Protein AF-G2WWW6-F1 (afdb_monomer)

Structure (mmCIF, N/CA/C/O backbone):
data_AF-G2WWW6-F1
#
_entry.id   AF-G2WWW6-F1
#
loop_
_atom_site.group_PDB
_atom_site.id
_atom_site.type_symbol
_atom_site.label_atom_id
_atom_site.label_alt_id
_atom_site.label_comp_id
_atom_site.label_asym_id
_atom_site.label_entity_id
_atom_site.label_seq_id
_atom_site.pdbx_PDB_ins_code
_atom_site.Cartn_x
_atom_site.Cartn_y
_atom_site.Cartn_z
_atom_site.occupancy
_atom_site.B_iso_or_equiv
_atom_site.auth_seq_id
_atom_site.auth_comp_id
_atom_site.auth_asym_id
_atom_site.auth_atom_id
_atom_site.pdbx_PDB_model_num
ATOM 1 N N . MET A 1 1 ? -2.426 38.395 55.405 1.00 34.19 1 MET A N 1
ATOM 2 C CA . MET A 1 1 ? -3.744 38.443 54.735 1.00 34.19 1 MET A CA 1
ATOM 3 C C . MET A 1 1 ? -3.506 38.164 53.263 1.00 34.19 1 MET A C 1
ATOM 5 O O . MET A 1 1 ? -2.702 38.872 52.675 1.00 34.19 1 MET A O 1
ATOM 9 N N . ALA A 1 2 ? -4.127 37.126 52.705 1.00 28.98 2 ALA A N 1
ATOM 10 C CA . ALA A 1 2 ? -4.078 36.805 51.276 1.00 28.98 2 ALA A CA 1
ATOM 11 C C . ALA A 1 2 ? -5.440 37.144 50.631 1.00 28.98 2 ALA A C 1
ATOM 13 O O . ALA A 1 2 ? -6.442 37.162 51.354 1.00 28.98 2 ALA A O 1
ATOM 14 N N . PRO A 1 3 ? -5.505 37.452 49.323 1.00 31.30 3 PRO A N 1
ATOM 15 C CA . PRO A 1 3 ? -6.764 37.789 48.665 1.00 31.30 3 PRO A CA 1
ATOM 16 C C . PRO A 1 3 ? -7.669 36.552 48.491 1.00 31.30 3 PRO A C 1
ATOM 18 O O . PRO A 1 3 ? -7.161 35.447 48.291 1.00 31.30 3 PRO A O 1
ATOM 21 N N . PRO A 1 4 ? -9.005 36.715 48.526 1.00 32.53 4 PRO A N 1
ATOM 22 C CA . PRO A 1 4 ? -9.932 35.637 48.201 1.00 32.53 4 PRO A CA 1
ATOM 23 C C . PRO A 1 4 ? -9.889 35.328 46.700 1.00 32.53 4 PRO A C 1
ATOM 25 O O . PRO A 1 4 ? -9.926 36.235 45.865 1.00 32.53 4 PRO A O 1
ATOM 28 N N . TRP A 1 5 ? -9.851 34.042 46.361 1.00 30.05 5 TRP A N 1
ATOM 29 C CA . TRP A 1 5 ? -9.842 33.572 44.980 1.00 30.05 5 TRP A CA 1
ATOM 30 C C . TRP A 1 5 ? -11.254 33.730 44.400 1.00 30.05 5 TRP A C 1
ATOM 32 O O . TRP A 1 5 ? -12.218 33.204 44.953 1.00 30.05 5 TRP A O 1
ATOM 42 N N . LYS A 1 6 ? -11.397 34.482 43.302 1.00 27.91 6 LYS A N 1
ATOM 43 C CA . LYS A 1 6 ? -12.681 34.697 42.619 1.00 27.91 6 LYS A CA 1
ATOM 44 C C . LYS A 1 6 ? -12.605 34.216 41.177 1.00 27.91 6 LYS A C 1
ATOM 46 O O . LYS A 1 6 ? -11.959 34.859 40.357 1.00 27.91 6 LYS A O 1
ATOM 51 N N . PHE A 1 7 ? -13.347 33.159 40.867 1.00 32.91 7 PHE A N 1
ATOM 52 C CA . PHE A 1 7 ? -13.701 32.806 39.494 1.00 32.91 7 PHE A CA 1
ATOM 53 C C . PHE A 1 7 ? -15.127 33.275 39.197 1.00 32.91 7 PHE A C 1
ATOM 55 O O . PHE A 1 7 ? -16.045 33.063 39.989 1.00 32.91 7 PHE A O 1
ATOM 62 N N . THR A 1 8 ? -15.312 33.952 38.066 1.00 31.69 8 THR A N 1
ATOM 63 C CA . THR A 1 8 ? -16.617 34.430 37.596 1.00 31.69 8 THR A CA 1
ATOM 64 C C . THR A 1 8 ? -17.264 33.384 36.701 1.00 31.69 8 THR A C 1
ATOM 66 O O . THR A 1 8 ? -16.789 33.149 35.592 1.00 31.69 8 THR A O 1
ATOM 69 N N . CYS A 1 9 ? -18.360 32.780 37.157 1.00 31.34 9 CYS A N 1
ATOM 70 C CA . CYS A 1 9 ? -19.163 31.892 36.321 1.00 31.34 9 CYS A CA 1
ATOM 71 C C . CYS A 1 9 ? -19.952 32.724 35.293 1.00 31.34 9 CYS A C 1
ATOM 73 O O . CYS A 1 9 ? -20.668 33.655 35.669 1.00 31.34 9 CYS A O 1
ATOM 75 N N . ALA A 1 10 ? -19.798 32.423 34.002 1.00 32.72 10 ALA A N 1
ATOM 76 C CA . ALA A 1 10 ? -20.500 33.124 32.931 1.00 32.72 10 ALA A CA 1
ATOM 77 C C . ALA A 1 10 ? -21.908 32.537 32.751 1.00 32.72 10 ALA A C 1
ATOM 79 O O . ALA A 1 10 ? -22.053 31.381 32.362 1.00 32.72 10 ALA A O 1
ATOM 80 N N . LEU A 1 11 ? -22.952 33.328 33.022 1.00 31.78 11 LEU A N 1
ATOM 81 C CA . LEU A 1 11 ? -24.327 32.887 32.795 1.00 31.78 11 LEU A CA 1
ATOM 82 C C . LEU A 1 11 ? -24.656 32.873 31.298 1.00 31.78 11 LEU A C 1
ATOM 84 O O . LEU A 1 11 ? -24.643 33.918 30.650 1.00 31.78 11 LEU A O 1
ATOM 88 N N . TRP A 1 12 ? -25.106 31.720 30.809 1.00 33.50 12 TRP A N 1
ATOM 89 C CA . TRP A 1 12 ? -26.191 31.652 29.832 1.00 33.50 12 TRP A CA 1
ATOM 90 C C . TRP A 1 12 ? -27.388 30.994 30.512 1.00 33.50 12 TRP A C 1
ATOM 92 O O . TRP A 1 12 ? -27.233 30.040 31.271 1.00 33.50 12 TRP A O 1
ATOM 102 N N . ALA A 1 13 ? -28.577 31.559 30.318 1.00 32.50 13 ALA A N 1
ATOM 103 C CA . ALA A 1 13 ? -29.746 31.230 31.122 1.00 32.50 13 ALA A CA 1
ATOM 104 C C . ALA A 1 13 ? -30.860 30.616 30.276 1.00 32.50 13 ALA A C 1
ATOM 106 O O . ALA A 1 13 ? -31.228 31.197 29.259 1.00 32.50 13 ALA A O 1
ATOM 107 N N . LEU A 1 14 ? -31.476 29.540 30.782 1.00 35.53 14 LEU A N 1
ATOM 108 C CA . LEU A 1 14 ? -32.937 29.413 30.822 1.00 35.53 14 LEU A CA 1
ATOM 109 C C . LEU A 1 14 ? -33.405 28.329 31.819 1.00 35.53 14 LEU A C 1
ATOM 111 O O . LEU A 1 14 ? -33.235 27.137 31.609 1.00 35.53 14 LEU A O 1
ATOM 115 N N . ALA A 1 15 ? -34.043 28.791 32.898 1.00 40.47 15 ALA A N 1
ATOM 116 C CA . ALA A 1 15 ? -35.083 28.099 33.670 1.00 40.47 15 ALA A CA 1
ATOM 117 C C . ALA A 1 15 ? -34.866 26.634 34.141 1.00 40.47 15 ALA A C 1
ATOM 119 O O . ALA A 1 15 ? -35.651 25.748 33.810 1.00 40.47 15 ALA A O 1
ATOM 120 N N . SER A 1 16 ? -33.929 26.410 35.069 1.00 35.66 16 SER A N 1
ATOM 121 C CA . SER A 1 16 ? -34.111 25.444 36.176 1.00 35.66 16 SER A CA 1
ATOM 122 C C . SER A 1 16 ? -33.200 25.802 37.352 1.00 35.66 16 SER A C 1
ATOM 124 O O . SER A 1 16 ? -32.010 25.503 37.346 1.00 35.66 16 SER A O 1
ATOM 126 N N . THR A 1 17 ? -33.738 26.483 38.368 1.00 36.84 17 THR A N 1
ATOM 127 C CA . THR A 1 17 ? -32.955 26.990 39.511 1.00 36.84 17 THR A CA 1
ATOM 128 C C . THR A 1 17 ? -32.716 25.921 40.577 1.00 36.84 17 THR A C 1
ATOM 130 O O . THR A 1 17 ? -33.184 26.040 41.710 1.00 36.84 17 THR A O 1
ATOM 133 N N . VAL A 1 18 ? -31.947 24.889 40.226 1.00 37.84 18 VAL A N 1
ATOM 134 C CA . VAL A 1 18 ? -31.166 24.148 41.221 1.00 37.84 18 VAL A CA 1
ATOM 135 C C . VAL A 1 18 ? -29.904 24.964 41.474 1.00 37.84 18 VAL A C 1
ATOM 137 O O . VAL A 1 18 ? -29.041 25.076 40.607 1.00 37.84 18 VAL A O 1
ATOM 140 N N . SER A 1 19 ? -29.799 25.570 42.654 1.00 34.78 19 SER A N 1
ATOM 141 C CA . SER A 1 19 ? -28.574 26.256 43.061 1.00 34.78 19 SER A CA 1
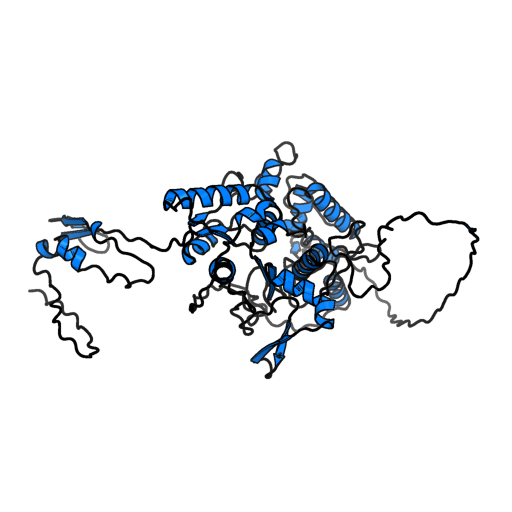ATOM 142 C C . SER A 1 19 ? -27.482 25.225 43.338 1.00 34.78 19 SER A C 1
ATOM 144 O O . SER A 1 19 ? -27.362 24.743 44.463 1.00 34.78 19 SER A O 1
ATOM 146 N N . CYS A 1 20 ? -26.670 24.905 42.327 1.00 37.28 20 CYS A N 1
ATOM 147 C CA . CYS A 1 20 ? -25.398 24.213 42.518 1.00 37.28 20 CYS A CA 1
ATOM 148 C C . CYS A 1 20 ? -24.467 25.089 43.366 1.00 37.28 20 CYS A C 1
ATOM 150 O O . CYS A 1 20 ? -23.683 25.890 42.856 1.00 37.28 20 CYS A O 1
ATOM 152 N N . ALA A 1 21 ? -24.568 24.933 44.685 1.00 39.06 21 ALA A N 1
ATOM 153 C CA . ALA A 1 21 ? -23.570 25.405 45.623 1.00 39.06 21 ALA A CA 1
ATOM 154 C C . ALA A 1 21 ? -22.300 24.571 45.412 1.00 39.06 21 ALA A C 1
ATOM 156 O O . ALA A 1 21 ? -22.128 23.525 46.032 1.00 39.06 21 ALA A O 1
ATOM 157 N N . ALA A 1 22 ? -21.436 25.021 44.499 1.00 48.84 22 ALA A N 1
ATOM 158 C CA . ALA A 1 22 ? -20.104 24.458 44.331 1.00 48.84 22 ALA A CA 1
ATOM 159 C C . ALA A 1 22 ? -19.377 24.543 45.680 1.00 48.84 22 ALA A C 1
ATOM 161 O O . ALA A 1 22 ? -19.108 25.643 46.174 1.00 48.84 22 ALA A O 1
ATOM 162 N N . ALA A 1 23 ? -19.123 23.388 46.297 1.00 52.62 23 ALA A N 1
ATOM 163 C CA . ALA A 1 23 ? -18.454 23.318 47.584 1.00 52.62 23 ALA A CA 1
ATOM 164 C C . ALA A 1 23 ? -17.043 23.901 47.436 1.00 52.62 23 ALA A C 1
ATOM 166 O O . ALA A 1 23 ? -16.246 23.435 46.626 1.00 52.62 23 ALA A O 1
ATOM 167 N N . GLN A 1 24 ? -16.738 24.947 48.199 1.00 59.94 24 GLN A N 1
ATOM 168 C CA . GLN A 1 24 ? -15.401 25.530 48.240 1.00 59.94 24 GLN A CA 1
ATOM 169 C C . GLN A 1 24 ? -14.696 24.981 49.473 1.00 59.94 24 GLN A C 1
ATOM 171 O O . GLN A 1 24 ? -15.091 25.315 50.588 1.00 59.94 24 GLN A O 1
ATOM 176 N N . ALA A 1 25 ? -13.666 24.153 49.276 1.00 59.94 25 ALA A N 1
ATOM 177 C CA . ALA A 1 25 ? -12.875 23.633 50.383 1.00 59.94 25 ALA A CA 1
ATOM 178 C C . ALA A 1 25 ? -12.293 24.789 51.213 1.00 59.94 25 ALA A C 1
ATOM 180 O O . ALA A 1 25 ? -11.540 25.631 50.720 1.00 59.94 25 ALA A O 1
ATOM 181 N N . THR A 1 26 ? -12.651 24.818 52.492 1.00 70.69 26 THR A N 1
ATOM 182 C CA . THR A 1 26 ? -12.279 25.857 53.458 1.00 70.69 26 THR A CA 1
ATOM 183 C C . THR A 1 26 ? -10.923 25.591 54.113 1.00 70.69 26 THR A C 1
ATOM 185 O O . THR A 1 26 ? -10.341 26.479 54.738 1.00 70.69 26 THR A O 1
ATOM 188 N N . SER A 1 27 ? -10.395 24.372 53.961 1.00 83.62 27 SER A N 1
ATOM 189 C CA . SER A 1 27 ? -9.097 23.953 54.491 1.00 83.62 27 SER A CA 1
ATOM 190 C C . SER A 1 27 ? -8.387 22.961 53.567 1.00 83.62 27 SER A C 1
ATOM 192 O O . SER A 1 27 ? -9.021 22.243 52.795 1.00 83.62 27 SER A O 1
ATOM 194 N N . LEU A 1 28 ? -7.060 22.860 53.695 1.00 83.88 28 LEU A N 1
ATOM 195 C CA . LEU A 1 28 ? -6.268 21.878 52.945 1.00 83.88 28 LEU A CA 1
ATOM 196 C C . LEU A 1 28 ? -6.655 20.425 53.288 1.00 83.88 28 LEU A C 1
ATOM 198 O O . LEU A 1 28 ? -6.589 19.558 52.427 1.00 83.88 28 LEU A O 1
ATOM 202 N N . THR A 1 29 ? -7.099 20.159 54.522 1.00 85.31 29 THR A N 1
ATOM 203 C CA . THR A 1 29 ? -7.594 18.835 54.941 1.00 85.31 29 THR A CA 1
ATOM 204 C C . THR A 1 29 ? -8.900 18.461 54.233 1.00 85.31 29 THR A C 1
ATOM 206 O O . THR A 1 29 ? -9.088 17.307 53.874 1.00 85.31 29 THR A O 1
ATOM 209 N N . GLU A 1 30 ? -9.791 19.432 54.018 1.00 85.06 30 GLU A N 1
ATOM 210 C CA . GLU A 1 30 ? -11.065 19.248 53.308 1.00 85.06 30 GLU A CA 1
ATOM 211 C C . GLU A 1 30 ? -10.841 19.055 51.802 1.00 85.06 30 GLU A C 1
ATOM 213 O O . GLU A 1 30 ? -11.376 18.114 51.219 1.00 85.06 30 GLU A O 1
ATOM 218 N N . LEU A 1 31 ? -9.960 19.871 51.207 1.00 82.44 31 LEU A N 1
ATOM 219 C CA . LEU A 1 31 ? -9.507 19.722 49.819 1.00 82.44 31 LEU A CA 1
ATOM 220 C C . LEU A 1 31 ? -8.850 18.355 49.570 1.00 82.44 31 LEU A C 1
ATOM 222 O O . LEU A 1 31 ? -8.964 17.810 48.479 1.00 82.44 31 LEU A O 1
ATOM 226 N N . CYS A 1 32 ? -8.191 17.797 50.589 1.00 89.12 32 CYS A N 1
ATOM 227 C CA . CYS A 1 32 ? -7.545 16.487 50.543 1.00 89.12 32 CYS A CA 1
ATOM 228 C C . CYS A 1 32 ? -8.425 15.328 51.035 1.00 89.12 32 CYS A C 1
ATOM 230 O O . CYS A 1 32 ? -7.907 14.292 51.453 1.00 89.12 32 CYS A O 1
ATOM 232 N N . SER A 1 33 ? -9.749 15.495 51.008 1.00 92.31 33 SER A N 1
ATOM 233 C CA . SER A 1 33 ? -10.682 14.381 51.166 1.00 92.31 33 SER A CA 1
ATOM 234 C C . SER A 1 33 ? -11.012 13.768 49.805 1.00 92.31 33 SER A C 1
ATOM 236 O O . SER A 1 33 ? -11.261 14.480 48.831 1.00 92.31 33 SER A O 1
ATOM 238 N N . THR A 1 34 ? -11.038 12.437 49.740 1.00 90.06 34 THR A N 1
ATOM 239 C CA . THR A 1 34 ? -11.308 11.677 48.509 1.00 90.06 34 THR A CA 1
ATOM 240 C C . THR A 1 34 ? -12.642 12.070 47.881 1.00 90.06 34 THR A C 1
ATOM 242 O O . THR A 1 34 ? -12.710 12.308 46.681 1.00 90.06 34 THR A O 1
ATOM 245 N N . SER A 1 35 ? -13.675 12.272 48.703 1.00 89.56 35 SER A N 1
ATOM 246 C CA . SER A 1 35 ? -14.989 12.746 48.265 1.00 89.56 35 SER A CA 1
ATOM 247 C C . SER A 1 35 ? -14.960 14.150 47.652 1.00 89.56 35 SER A C 1
ATOM 249 O O . SER A 1 35 ? -15.664 14.393 46.674 1.00 89.56 35 SER A O 1
ATOM 251 N N . PHE A 1 36 ? -14.144 15.075 48.177 1.00 88.94 36 PHE A N 1
ATOM 252 C CA . PHE A 1 36 ? -13.991 16.403 47.577 1.00 88.94 36 PHE A CA 1
ATOM 253 C C . PHE A 1 36 ? -13.283 16.313 46.220 1.00 88.94 36 PHE A C 1
ATOM 255 O O . PHE A 1 36 ? -13.761 16.899 45.247 1.00 88.94 36 PHE A O 1
ATOM 262 N N . ALA A 1 37 ? -12.203 15.528 46.136 1.00 88.69 37 ALA A N 1
ATOM 263 C CA . ALA A 1 37 ? -11.470 15.276 44.897 1.00 88.69 37 ALA A CA 1
ATOM 264 C C . ALA A 1 37 ? -12.360 14.625 43.819 1.00 88.69 37 ALA A C 1
ATOM 266 O O . ALA A 1 37 ? -12.441 15.152 42.712 1.00 88.69 37 ALA A O 1
ATOM 267 N N . GLN A 1 38 ? -13.109 13.572 44.167 1.00 90.50 38 GLN A N 1
ATOM 268 C CA . GLN A 1 38 ? -14.112 12.934 43.301 1.00 90.50 38 GLN A CA 1
ATOM 269 C C . GLN A 1 38 ? -15.168 13.937 42.812 1.00 90.50 38 GLN A C 1
ATOM 271 O O . GLN A 1 38 ? -15.434 14.026 41.617 1.00 90.50 38 GLN A O 1
ATOM 276 N N . SER A 1 39 ? -15.725 14.758 43.713 1.00 89.00 39 SER A N 1
ATOM 277 C CA . SER A 1 39 ? -16.709 15.794 43.349 1.00 89.00 39 SER A CA 1
ATOM 278 C C . SER A 1 39 ? -16.139 16.961 42.525 1.00 89.00 39 SER A C 1
ATOM 280 O O . SER A 1 39 ? -16.904 17.784 42.025 1.00 89.00 39 SER A O 1
ATOM 282 N N . SER A 1 40 ? -14.810 17.033 42.391 1.00 89.81 40 SER A N 1
ATOM 283 C CA . SER A 1 40 ? -14.079 18.047 41.620 1.00 89.81 40 SER A CA 1
ATOM 284 C C . SER A 1 40 ? -13.580 17.532 40.263 1.00 89.81 40 SER A C 1
ATOM 286 O O . SER A 1 40 ? -12.912 18.280 39.545 1.00 89.81 40 SER A O 1
ATOM 288 N N . LEU A 1 41 ? -13.870 16.276 39.904 1.00 87.69 41 LEU A N 1
ATOM 289 C CA . LEU A 1 41 ? -13.517 15.725 38.597 1.00 87.69 41 LEU A CA 1
ATOM 290 C C . LEU A 1 41 ? -14.293 16.431 37.462 1.00 87.69 41 LEU A C 1
ATOM 292 O O . LEU A 1 41 ? -15.432 16.864 37.665 1.00 87.69 41 LEU A O 1
ATOM 296 N N . PRO A 1 42 ? -13.708 16.541 36.253 1.00 85.12 42 PRO A N 1
ATOM 297 C CA . PRO A 1 42 ? -14.435 16.969 35.061 1.00 85.12 42 PRO A CA 1
ATOM 298 C C . PRO A 1 42 ? -15.669 16.101 34.771 1.00 85.12 42 PRO A C 1
ATOM 300 O O . PRO A 1 42 ? -15.716 14.923 35.119 1.00 85.12 42 PRO A O 1
ATOM 303 N N . ALA A 1 43 ? -16.654 16.675 34.076 1.00 81.94 43 ALA A N 1
ATOM 304 C CA . ALA A 1 43 ? -17.784 15.910 33.551 1.00 81.94 43 ALA A CA 1
ATOM 305 C C . ALA A 1 43 ? -17.314 14.851 32.533 1.00 81.94 43 ALA A C 1
ATOM 307 O O . ALA A 1 43 ? -16.313 15.060 31.848 1.00 81.94 43 ALA A O 1
ATOM 308 N N . ALA A 1 44 ? -18.068 13.754 32.401 1.00 65.12 44 ALA A N 1
ATOM 309 C CA . ALA A 1 44 ? -17.700 12.596 31.576 1.00 65.12 44 ALA A CA 1
ATOM 310 C C . ALA A 1 44 ? -17.388 12.934 30.102 1.00 65.12 44 ALA A C 1
ATOM 312 O O . ALA A 1 44 ? -16.547 12.285 29.498 1.00 65.12 44 ALA A O 1
ATOM 313 N N . ASP A 1 45 ? -18.001 13.984 29.546 1.00 64.12 45 ASP A N 1
ATOM 314 C CA . ASP A 1 45 ? -17.790 14.421 28.158 1.00 64.12 45 ASP A CA 1
ATOM 315 C C . ASP A 1 45 ? -16.805 15.604 28.017 1.00 64.12 45 ASP A C 1
ATOM 317 O O . ASP A 1 45 ? -16.749 16.244 26.966 1.00 64.12 45 ASP A O 1
ATOM 321 N N . PHE A 1 46 ? -16.032 15.947 29.061 1.00 76.25 46 PHE A N 1
ATOM 322 C CA . PHE A 1 46 ? -15.094 17.086 29.024 1.00 76.25 46 PHE A CA 1
ATOM 323 C C . PHE A 1 46 ? -14.008 16.932 27.943 1.00 76.25 46 PHE A C 1
ATOM 325 O O . PHE A 1 46 ? -13.566 17.925 27.364 1.00 76.25 46 PHE A O 1
ATOM 332 N N . PHE A 1 47 ? -13.637 15.689 27.626 1.00 60.75 47 PHE A N 1
ATOM 333 C CA . PHE A 1 47 ? -12.975 15.323 26.376 1.00 60.75 47 PHE A CA 1
ATOM 334 C C . PHE A 1 47 ? -13.749 14.164 25.727 1.00 60.75 47 PHE A C 1
ATOM 336 O O . PHE A 1 47 ? -13.945 13.142 26.387 1.00 60.75 47 PHE A O 1
ATOM 343 N N . PRO A 1 48 ? -14.176 14.271 24.453 1.00 56.97 48 PRO A N 1
ATOM 344 C CA . PRO A 1 48 ? -14.890 13.189 23.780 1.00 56.97 48 PRO A CA 1
ATOM 345 C C . PRO A 1 48 ? -14.095 11.877 23.772 1.00 56.97 48 PRO A C 1
ATOM 347 O O . PRO A 1 48 ? -12.943 11.843 23.341 1.00 56.97 48 PRO A O 1
ATOM 350 N N . GLY A 1 49 ? -14.726 10.790 24.223 1.00 56.00 49 GLY A N 1
ATOM 351 C CA . GLY A 1 49 ? -14.125 9.453 24.235 1.00 56.00 49 GLY A CA 1
ATOM 352 C C . GLY A 1 49 ? -13.099 9.204 25.348 1.00 56.00 49 GLY A C 1
ATOM 353 O O . GLY A 1 49 ? -12.266 8.314 25.188 1.00 56.00 49 GLY A O 1
ATOM 354 N N . LEU A 1 50 ? -13.129 9.970 26.444 1.00 74.56 50 LEU A N 1
ATOM 355 C CA . LEU A 1 50 ? -12.302 9.769 27.639 1.00 74.56 50 LEU A CA 1
ATOM 356 C C . LEU A 1 50 ? -13.206 9.552 28.862 1.00 74.56 50 LEU A C 1
ATOM 358 O O . LEU A 1 50 ? -13.913 10.467 29.270 1.00 74.56 50 LEU A O 1
ATOM 362 N N . THR A 1 51 ? -13.147 8.370 29.475 1.00 80.00 51 THR A N 1
ATOM 363 C CA . THR A 1 51 ? -13.870 8.062 30.718 1.00 80.00 51 THR A CA 1
ATOM 364 C C . THR A 1 51 ? -12.928 8.249 31.901 1.00 80.00 51 THR A C 1
ATOM 366 O O . THR A 1 51 ? -11.845 7.669 31.929 1.00 80.00 51 THR A O 1
ATOM 369 N N . ILE A 1 52 ? -13.318 9.039 32.902 1.00 84.19 52 ILE A N 1
ATOM 370 C CA . ILE A 1 52 ? -12.552 9.160 34.150 1.00 84.19 52 ILE A CA 1
ATOM 371 C C . ILE A 1 52 ? -13.048 8.101 35.137 1.00 84.19 52 ILE A C 1
ATOM 373 O O . ILE A 1 52 ? -14.241 8.050 35.437 1.00 84.19 52 ILE A O 1
ATOM 377 N N . ASP A 1 53 ? -12.135 7.292 35.675 1.00 84.38 53 ASP A N 1
ATOM 378 C CA . ASP A 1 53 ? -12.448 6.349 36.748 1.00 84.38 53 ASP A CA 1
ATOM 379 C C . ASP A 1 53 ? -12.509 7.112 38.080 1.00 84.38 53 ASP A C 1
ATOM 381 O O . ASP A 1 53 ? -11.487 7.427 38.696 1.00 84.38 53 ASP A O 1
ATOM 385 N N . ALA A 1 54 ? -13.724 7.434 38.522 1.00 87.12 54 ALA A N 1
ATOM 386 C CA . ALA A 1 54 ? -13.948 8.159 39.767 1.00 87.12 54 ALA A CA 1
ATOM 387 C C . ALA A 1 54 ? -13.640 7.330 41.030 1.00 87.12 54 ALA A C 1
ATOM 389 O O . ALA A 1 54 ? -13.401 7.921 42.085 1.00 87.12 54 ALA A O 1
ATOM 390 N N . ASP A 1 55 ? -13.612 5.998 40.953 1.00 88.94 55 ASP A N 1
ATOM 391 C CA . ASP A 1 55 ? -13.286 5.132 42.094 1.00 88.94 55 ASP A CA 1
ATOM 392 C C . ASP A 1 55 ? -11.763 4.965 42.267 1.00 88.94 55 ASP A C 1
ATOM 394 O O . ASP A 1 55 ? -11.292 4.696 43.372 1.00 88.94 55 ASP A O 1
ATOM 398 N N . SER A 1 56 ? -10.974 5.239 41.220 1.00 85.94 56 SER A N 1
ATOM 399 C CA . SER A 1 56 ? -9.500 5.278 41.257 1.00 85.94 56 SER A CA 1
ATOM 400 C C . SER A 1 56 ? -8.874 6.499 41.961 1.00 85.94 56 SER A C 1
ATOM 402 O O . SER A 1 56 ? -7.649 6.647 41.964 1.00 85.94 56 SER A O 1
ATOM 404 N N . VAL A 1 57 ? -9.681 7.409 42.518 1.00 92.62 57 VAL A N 1
ATOM 405 C CA . VAL A 1 57 ? -9.190 8.656 43.129 1.00 92.62 57 VAL A CA 1
ATOM 406 C C . VAL A 1 57 ? -8.491 8.376 44.463 1.00 92.62 57 VAL A C 1
ATOM 408 O O . VAL A 1 57 ? -9.128 8.050 45.462 1.00 92.62 57 VAL A O 1
ATOM 411 N N . GLU A 1 58 ? -7.181 8.608 44.517 1.00 89.62 58 GLU A N 1
ATOM 412 C CA . GLU A 1 58 ? -6.382 8.579 45.745 1.00 89.62 58 GLU A CA 1
ATOM 413 C C . GLU A 1 58 ? -5.967 9.995 46.179 1.00 89.62 58 GLU A C 1
ATOM 415 O O . GLU A 1 58 ? -5.624 10.853 45.362 1.00 89.62 58 GLU A O 1
ATOM 420 N N . THR A 1 59 ? -5.974 10.248 47.493 1.00 92.06 59 THR A N 1
ATOM 421 C CA . THR A 1 59 ? -5.676 11.561 48.094 1.00 92.06 59 THR A CA 1
ATOM 422 C C . THR A 1 59 ? -4.742 11.424 49.296 1.00 92.06 59 THR A C 1
ATOM 424 O O . THR A 1 59 ? -5.094 10.765 50.274 1.00 92.06 59 THR A O 1
ATOM 427 N N . THR A 1 60 ? -3.573 12.074 49.269 1.00 91.56 60 THR A N 1
ATOM 428 C CA . THR A 1 60 ? -2.583 12.043 50.365 1.00 91.56 60 THR A CA 1
ATOM 429 C C . THR A 1 60 ? -2.184 13.449 50.808 1.00 91.56 60 THR A C 1
ATOM 431 O O . THR A 1 60 ? -1.628 14.226 50.034 1.00 91.56 60 THR A O 1
ATOM 434 N N . LEU A 1 61 ? -2.412 13.768 52.086 1.00 92.75 61 LEU A N 1
ATOM 435 C CA . LEU A 1 61 ? -2.045 15.057 52.676 1.00 92.75 61 LEU A CA 1
ATOM 436 C C . LEU A 1 61 ? -0.573 15.068 53.112 1.00 92.75 61 LEU A C 1
ATOM 438 O O . LEU A 1 61 ? -0.198 14.395 54.072 1.00 92.75 61 LEU A O 1
ATOM 442 N N . VAL A 1 62 ? 0.244 15.883 52.448 1.00 87.94 62 VAL A N 1
ATOM 443 C CA . VAL A 1 62 ? 1.674 16.047 52.731 1.00 87.94 62 VAL A CA 1
ATOM 444 C C . VAL A 1 62 ? 1.899 17.343 53.512 1.00 87.94 62 VAL A C 1
ATOM 446 O O . VAL A 1 62 ? 1.374 18.397 53.153 1.00 87.94 62 VAL A O 1
ATOM 449 N N . ARG A 1 63 ? 2.695 17.279 54.588 1.00 91.75 63 ARG A N 1
ATOM 450 C CA . ARG A 1 63 ? 3.042 18.441 55.423 1.00 91.75 63 ARG A CA 1
ATOM 451 C C . ARG A 1 63 ? 4.545 18.628 55.571 1.00 91.75 63 ARG A C 1
ATOM 453 O O . ARG A 1 63 ? 5.280 17.644 55.613 1.00 91.75 63 ARG A O 1
ATOM 460 N N . ASN A 1 64 ? 4.979 19.878 55.728 1.00 89.00 64 ASN A N 1
ATOM 461 C CA . ASN A 1 64 ? 6.383 20.291 55.835 1.00 89.00 64 ASN A CA 1
ATOM 462 C C . ASN A 1 64 ? 7.273 19.796 54.676 1.00 89.00 64 ASN A C 1
ATOM 464 O O . ASN A 1 64 ? 8.466 19.556 54.873 1.00 89.00 64 ASN A O 1
ATOM 468 N N . ALA A 1 65 ? 6.716 19.640 53.472 1.00 83.00 65 ALA A N 1
ATOM 469 C CA . ALA A 1 65 ? 7.515 19.325 52.296 1.00 83.00 65 ALA A CA 1
ATOM 470 C C . ALA A 1 65 ? 8.413 20.514 51.954 1.00 83.00 65 ALA A C 1
ATOM 472 O O . ALA A 1 65 ? 7.956 21.655 51.994 1.00 83.00 65 ALA A O 1
ATOM 473 N N . SER A 1 66 ? 9.674 20.258 51.613 1.00 87.75 66 SER A N 1
ATOM 474 C CA . SER A 1 66 ? 10.620 21.289 51.192 1.00 87.75 66 SER A CA 1
ATOM 475 C C . SER A 1 66 ? 11.027 21.107 49.733 1.00 87.75 66 SER A C 1
ATOM 477 O O . SER A 1 66 ? 11.217 19.987 49.261 1.00 87.75 66 SER A O 1
ATOM 479 N N . ALA A 1 67 ? 11.173 22.220 49.015 1.00 76.12 67 ALA A N 1
ATOM 480 C CA . ALA A 1 67 ? 11.692 22.237 47.652 1.00 76.12 67 ALA A CA 1
ATOM 481 C C . ALA A 1 67 ? 12.564 23.475 47.412 1.00 76.12 67 ALA A C 1
ATOM 483 O O . ALA A 1 67 ? 12.343 24.532 48.004 1.00 76.12 67 ALA A O 1
ATOM 484 N N . SER A 1 68 ? 13.538 23.340 46.517 1.00 83.56 68 SER A N 1
ATOM 485 C CA . SER A 1 68 ? 14.425 24.402 46.035 1.00 83.56 68 SER A CA 1
ATOM 486 C C . SER A 1 68 ? 14.773 24.155 44.565 1.00 83.56 68 SER A C 1
ATOM 488 O O . SER A 1 68 ? 14.638 23.035 44.071 1.00 83.56 68 SER A O 1
ATOM 490 N N . SER A 1 69 ? 15.203 25.193 43.851 1.00 78.19 69 SER A N 1
ATOM 491 C CA . SER A 1 69 ? 15.789 25.075 42.511 1.00 78.19 69 SER A CA 1
ATOM 492 C C . SER A 1 69 ? 16.680 26.285 42.208 1.00 78.19 69 SER A C 1
ATOM 494 O O . SER A 1 69 ? 16.809 27.192 43.028 1.00 78.19 69 SER A O 1
ATOM 496 N N . GLU A 1 70 ? 17.260 26.350 41.011 1.00 71.06 70 GLU A N 1
ATOM 497 C CA . GLU A 1 70 ? 17.943 27.561 40.530 1.00 71.06 70 GLU A CA 1
ATOM 498 C C . GLU A 1 70 ? 16.972 28.735 40.271 1.00 71.06 70 GLU A C 1
ATOM 500 O O . GLU A 1 70 ? 17.392 29.889 40.233 1.00 71.06 70 GLU A O 1
ATOM 505 N N . TRP A 1 71 ? 15.666 28.460 40.157 1.00 54.47 71 TRP A N 1
ATOM 506 C CA . TRP A 1 71 ? 14.617 29.454 39.892 1.00 54.47 71 TRP A CA 1
ATOM 507 C C . TRP A 1 71 ? 13.885 29.935 41.155 1.00 54.47 71 TRP A C 1
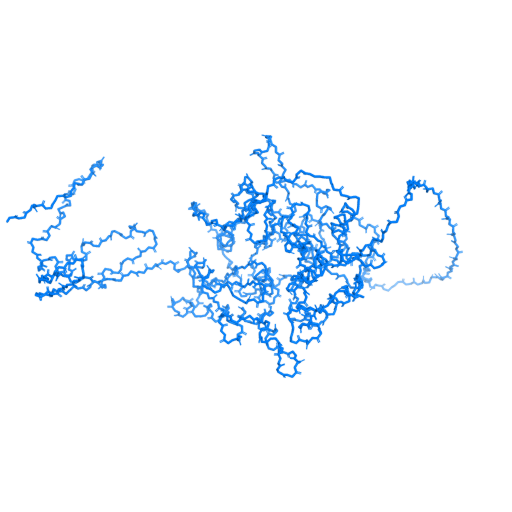ATOM 509 O O . TRP A 1 71 ? 13.158 30.927 41.094 1.00 54.47 71 TRP A O 1
ATOM 519 N N . TYR A 1 72 ? 14.044 29.255 42.298 1.00 74.12 72 TYR A N 1
ATOM 520 C CA . TYR A 1 72 ? 13.423 29.645 43.569 1.00 74.12 72 TYR A CA 1
ATOM 521 C C . TYR A 1 72 ? 14.197 29.127 44.798 1.00 74.12 72 TYR A C 1
ATOM 523 O O . TYR A 1 72 ? 14.647 27.977 44.809 1.00 74.12 72 TYR A O 1
ATOM 531 N N . PRO A 1 73 ? 14.327 29.941 45.867 1.00 78.69 73 PRO A N 1
ATOM 532 C CA . PRO A 1 73 ? 15.013 29.541 47.094 1.00 78.69 73 PRO A CA 1
ATOM 533 C C . PRO A 1 73 ? 14.267 28.417 47.824 1.00 78.69 73 PRO A C 1
ATOM 535 O O . PRO A 1 73 ? 13.081 28.189 47.591 1.00 78.69 73 PRO A O 1
ATOM 538 N N . THR A 1 74 ? 14.955 27.749 48.754 1.00 88.06 74 THR A N 1
ATOM 539 C CA . THR A 1 74 ? 14.360 26.694 49.585 1.00 88.06 74 THR A CA 1
ATOM 540 C C . THR A 1 74 ? 13.146 27.203 50.357 1.00 88.06 74 THR A C 1
ATOM 542 O O . THR A 1 74 ? 13.272 28.074 51.219 1.00 88.06 74 THR A O 1
ATOM 545 N N . ALA A 1 75 ? 11.983 26.621 50.076 1.00 86.56 75 ALA A N 1
ATOM 546 C CA . ALA A 1 75 ? 10.721 26.906 50.746 1.00 86.56 75 ALA A CA 1
ATOM 547 C C . ALA A 1 75 ? 10.116 25.616 51.312 1.00 86.56 75 ALA A C 1
ATOM 549 O O . ALA A 1 75 ? 10.291 24.545 50.729 1.00 86.56 75 ALA A O 1
ATOM 550 N N . SER A 1 76 ? 9.381 25.737 52.421 1.00 90.44 76 SER A N 1
ATOM 551 C CA . SER A 1 76 ? 8.603 24.643 53.014 1.00 90.44 76 SER A CA 1
ATOM 552 C C . SER A 1 76 ? 7.106 24.932 52.923 1.00 90.44 76 SER A C 1
ATOM 554 O O . SER A 1 76 ? 6.684 26.063 53.167 1.00 90.44 76 SER A O 1
ATOM 556 N N . PHE A 1 77 ? 6.310 23.920 52.584 1.00 89.81 77 PHE A N 1
ATOM 557 C CA . PHE A 1 77 ? 4.871 24.035 52.352 1.00 89.81 77 PHE A CA 1
ATOM 558 C C . PHE A 1 77 ? 4.124 22.721 52.643 1.00 89.81 77 PHE A C 1
ATOM 560 O O . PHE A 1 77 ? 4.705 21.634 52.663 1.00 89.81 77 PHE A O 1
ATOM 567 N N . ASP A 1 78 ? 2.814 22.842 52.846 1.00 90.50 78 ASP A N 1
ATOM 568 C CA . ASP A 1 78 ? 1.872 21.724 52.932 1.00 90.50 78 ASP A CA 1
ATOM 569 C C . ASP A 1 78 ? 1.074 21.656 51.619 1.00 90.50 78 ASP A C 1
ATOM 571 O O . ASP A 1 78 ? 0.713 22.696 51.062 1.00 90.50 78 ASP A O 1
ATOM 575 N N . TYR A 1 79 ? 0.774 20.453 51.126 1.00 88.81 79 TYR A N 1
ATOM 576 C CA . TYR A 1 79 ? -0.039 20.250 49.921 1.00 88.81 79 TYR A CA 1
ATOM 577 C C . TYR A 1 79 ? -0.836 18.942 49.983 1.00 88.81 79 TYR A C 1
ATOM 579 O O . TYR A 1 79 ? -0.535 18.048 50.772 1.00 88.81 79 TYR A O 1
ATOM 587 N N . CYS A 1 80 ? -1.857 18.818 49.137 1.00 89.81 80 CYS A N 1
ATOM 588 C CA . CYS A 1 80 ? -2.501 17.536 48.872 1.00 89.81 80 CYS A CA 1
ATOM 589 C C . CYS A 1 80 ? -1.942 16.953 47.576 1.00 89.81 80 CYS A C 1
ATOM 591 O O . CYS A 1 80 ? -1.942 17.642 46.556 1.00 89.81 80 CYS A O 1
ATOM 593 N N . ASN A 1 81 ? -1.486 15.704 47.609 1.00 85.62 81 ASN A N 1
ATOM 594 C CA . ASN A 1 81 ? -1.281 14.920 46.400 1.00 85.62 81 ASN A CA 1
ATOM 595 C C . ASN A 1 81 ? -2.609 14.249 46.022 1.00 85.62 81 ASN A C 1
ATOM 597 O O . ASN A 1 81 ? -3.246 13.652 46.892 1.00 85.62 81 ASN A O 1
ATOM 601 N N . ILE A 1 82 ? -3.014 14.348 44.757 1.00 90.44 82 ILE A N 1
ATOM 602 C CA . ILE A 1 82 ? -4.247 13.751 44.229 1.00 90.44 82 ILE A CA 1
ATOM 603 C C . ILE A 1 82 ? -3.896 13.026 42.933 1.00 90.44 82 ILE A C 1
ATOM 605 O O . ILE A 1 82 ? -3.298 13.623 42.038 1.00 90.44 82 ILE A O 1
ATOM 609 N N . THR A 1 83 ? -4.283 11.760 42.829 1.00 86.69 83 THR A N 1
ATOM 610 C CA . THR A 1 83 ? -4.065 10.915 41.648 1.00 86.69 83 THR A CA 1
ATOM 611 C C . THR A 1 83 ? -5.351 10.187 41.282 1.00 86.69 83 THR A C 1
ATOM 613 O O . THR A 1 83 ? -6.107 9.800 42.165 1.00 86.69 83 THR A O 1
ATOM 616 N N . PHE A 1 84 ? -5.601 10.014 39.987 1.00 87.75 84 PHE A N 1
ATOM 617 C CA . PHE A 1 84 ? -6.733 9.263 39.446 1.00 87.75 84 PHE A CA 1
ATOM 618 C C . PHE A 1 84 ? -6.382 8.730 38.052 1.00 87.75 84 PHE A C 1
ATOM 620 O O . PHE A 1 84 ? -5.473 9.247 37.395 1.00 87.75 84 PHE A O 1
ATOM 627 N N . ALA A 1 85 ? -7.097 7.703 37.610 1.00 81.06 85 ALA A N 1
ATOM 628 C CA . ALA A 1 85 ? -6.974 7.092 36.296 1.00 81.06 85 ALA A CA 1
ATOM 629 C C . ALA A 1 85 ? -8.094 7.547 35.346 1.00 81.06 85 ALA A C 1
ATOM 631 O O . ALA A 1 85 ? -9.159 8.017 35.750 1.00 81.06 85 ALA A O 1
ATOM 632 N N . TYR A 1 86 ? -7.846 7.381 34.051 1.00 79.25 86 TYR A N 1
ATOM 633 C CA . TYR A 1 86 ? -8.848 7.514 33.003 1.00 79.25 86 TYR A CA 1
ATOM 634 C C . TYR A 1 86 ? -8.581 6.472 31.917 1.00 79.25 86 TYR A C 1
ATOM 636 O O . TYR A 1 86 ? -7.432 6.094 31.673 1.00 79.25 86 TYR A O 1
ATOM 644 N N . SER A 1 87 ? -9.642 6.014 31.268 1.00 66.88 87 SER A N 1
ATOM 645 C CA . SER A 1 87 ? -9.602 5.145 30.099 1.00 66.88 87 SER A CA 1
ATOM 646 C C . SER A 1 87 ? -10.071 5.902 28.857 1.00 66.88 87 SER A C 1
ATOM 648 O O . SER A 1 87 ? -10.703 6.957 28.923 1.00 66.88 87 SER A O 1
ATOM 650 N N . HIS A 1 88 ? -9.777 5.332 27.694 1.00 64.06 88 HIS A N 1
ATOM 651 C CA . HIS A 1 88 ? -10.508 5.631 26.472 1.00 64.06 88 HIS A CA 1
ATOM 652 C C . HIS A 1 88 ? -11.403 4.424 26.181 1.00 64.06 88 HIS A C 1
ATOM 654 O O . HIS A 1 88 ? -10.934 3.439 25.607 1.00 64.06 88 HIS A O 1
ATOM 660 N N . ASP A 1 89 ? -12.675 4.481 26.596 1.00 57.69 89 ASP A N 1
ATOM 661 C CA . ASP A 1 89 ? -13.667 3.402 26.419 1.00 57.69 89 ASP A CA 1
ATOM 662 C C . ASP A 1 89 ? -14.161 3.334 24.962 1.00 57.69 89 ASP A C 1
ATOM 664 O O . ASP A 1 89 ? -15.331 3.526 24.617 1.00 57.69 89 ASP A O 1
ATOM 668 N N . ALA A 1 90 ? -13.205 3.105 24.066 1.00 65.50 90 ALA A N 1
ATOM 669 C CA . ALA A 1 90 ? -13.353 3.250 22.631 1.00 65.50 90 ALA A CA 1
ATOM 670 C C . ALA A 1 90 ? -13.314 1.916 21.876 1.00 65.50 90 ALA A C 1
ATOM 672 O O . ALA A 1 90 ? -13.669 1.917 20.703 1.00 65.50 90 ALA A O 1
ATOM 673 N N . PHE A 1 91 ? -12.933 0.794 22.501 1.00 80.06 91 PHE A N 1
ATOM 674 C CA . PHE A 1 91 ? -12.835 -0.499 21.811 1.00 80.06 91 PHE A CA 1
ATOM 675 C C . PHE A 1 91 ? -14.197 -0.944 21.242 1.00 80.06 91 PHE A C 1
ATOM 677 O O . PHE A 1 91 ? -15.160 -1.125 21.986 1.00 80.06 91 PHE A O 1
ATOM 684 N N . LYS A 1 92 ? -14.290 -1.098 19.914 1.00 88.25 92 LYS A N 1
ATOM 685 C CA . LYS A 1 92 ? -15.527 -1.431 19.174 1.00 88.25 92 LYS A CA 1
ATOM 686 C C . LYS A 1 92 ? -15.557 -2.876 18.659 1.00 88.25 92 LYS A C 1
ATOM 688 O O . LYS A 1 92 ? -16.104 -3.129 17.594 1.00 88.25 92 LYS A O 1
ATOM 693 N N . ASN A 1 93 ? -14.924 -3.816 19.365 1.00 91.12 93 ASN A N 1
ATOM 694 C CA . ASN A 1 93 ? -14.659 -5.173 18.861 1.00 91.12 93 ASN A CA 1
ATOM 695 C C . ASN A 1 93 ? -13.897 -5.160 17.516 1.00 91.12 93 ASN A C 1
ATOM 697 O O . ASN A 1 93 ? -14.163 -5.961 16.623 1.00 91.12 93 ASN A O 1
ATOM 701 N N . ARG A 1 94 ? -12.929 -4.245 17.361 1.00 92.81 94 ARG A N 1
ATOM 702 C CA . ARG A 1 94 ? -12.120 -4.087 16.140 1.00 92.81 94 ARG A CA 1
ATOM 703 C C . ARG A 1 94 ? -10.650 -4.403 16.400 1.00 92.81 94 ARG A C 1
ATOM 705 O O . ARG A 1 94 ? -10.079 -3.973 17.400 1.00 92.81 94 ARG A O 1
ATOM 712 N N . TYR A 1 95 ? -10.027 -5.093 15.457 1.00 92.62 95 TYR A N 1
ATOM 713 C CA . TYR A 1 95 ? -8.584 -5.250 15.340 1.00 92.62 95 TYR A CA 1
ATOM 714 C C . TYR A 1 95 ? -8.097 -4.558 14.059 1.00 92.62 95 TYR A C 1
ATOM 716 O O . TYR A 1 95 ? -8.730 -4.680 13.011 1.00 92.62 95 TYR A O 1
ATOM 724 N N . VAL A 1 96 ? -6.977 -3.839 14.139 1.00 92.75 96 VAL A N 1
ATOM 725 C CA . VAL A 1 96 ? -6.310 -3.180 13.008 1.00 92.75 96 VAL A CA 1
ATOM 726 C C . VAL A 1 96 ? -4.855 -3.638 12.943 1.00 92.75 96 VAL A C 1
ATOM 728 O O . VAL A 1 96 ? -4.110 -3.556 13.920 1.00 92.75 96 VAL A O 1
ATOM 731 N N . SER A 1 97 ? -4.442 -4.066 11.756 1.00 90.38 97 SER A N 1
ATOM 732 C CA . SER A 1 97 ? -3.036 -4.265 11.392 1.00 90.38 97 SER A CA 1
ATOM 733 C C . SER A 1 97 ? -2.611 -3.181 10.401 1.00 90.38 97 SER A C 1
ATOM 735 O O . SER A 1 97 ? -3.418 -2.734 9.582 1.00 90.38 97 SER A O 1
ATOM 737 N N . THR A 1 98 ? -1.363 -2.727 10.489 1.00 89.44 98 THR A N 1
ATOM 738 C CA . THR A 1 98 ? -0.804 -1.726 9.567 1.00 89.44 98 THR A CA 1
ATOM 739 C C . THR A 1 98 ? 0.381 -2.292 8.804 1.00 89.44 98 THR A C 1
ATOM 741 O O . THR A 1 98 ? 1.106 -3.136 9.334 1.00 89.44 98 THR A O 1
ATOM 744 N N . GLY A 1 99 ? 0.565 -1.821 7.574 1.00 87.56 99 GLY A N 1
ATOM 745 C CA . GLY A 1 99 ? 1.648 -2.266 6.706 1.00 87.56 99 GLY A CA 1
ATOM 746 C C . GLY A 1 99 ? 2.997 -1.584 6.926 1.00 87.56 99 GLY A C 1
ATOM 747 O O . GLY A 1 99 ? 3.185 -0.793 7.858 1.00 87.56 99 GLY A O 1
ATOM 748 N N . GLY A 1 100 ? 3.921 -1.901 6.025 1.00 88.50 100 GLY A N 1
ATOM 749 C CA . GLY A 1 100 ? 5.235 -1.299 5.867 1.00 88.50 100 GLY A CA 1
ATOM 750 C C . GLY A 1 100 ? 5.403 -0.440 4.607 1.00 88.50 100 GLY A C 1
ATOM 751 O O . GLY A 1 100 ? 4.451 0.119 4.055 1.00 88.50 100 GLY A O 1
ATOM 752 N N . GLY A 1 101 ? 6.654 -0.301 4.165 1.00 87.56 101 GLY A N 1
ATOM 753 C CA . GLY A 1 101 ? 7.068 0.605 3.094 1.00 87.56 101 GLY A CA 1
ATOM 754 C C . GLY A 1 101 ? 8.491 0.319 2.604 1.00 87.56 101 GLY A C 1
ATOM 755 O O . GLY A 1 101 ? 9.428 0.230 3.398 1.00 87.56 101 GLY A O 1
ATOM 756 N N . GLY A 1 102 ? 8.676 0.211 1.285 1.00 87.88 102 GLY A N 1
ATOM 757 C CA . GLY A 1 102 ? 9.972 -0.120 0.686 1.00 87.88 102 GLY A CA 1
ATOM 758 C C . GLY A 1 102 ? 10.387 -1.558 0.998 1.00 87.88 102 GLY A C 1
ATOM 759 O O . GLY A 1 102 ? 9.852 -2.484 0.402 1.00 87.88 102 GLY A O 1
ATOM 760 N N . LEU A 1 103 ? 11.344 -1.732 1.914 1.00 91.81 103 LEU A N 1
ATOM 761 C CA . LEU A 1 103 ? 11.818 -3.039 2.396 1.00 91.81 103 LEU A CA 1
ATOM 762 C C . LEU A 1 103 ? 11.557 -3.220 3.910 1.00 91.81 103 LEU A C 1
ATOM 764 O O . LEU A 1 103 ? 11.952 -4.227 4.499 1.00 91.81 103 LEU A O 1
ATOM 768 N N . ALA A 1 104 ? 10.874 -2.261 4.548 1.00 91.94 104 ALA A N 1
ATOM 769 C CA . ALA A 1 104 ? 10.365 -2.370 5.911 1.00 91.94 104 ALA A CA 1
ATOM 770 C C . ALA A 1 104 ? 8.968 -2.994 5.903 1.00 91.94 104 ALA A C 1
ATOM 772 O O . ALA A 1 104 ? 8.126 -2.570 5.121 1.00 91.94 104 ALA A O 1
ATOM 773 N N . ILE A 1 105 ? 8.715 -3.929 6.822 1.00 91.25 105 ILE A N 1
ATOM 774 C CA . ILE A 1 105 ? 7.436 -4.652 6.984 1.00 91.25 105 ILE A CA 1
ATOM 775 C C . ILE A 1 105 ? 6.449 -3.951 7.947 1.00 91.25 105 ILE A C 1
ATOM 777 O O . ILE A 1 105 ? 5.370 -4.451 8.254 1.00 91.25 105 ILE A O 1
ATOM 781 N N . ASN A 1 106 ? 6.839 -2.801 8.509 1.00 90.88 106 ASN A N 1
ATOM 782 C CA . ASN A 1 106 ? 5.989 -1.997 9.386 1.00 90.88 106 ASN A CA 1
ATOM 783 C C . ASN A 1 106 ? 6.413 -0.516 9.399 1.00 90.88 106 ASN A C 1
ATOM 785 O O . ASN A 1 106 ? 7.604 -0.207 9.405 1.00 90.88 106 ASN A O 1
ATOM 789 N N . SER A 1 107 ? 5.449 0.402 9.509 1.00 86.31 107 SER A N 1
ATOM 790 C CA . SER A 1 107 ? 5.679 1.844 9.742 1.00 86.31 107 SER A CA 1
ATOM 791 C C . SER A 1 107 ? 6.024 2.211 11.203 1.00 86.31 107 SER A C 1
ATOM 793 O O . SER A 1 107 ? 5.852 3.359 11.631 1.00 86.31 107 SER A O 1
ATOM 795 N N . GLN A 1 108 ? 6.462 1.247 12.018 1.00 82.19 108 GLN A N 1
ATOM 796 C CA . GLN A 1 108 ? 6.699 1.394 13.456 1.00 82.19 108 GLN A CA 1
ATOM 797 C C . GLN A 1 108 ? 5.537 2.108 14.181 1.00 82.19 108 GLN A C 1
ATOM 799 O O . GLN A 1 108 ? 4.373 1.742 14.053 1.00 82.19 108 GLN A O 1
ATOM 804 N N . LYS A 1 109 ? 5.843 3.152 14.963 1.00 76.50 109 LYS A N 1
ATOM 805 C CA . LYS A 1 109 ? 4.879 3.925 15.760 1.00 76.50 109 LYS A CA 1
ATOM 806 C C . LYS A 1 109 ? 4.122 4.993 14.960 1.00 76.50 109 LYS A C 1
ATOM 808 O O . LYS A 1 109 ? 3.316 5.698 15.562 1.00 76.50 109 LYS A O 1
ATOM 813 N N . ALA A 1 110 ? 4.391 5.156 13.661 1.00 77.50 110 ALA A N 1
ATOM 814 C CA . ALA A 1 110 ? 3.735 6.184 12.852 1.00 77.50 110 ALA A CA 1
ATOM 815 C C . ALA A 1 110 ? 2.246 5.871 12.638 1.00 77.50 110 ALA A C 1
ATOM 817 O O . ALA A 1 110 ? 1.411 6.749 12.856 1.00 77.50 110 ALA A O 1
ATOM 818 N N . ASP A 1 111 ? 1.934 4.612 12.312 1.00 78.69 111 ASP A N 1
ATOM 819 C CA . ASP A 1 111 ? 0.591 4.202 11.879 1.00 78.69 111 ASP A CA 1
ATOM 820 C C . ASP A 1 111 ? -0.222 3.500 12.984 1.00 78.69 111 ASP A C 1
ATOM 822 O O . ASP A 1 111 ? -1.442 3.426 12.893 1.00 78.69 111 ASP A O 1
ATOM 826 N N . ILE A 1 112 ? 0.396 3.071 14.095 1.00 75.88 112 ILE A N 1
ATOM 827 C CA . ILE A 1 112 ? -0.319 2.502 15.263 1.00 75.88 112 ILE A CA 1
ATOM 828 C C . ILE A 1 112 ? -1.512 3.368 15.742 1.00 75.88 112 ILE A C 1
ATOM 830 O O . ILE A 1 112 ? -2.558 2.795 16.059 1.00 75.88 112 ILE A O 1
ATOM 834 N N . PRO A 1 113 ? -1.442 4.719 15.786 1.00 82.44 113 PRO A N 1
ATOM 835 C CA . PRO A 1 113 ? -2.586 5.548 16.173 1.00 82.44 113 PRO A CA 1
ATOM 836 C C . PRO A 1 113 ? -3.822 5.383 15.276 1.00 82.44 113 PRO A C 1
ATOM 838 O O . PRO A 1 113 ? -4.928 5.653 15.738 1.00 82.44 113 PRO A O 1
ATOM 841 N N . THR A 1 114 ? -3.666 4.930 14.027 1.00 79.00 114 THR A N 1
ATOM 842 C CA . THR A 1 114 ? -4.762 4.729 13.069 1.00 79.00 114 THR A CA 1
ATOM 843 C C . THR A 1 114 ? -5.857 3.826 13.627 1.00 79.00 114 THR A C 1
ATOM 845 O O . THR A 1 114 ? -7.031 4.185 13.553 1.00 79.00 114 THR A O 1
ATOM 848 N N . GLY A 1 115 ? -5.498 2.684 14.221 1.00 81.56 115 GLY A N 1
ATOM 849 C CA . GLY A 1 115 ? -6.494 1.785 14.801 1.00 81.56 115 GLY A CA 1
ATOM 850 C C . GLY A 1 115 ? -7.109 2.343 16.085 1.00 81.56 115 GLY A C 1
ATOM 851 O O . GLY A 1 115 ? -8.320 2.249 16.270 1.00 81.56 115 GLY A O 1
ATOM 852 N N . VAL A 1 116 ? -6.319 3.022 16.922 1.00 81.94 116 VAL A N 1
ATOM 853 C CA . VAL A 1 116 ? -6.814 3.680 18.147 1.00 81.94 116 VAL A CA 1
ATOM 854 C C . VAL A 1 116 ? -7.880 4.737 17.823 1.00 81.94 116 VAL A C 1
ATOM 856 O O . VAL A 1 116 ? -8.911 4.782 18.491 1.00 81.94 116 VAL A O 1
ATOM 859 N N . ILE A 1 117 ? -7.681 5.531 16.762 1.00 81.50 117 ILE A N 1
ATOM 860 C CA . ILE A 1 117 ? -8.640 6.544 16.282 1.00 81.50 117 ILE A CA 1
ATOM 861 C C . ILE A 1 117 ? -9.999 5.921 15.921 1.00 81.50 117 ILE A C 1
ATOM 863 O O . ILE A 1 117 ? -11.035 6.512 16.217 1.00 81.50 117 ILE A O 1
ATOM 867 N N . VAL A 1 118 ? -10.011 4.719 15.335 1.00 83.88 118 VAL A N 1
ATOM 868 C CA . VAL A 1 118 ? -11.245 3.991 14.980 1.00 83.88 118 VAL A CA 1
ATOM 869 C C . VAL A 1 118 ? -11.703 2.999 16.059 1.00 83.88 118 VAL A C 1
ATOM 871 O O . VAL A 1 118 ? -12.551 2.145 15.792 1.00 83.88 118 VAL A O 1
ATOM 874 N N . GLY A 1 119 ? -11.176 3.086 17.284 1.00 85.69 119 GLY A N 1
ATOM 875 C CA . GLY A 1 119 ? -11.600 2.231 18.396 1.00 85.69 119 GLY A CA 1
ATOM 876 C C . GLY A 1 119 ? -11.181 0.763 18.256 1.00 85.69 119 GLY A C 1
ATOM 877 O O . GLY A 1 119 ? -11.937 -0.137 18.624 1.00 85.69 119 GLY A O 1
ATOM 878 N N . ALA A 1 120 ? -10.000 0.506 17.695 1.00 88.25 120 ALA A N 1
ATOM 879 C CA . ALA A 1 120 ? -9.451 -0.827 17.470 1.00 88.25 120 ALA A CA 1
ATOM 880 C C . ALA A 1 120 ? -8.174 -1.090 18.281 1.00 88.25 120 ALA A C 1
ATOM 882 O O . ALA A 1 120 ? -7.332 -0.204 18.459 1.00 88.25 120 ALA A O 1
ATOM 883 N N . LEU A 1 121 ? -7.975 -2.347 18.690 1.00 88.62 121 LEU A N 1
ATOM 884 C CA . LEU A 1 121 ? -6.646 -2.804 19.094 1.00 88.62 121 LEU A CA 1
ATOM 885 C C . LEU A 1 121 ? -5.745 -2.822 17.856 1.00 88.62 121 LEU A C 1
ATOM 887 O O . LEU A 1 121 ? -6.142 -3.333 16.812 1.00 88.62 121 LEU A O 1
ATOM 891 N N . SER A 1 122 ? -4.545 -2.258 17.976 1.00 88.44 122 SER A N 1
ATOM 892 C CA . SER A 1 122 ? -3.615 -2.058 16.857 1.00 88.44 122 SER A CA 1
ATOM 893 C C . SER A 1 122 ? -2.341 -2.879 17.050 1.00 88.44 122 SER A C 1
ATOM 895 O O . SER A 1 122 ? -1.841 -2.958 18.174 1.00 88.44 122 SER A O 1
ATOM 897 N N . GLY A 1 123 ? -1.794 -3.464 15.981 1.00 84.31 123 GLY A N 1
ATOM 898 C CA . GLY A 1 123 ? -0.554 -4.247 16.043 1.00 84.31 123 GLY A CA 1
ATOM 899 C C . GLY A 1 123 ? 0.352 -4.102 14.817 1.00 84.31 123 GLY A C 1
ATOM 900 O O . GLY A 1 123 ? -0.116 -3.820 13.716 1.00 84.31 123 GLY A O 1
ATOM 901 N N . ILE A 1 124 ? 1.648 -4.343 15.038 1.00 90.12 124 ILE A N 1
ATOM 902 C CA . ILE A 1 124 ? 2.720 -4.423 14.032 1.00 90.12 124 ILE A CA 1
ATOM 903 C C . ILE A 1 124 ? 3.603 -5.650 14.309 1.00 90.12 124 ILE A C 1
ATOM 905 O O . ILE A 1 124 ? 3.643 -6.135 15.441 1.00 90.12 124 ILE A O 1
ATOM 909 N N . ALA A 1 125 ? 4.338 -6.120 13.299 1.00 88.75 125 ALA A N 1
ATOM 910 C CA . ALA A 1 125 ? 5.316 -7.205 13.407 1.00 88.75 125 ALA A CA 1
ATOM 911 C C . ALA A 1 125 ? 6.684 -6.764 12.859 1.00 88.75 125 ALA A C 1
ATOM 913 O O . ALA A 1 125 ? 6.762 -5.847 12.044 1.00 88.75 125 ALA A O 1
ATOM 914 N N . ASP A 1 126 ? 7.759 -7.428 13.288 1.00 90.38 126 ASP A N 1
ATOM 915 C CA . ASP A 1 126 ? 9.124 -7.223 12.779 1.00 90.38 126 ASP A CA 1
ATOM 916 C C . ASP A 1 126 ? 9.497 -8.208 11.654 1.00 90.38 126 ASP A C 1
ATOM 918 O O . ASP A 1 126 ? 10.642 -8.235 11.218 1.00 90.38 126 ASP A O 1
ATOM 922 N N . GLY A 1 127 ? 8.573 -9.080 11.232 1.00 90.50 127 GLY A N 1
ATOM 923 C CA . GLY A 1 127 ? 8.845 -10.159 10.274 1.00 90.50 127 GLY A CA 1
ATOM 924 C C . GLY A 1 127 ? 9.805 -11.245 10.782 1.00 90.50 127 GLY A C 1
ATOM 925 O O . GLY A 1 127 ? 10.255 -12.074 9.992 1.00 90.50 127 GLY A O 1
ATOM 926 N N . GLY A 1 128 ? 10.157 -11.250 12.072 1.00 90.31 128 GLY A N 1
ATOM 927 C CA . GLY A 1 128 ? 11.274 -12.034 12.597 1.00 90.31 128 GLY A CA 1
ATOM 928 C C . GLY A 1 128 ? 12.648 -11.507 12.162 1.00 90.31 128 GLY A C 1
ATOM 929 O O . GLY A 1 128 ? 13.628 -12.251 12.217 1.00 90.31 128 GLY A O 1
ATOM 930 N N . PHE A 1 129 ? 12.742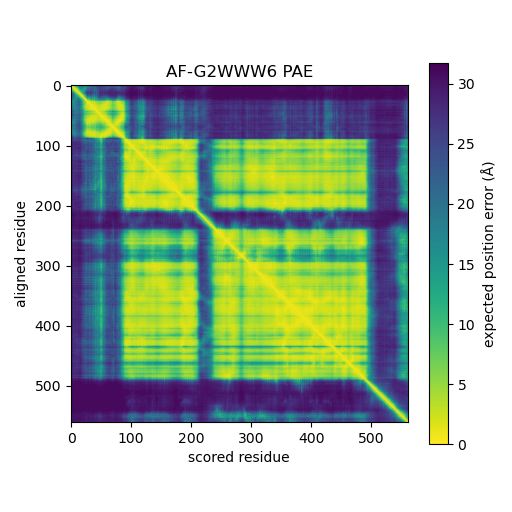 -10.249 11.710 1.00 93.12 129 PHE A N 1
ATOM 931 C CA . PHE A 1 129 ? 13.993 -9.627 11.259 1.00 93.12 129 PHE A CA 1
ATOM 932 C C . PHE A 1 129 ? 14.879 -9.156 12.437 1.00 93.12 129 PHE A C 1
ATOM 934 O O . PHE A 1 129 ? 15.969 -8.616 12.232 1.00 93.12 129 PHE A O 1
ATOM 941 N N . GLY A 1 130 ? 14.439 -9.365 13.684 1.00 90.50 130 GLY A N 1
ATOM 942 C CA . GLY A 1 130 ? 15.232 -9.202 14.908 1.00 90.50 130 GLY A CA 1
ATOM 943 C C . GLY A 1 130 ? 15.131 -7.821 15.562 1.00 90.50 130 GLY A C 1
ATOM 944 O O . GLY A 1 130 ? 15.587 -7.647 16.693 1.00 90.50 130 GLY A O 1
ATOM 945 N N . SER A 1 131 ? 14.519 -6.853 14.880 1.00 90.56 131 SER A N 1
ATOM 946 C CA . SER A 1 131 ? 14.105 -5.556 15.417 1.00 90.56 131 SER A CA 1
ATOM 947 C C . SER A 1 131 ? 12.998 -4.967 14.544 1.00 90.56 131 SER A C 1
ATOM 949 O O . SER A 1 131 ? 12.995 -5.165 13.333 1.00 90.56 131 SER A O 1
ATOM 951 N N . PHE A 1 132 ? 12.124 -4.143 15.127 1.00 87.38 132 PHE A N 1
ATOM 952 C CA . PHE A 1 132 ? 11.193 -3.296 14.368 1.00 87.38 132 PHE A CA 1
ATOM 953 C C . PHE A 1 132 ? 11.905 -2.214 13.526 1.00 87.38 132 PHE A C 1
ATOM 955 O O . PHE A 1 132 ? 11.269 -1.569 12.694 1.00 87.38 132 PHE A O 1
ATOM 962 N N . ASP A 1 133 ? 13.211 -2.008 13.731 1.00 89.94 133 ASP A N 1
ATOM 963 C CA . ASP A 1 133 ? 14.083 -1.183 12.879 1.00 89.94 133 ASP A CA 1
ATOM 964 C C . ASP A 1 133 ? 14.734 -1.969 11.722 1.00 89.94 133 ASP A C 1
ATOM 966 O O . ASP A 1 133 ? 15.269 -1.357 10.796 1.00 89.94 133 ASP A O 1
ATOM 970 N N . SER A 1 134 ? 14.722 -3.307 11.765 1.00 92.31 134 SER A N 1
ATOM 971 C CA . SER A 1 134 ? 15.304 -4.148 10.716 1.00 92.31 134 SER A CA 1
ATOM 972 C C . SER A 1 134 ? 14.417 -4.149 9.471 1.00 92.31 134 SER A C 1
ATOM 974 O O . SER A 1 134 ? 13.197 -4.292 9.556 1.00 92.31 134 SER A O 1
ATOM 976 N N . GLN A 1 135 ? 15.042 -4.057 8.299 1.00 94.12 135 GLN A N 1
ATOM 977 C CA . GLN A 1 135 ? 14.381 -4.233 7.005 1.00 94.12 135 GLN A CA 1
ATOM 978 C C . GLN A 1 135 ? 14.719 -5.603 6.411 1.00 94.12 135 GLN A C 1
ATOM 980 O O . GLN A 1 135 ? 15.715 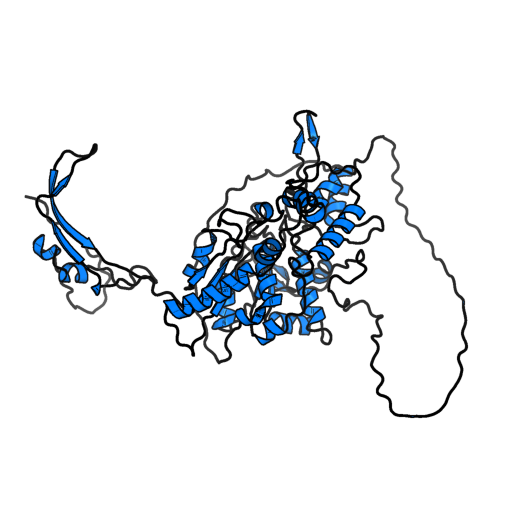-6.230 6.779 1.00 94.12 135 GLN A O 1
ATOM 985 N N . TRP A 1 136 ? 13.871 -6.085 5.502 1.00 94.62 136 TRP A N 1
ATOM 986 C CA . TRP A 1 136 ? 13.993 -7.415 4.902 1.00 94.62 136 TRP A CA 1
ATOM 987 C C . TRP A 1 136 ? 15.338 -7.623 4.186 1.00 94.62 136 TRP A C 1
ATOM 989 O O . TRP A 1 136 ? 15.894 -8.721 4.202 1.00 94.62 136 TRP A O 1
ATOM 999 N N . ASP A 1 137 ? 15.902 -6.554 3.623 1.00 93.44 137 ASP A N 1
ATOM 1000 C CA . ASP A 1 137 ? 17.205 -6.535 2.956 1.00 93.44 137 ASP A CA 1
ATOM 1001 C C . ASP A 1 137 ? 18.342 -7.084 3.833 1.00 93.44 137 ASP A C 1
ATOM 1003 O O . ASP A 1 137 ? 19.135 -7.915 3.385 1.00 93.44 137 ASP A O 1
ATOM 1007 N N . SER A 1 138 ? 18.350 -6.687 5.109 1.00 94.50 138 SER A N 1
ATOM 1008 C CA . SER A 1 138 ? 19.375 -7.014 6.101 1.00 94.50 138 SER A CA 1
ATOM 1009 C C . SER A 1 138 ? 19.369 -8.483 6.537 1.00 94.50 138 SER A C 1
ATOM 1011 O O . SER A 1 138 ? 20.320 -8.946 7.166 1.00 94.50 138 SER A O 1
ATOM 1013 N N . VAL A 1 139 ? 18.311 -9.226 6.190 1.00 95.62 139 VAL A N 1
ATOM 1014 C CA . VAL A 1 139 ? 18.107 -10.635 6.562 1.00 95.62 139 VAL A CA 1
ATOM 1015 C C . VAL A 1 139 ? 17.814 -11.550 5.368 1.00 95.62 139 VAL A C 1
ATOM 1017 O O . VAL A 1 139 ? 17.687 -12.761 5.557 1.00 95.62 139 VAL A O 1
ATOM 1020 N N . PHE A 1 140 ? 17.724 -11.011 4.147 1.00 96.31 140 PHE A N 1
ATOM 1021 C CA . PHE A 1 140 ? 17.378 -11.768 2.941 1.00 96.31 140 PHE A CA 1
ATOM 1022 C C . PHE A 1 140 ? 18.472 -12.763 2.510 1.00 96.31 140 PHE A C 1
ATOM 1024 O O . PHE A 1 140 ? 18.156 -13.881 2.091 1.00 96.31 140 PHE A O 1
ATOM 1031 N N . LEU A 1 141 ? 19.753 -12.392 2.620 1.00 97.00 141 LEU A N 1
ATOM 1032 C CA . LEU A 1 141 ? 20.873 -13.301 2.357 1.00 97.00 141 LEU A CA 1
ATOM 1033 C C . LEU A 1 141 ? 21.377 -13.945 3.650 1.00 97.00 141 LEU A C 1
ATOM 1035 O O . LEU A 1 141 ? 21.661 -13.280 4.642 1.00 97.00 141 LEU A O 1
ATOM 1039 N N . LEU A 1 142 ? 21.566 -15.262 3.607 1.00 95.94 142 LEU A N 1
ATOM 1040 C CA . LEU A 1 142 ? 22.386 -15.983 4.575 1.00 95.94 142 LEU A CA 1
ATOM 1041 C C . LEU A 1 142 ? 23.874 -15.729 4.281 1.00 95.94 142 LEU A C 1
ATOM 1043 O O . LEU A 1 142 ? 24.258 -15.505 3.135 1.00 95.94 142 LEU A O 1
ATOM 1047 N N . ALA A 1 143 ? 24.739 -15.871 5.292 1.00 93.62 143 ALA A N 1
ATOM 1048 C CA . ALA A 1 143 ? 26.189 -15.611 5.212 1.00 93.62 143 ALA A CA 1
ATOM 1049 C C . ALA A 1 143 ? 26.994 -16.513 4.235 1.00 93.62 143 ALA A C 1
ATOM 1051 O O . ALA A 1 143 ? 28.220 -16.454 4.189 1.00 93.62 143 ALA A O 1
ATOM 1052 N N . ASN A 1 144 ? 26.317 -17.371 3.470 1.00 93.75 144 ASN A N 1
ATOM 1053 C CA . ASN A 1 144 ? 26.847 -18.174 2.366 1.00 93.75 144 ASN A CA 1
ATOM 1054 C C . ASN A 1 144 ? 26.326 -17.707 0.985 1.00 93.75 144 ASN A C 1
ATOM 1056 O O . ASN A 1 144 ? 26.439 -18.455 0.015 1.00 93.75 144 ASN A O 1
ATOM 1060 N N . ASN A 1 145 ? 25.724 -16.514 0.910 1.00 92.56 145 ASN A N 1
ATOM 1061 C CA . ASN A 1 145 ? 25.067 -15.924 -0.262 1.00 92.56 145 ASN A CA 1
ATOM 1062 C C . ASN A 1 145 ? 23.923 -16.785 -0.837 1.00 92.56 145 ASN A C 1
ATOM 1064 O O . ASN A 1 145 ? 23.712 -16.845 -2.048 1.00 92.56 145 ASN A O 1
ATOM 1068 N N . THR A 1 146 ? 23.164 -17.458 0.035 1.00 96.94 146 THR A N 1
ATOM 1069 C CA . THR A 1 146 ? 21.921 -18.157 -0.338 1.00 96.94 146 THR A CA 1
ATOM 1070 C C . THR A 1 146 ? 20.697 -17.497 0.293 1.00 96.94 146 THR A C 1
ATOM 1072 O O . THR A 1 146 ? 20.805 -16.800 1.300 1.00 96.94 146 THR A O 1
ATOM 1075 N N . ILE A 1 147 ? 19.531 -17.693 -0.326 1.00 97.75 147 ILE A N 1
ATOM 1076 C CA . ILE A 1 147 ? 18.273 -17.044 0.064 1.00 97.75 147 ILE A CA 1
ATOM 1077 C C . ILE A 1 147 ? 17.800 -17.563 1.427 1.00 97.75 147 ILE A C 1
ATOM 1079 O O . ILE A 1 147 ? 17.566 -18.762 1.600 1.00 97.75 147 ILE A O 1
ATOM 1083 N N . ASN A 1 148 ? 17.578 -16.650 2.371 1.00 97.56 148 ASN A N 1
ATOM 1084 C CA . ASN A 1 148 ? 16.871 -16.916 3.617 1.00 97.56 148 ASN A CA 1
ATOM 1085 C C . ASN A 1 148 ? 15.359 -16.998 3.348 1.00 97.56 148 ASN A C 1
ATOM 1087 O O . ASN A 1 148 ? 14.621 -16.047 3.611 1.00 97.56 148 ASN A O 1
ATOM 1091 N N . TRP A 1 149 ? 14.894 -18.129 2.810 1.00 97.00 149 TRP A N 1
ATOM 1092 C CA . TRP A 1 149 ? 13.496 -18.314 2.396 1.00 97.00 149 TRP A CA 1
ATOM 1093 C C . TRP A 1 149 ? 12.470 -18.020 3.496 1.00 97.00 149 TRP A C 1
ATOM 1095 O O . TRP A 1 149 ? 11.401 -17.508 3.180 1.00 97.00 149 TRP A O 1
ATOM 1105 N N . GLN A 1 150 ? 12.802 -18.226 4.777 1.00 96.31 150 GLN A N 1
ATOM 1106 C CA . GLN A 1 150 ? 11.894 -17.838 5.859 1.00 96.31 150 GLN A CA 1
ATOM 1107 C C . GLN A 1 150 ? 11.652 -16.323 5.873 1.00 96.31 150 GLN A C 1
ATOM 1109 O O . GLN A 1 150 ? 10.503 -15.906 5.938 1.00 96.31 150 GLN A O 1
ATOM 1114 N N . SER A 1 151 ? 12.691 -15.491 5.721 1.00 96.88 151 SER A N 1
ATOM 1115 C CA . SER A 1 151 ? 12.504 -14.033 5.619 1.00 96.88 151 SER A CA 1
ATOM 1116 C C . SER A 1 151 ? 11.650 -13.635 4.407 1.00 96.88 151 SER A C 1
ATOM 1118 O O . SER A 1 151 ? 10.823 -12.736 4.522 1.00 96.88 151 SER A O 1
ATOM 1120 N N . VAL A 1 152 ? 11.797 -14.339 3.273 1.00 96.88 152 VAL A N 1
ATOM 1121 C CA . VAL A 1 152 ? 10.992 -14.121 2.056 1.00 96.88 152 VAL A CA 1
ATOM 1122 C C . VAL A 1 152 ? 9.516 -14.404 2.327 1.00 96.88 152 VAL A C 1
ATOM 1124 O O . VAL A 1 152 ? 8.661 -13.613 1.939 1.00 96.88 152 VAL A O 1
ATOM 1127 N N . TYR A 1 153 ? 9.198 -15.501 3.020 1.00 96.94 153 TYR A N 1
ATOM 1128 C CA . TYR A 1 153 ? 7.814 -15.834 3.356 1.00 96.94 153 TYR A CA 1
ATOM 1129 C C . TYR A 1 153 ? 7.228 -14.915 4.435 1.00 96.94 153 TYR A C 1
ATOM 1131 O O . TYR A 1 153 ? 6.063 -14.529 4.320 1.00 96.94 153 TYR A O 1
ATOM 1139 N N . MET A 1 154 ? 8.021 -14.514 5.437 1.00 97.06 154 MET A N 1
ATOM 1140 C CA . MET A 1 154 ? 7.606 -13.545 6.460 1.00 97.06 154 MET A CA 1
ATOM 1141 C C . MET A 1 154 ? 7.247 -12.194 5.838 1.00 97.06 154 MET A C 1
ATOM 1143 O O . MET A 1 154 ? 6.143 -11.712 6.085 1.00 97.06 154 MET A O 1
ATOM 1147 N N . PHE A 1 155 ? 8.116 -11.647 4.980 1.00 96.50 155 PHE A N 1
ATOM 1148 C CA . PHE A 1 155 ? 7.871 -10.414 4.221 1.00 96.50 155 PHE A CA 1
ATOM 1149 C C . PHE A 1 155 ? 6.708 -10.559 3.227 1.00 96.50 155 PHE A C 1
ATOM 1151 O O . PHE A 1 155 ? 5.823 -9.712 3.135 1.00 96.50 155 PHE A O 1
ATOM 1158 N N . GLY A 1 156 ? 6.668 -11.673 2.496 1.00 92.94 156 GLY A N 1
ATOM 1159 C CA . GLY A 1 156 ? 5.687 -11.905 1.445 1.00 92.94 156 GLY A CA 1
ATOM 1160 C C . GLY A 1 156 ? 4.248 -12.005 1.939 1.00 92.94 156 GLY A C 1
ATOM 1161 O O . GLY A 1 156 ? 3.358 -11.386 1.343 1.00 92.94 156 GLY A O 1
ATOM 1162 N N . TYR A 1 157 ? 4.006 -12.780 3.005 1.00 93.56 157 TYR A N 1
ATOM 1163 C CA . TYR A 1 157 ? 2.646 -13.042 3.493 1.00 93.56 157 TYR A CA 1
ATOM 1164 C C . TYR A 1 157 ? 2.513 -13.533 4.949 1.00 93.56 157 TYR A C 1
ATOM 1166 O O . TYR A 1 157 ? 1.466 -13.290 5.551 1.00 93.56 157 TYR A O 1
ATOM 1174 N N . GLN A 1 158 ? 3.500 -14.236 5.522 1.00 96.19 158 GLN A N 1
ATOM 1175 C CA . GLN A 1 158 ? 3.322 -14.947 6.801 1.00 96.19 158 GLN A CA 1
ATOM 1176 C C . GLN A 1 158 ? 3.207 -13.994 7.997 1.00 96.19 158 GLN A C 1
ATOM 1178 O O . GLN A 1 158 ? 2.297 -14.159 8.806 1.00 96.19 158 GLN A O 1
ATOM 1183 N N . ALA A 1 159 ? 4.053 -12.961 8.090 1.00 95.19 159 ALA A N 1
ATOM 1184 C CA . ALA A 1 159 ? 4.109 -12.117 9.285 1.00 95.19 159 ALA A CA 1
ATOM 1185 C C . ALA A 1 159 ? 2.797 -11.359 9.546 1.00 95.19 159 ALA A C 1
ATOM 1187 O O . ALA A 1 159 ? 2.345 -11.292 10.686 1.00 95.19 159 ALA A O 1
ATOM 1188 N N . HIS A 1 160 ? 2.148 -10.830 8.502 1.00 93.50 160 HIS A N 1
ATOM 1189 C CA . HIS A 1 160 ? 0.858 -10.143 8.643 1.00 93.50 160 HIS A CA 1
ATOM 1190 C C . HIS A 1 160 ? -0.290 -11.116 8.951 1.00 93.50 160 HIS A C 1
ATOM 1192 O O . HIS A 1 160 ? -1.199 -10.752 9.695 1.00 93.50 160 HIS A O 1
ATOM 1198 N N . HIS A 1 161 ? -0.229 -12.356 8.453 1.00 93.88 161 HIS A N 1
ATOM 1199 C CA . HIS A 1 161 ? -1.221 -13.387 8.763 1.00 93.88 161 HIS A CA 1
ATOM 1200 C C . HIS A 1 161 ? -1.136 -13.832 10.230 1.00 93.88 161 HIS A C 1
ATOM 1202 O O . HIS A 1 161 ? -2.152 -13.895 10.929 1.00 93.88 161 HIS A O 1
ATOM 1208 N N . GLU A 1 162 ? 0.081 -14.086 10.719 1.00 93.06 162 GLU A N 1
ATOM 1209 C CA . GLU A 1 162 ? 0.350 -14.382 12.128 1.00 93.06 162 GLU A CA 1
ATOM 1210 C C . GLU A 1 162 ? -0.068 -13.208 13.020 1.00 93.06 162 GLU A C 1
ATOM 1212 O O . GLU A 1 162 ? -0.816 -13.400 13.978 1.00 93.06 162 GLU A O 1
ATOM 1217 N N . LEU A 1 163 ? 0.334 -11.984 12.663 1.00 91.19 163 LEU A N 1
ATOM 1218 C CA . LEU A 1 163 ? -0.021 -10.748 13.363 1.00 91.19 163 LEU A CA 1
ATOM 1219 C C . LEU A 1 163 ? -1.539 -10.546 13.463 1.00 91.19 163 LEU A C 1
ATOM 1221 O O . LEU A 1 163 ? -2.041 -10.270 14.553 1.00 91.19 163 LEU A O 1
ATOM 1225 N N . ALA A 1 164 ? -2.276 -10.707 12.361 1.00 89.88 164 ALA A N 1
ATOM 1226 C CA . ALA A 1 164 ? -3.727 -10.549 12.348 1.00 89.88 164 ALA A CA 1
ATOM 1227 C C . ALA A 1 164 ? -4.428 -11.644 13.164 1.00 89.88 164 ALA A C 1
ATOM 1229 O O . ALA A 1 164 ? -5.348 -11.352 13.927 1.00 89.88 164 ALA A O 1
ATOM 1230 N N . THR A 1 165 ? -3.966 -12.892 13.062 1.00 89.62 165 THR A N 1
ATOM 1231 C CA . THR A 1 165 ? -4.529 -14.029 13.805 1.00 89.62 165 THR A CA 1
ATOM 1232 C C . THR A 1 165 ? -4.294 -13.885 15.311 1.00 89.62 165 THR A C 1
ATOM 1234 O O . THR A 1 165 ? -5.241 -13.926 16.100 1.00 89.62 165 THR A O 1
ATOM 1237 N N . LEU A 1 166 ? -3.044 -13.645 15.717 1.00 88.56 166 LEU A N 1
ATOM 1238 C CA . LEU A 1 166 ? -2.656 -13.460 17.116 1.00 88.56 166 LEU A CA 1
ATOM 1239 C C . LEU A 1 166 ? -3.262 -12.183 17.707 1.00 88.56 166 LEU A C 1
ATOM 1241 O O . LEU A 1 166 ? -3.741 -12.204 18.836 1.00 88.56 166 LEU A O 1
ATOM 1245 N N . GLY A 1 167 ? -3.278 -11.081 16.955 1.00 86.19 167 GLY A N 1
ATOM 1246 C CA . GLY A 1 167 ? -3.814 -9.794 17.396 1.00 86.19 167 GLY A CA 1
ATOM 1247 C C . GLY A 1 167 ? -5.330 -9.806 17.605 1.00 86.19 167 GLY A C 1
ATOM 1248 O O . GLY A 1 167 ? -5.817 -9.241 18.585 1.00 86.19 167 GLY A O 1
ATOM 1249 N N . LYS A 1 168 ? -6.073 -10.509 16.743 1.00 87.50 168 LYS A N 1
ATOM 1250 C CA . LYS A 1 168 ? -7.526 -10.708 16.855 1.00 87.50 168 LYS A CA 1
ATOM 1251 C C . LYS A 1 168 ? -7.901 -11.546 18.078 1.00 87.50 168 LYS A C 1
ATOM 1253 O O . LYS A 1 168 ? -8.779 -11.146 18.844 1.00 87.50 168 LYS A O 1
ATOM 1258 N N . GLU A 1 169 ? -7.199 -12.655 18.315 1.00 86.69 169 GLU A N 1
ATOM 1259 C CA . GLU A 1 169 ? -7.414 -13.478 19.512 1.00 86.69 169 GLU A CA 1
ATOM 1260 C C . GLU A 1 169 ? -6.902 -12.796 20.789 1.00 86.69 169 GLU A C 1
ATOM 1262 O O . GLU A 1 169 ? -7.540 -12.889 21.838 1.00 86.69 169 GLU A O 1
ATOM 1267 N N . PHE A 1 170 ? -5.813 -12.027 20.727 1.00 86.12 170 PHE A N 1
ATOM 1268 C CA . PHE A 1 170 ? -5.373 -11.200 21.852 1.00 86.12 170 PHE A CA 1
ATOM 1269 C C . PHE A 1 170 ? -6.415 -10.130 22.204 1.00 86.12 170 PHE A C 1
ATOM 1271 O O . PHE A 1 170 ? -6.758 -9.990 23.374 1.00 86.12 170 PHE A O 1
ATOM 1278 N N . ALA A 1 171 ? -6.989 -9.439 21.212 1.00 84.56 171 ALA A N 1
ATOM 1279 C CA . ALA A 1 171 ? -8.065 -8.472 21.426 1.00 84.56 171 ALA A CA 1
ATOM 1280 C C . ALA A 1 171 ? -9.324 -9.123 22.026 1.00 84.56 171 ALA A C 1
ATOM 1282 O O . ALA A 1 171 ? -9.886 -8.589 22.983 1.00 84.56 171 ALA A O 1
ATOM 1283 N N . ARG A 1 172 ? -9.725 -10.306 21.532 1.00 86.06 172 ARG A N 1
ATOM 1284 C CA . ARG A 1 172 ? -10.818 -11.100 22.120 1.00 86.06 172 ARG A CA 1
ATOM 1285 C C . ARG A 1 172 ? -10.577 -11.378 23.605 1.00 86.06 172 ARG A C 1
ATOM 1287 O O . ARG A 1 172 ? -11.466 -11.137 24.417 1.00 86.06 172 ARG A O 1
ATOM 1294 N N . ASN A 1 173 ? -9.392 -11.876 23.952 1.00 82.44 173 ASN A N 1
ATOM 1295 C CA . ASN A 1 173 ? -9.063 -12.262 25.324 1.00 82.44 173 ASN A CA 1
ATOM 1296 C C . ASN A 1 173 ? -8.880 -11.050 26.256 1.00 82.44 173 ASN A C 1
ATOM 1298 O O . ASN A 1 173 ? -9.345 -11.088 27.391 1.00 82.44 173 ASN A O 1
ATOM 1302 N N . LEU A 1 174 ? -8.249 -9.969 25.782 1.00 83.50 174 LEU A N 1
ATOM 1303 C CA . LEU A 1 174 ? -7.986 -8.757 26.567 1.00 83.50 174 LEU A CA 1
ATOM 1304 C C . LEU A 1 174 ? -9.272 -8.009 26.945 1.00 83.50 174 LEU A C 1
ATOM 1306 O O . LEU A 1 174 ? -9.410 -7.575 28.086 1.00 83.50 174 LEU A O 1
ATOM 1310 N N . TYR A 1 175 ? -10.210 -7.877 26.004 1.00 82.44 175 TYR A N 1
ATOM 1311 C CA . TYR A 1 175 ? -11.486 -7.183 26.215 1.00 82.44 175 TYR A CA 1
ATOM 1312 C C . TYR A 1 175 ? -12.645 -8.132 26.570 1.00 82.44 175 TYR A C 1
ATOM 1314 O O . TYR A 1 175 ? -13.798 -7.710 26.586 1.00 82.44 175 TYR A O 1
ATOM 1322 N N . ALA A 1 176 ? -12.349 -9.407 26.857 1.00 81.62 176 ALA A N 1
ATOM 1323 C CA . ALA A 1 176 ? -13.320 -10.453 27.197 1.00 81.62 176 ALA A CA 1
ATOM 1324 C C . ALA A 1 176 ? -14.497 -10.583 26.200 1.00 81.62 176 ALA A C 1
ATOM 1326 O O . ALA A 1 176 ? -15.626 -10.889 26.592 1.00 81.62 176 ALA A O 1
ATOM 1327 N N . VAL A 1 177 ? -14.232 -10.366 24.905 1.00 81.31 177 VAL A N 1
ATOM 1328 C CA . VAL A 1 177 ? -15.249 -10.378 23.842 1.00 81.31 177 VAL A CA 1
ATOM 1329 C C . VAL A 1 177 ? -15.888 -11.760 23.759 1.00 81.31 177 VAL A C 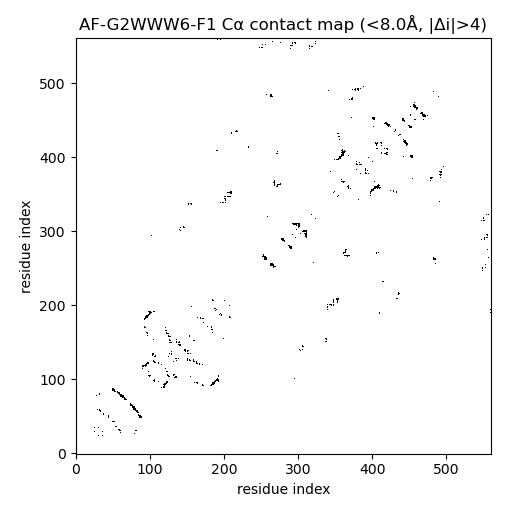1
ATOM 1331 O O . VAL A 1 177 ? -15.205 -12.763 23.517 1.00 81.31 177 VAL A O 1
ATOM 1334 N N . ASN A 1 178 ? -17.209 -11.807 23.931 1.00 83.56 178 ASN A N 1
ATOM 1335 C CA . ASN A 1 178 ? -17.993 -13.037 23.966 1.00 83.56 178 ASN A CA 1
ATOM 1336 C C . ASN A 1 178 ? -17.735 -13.901 22.719 1.00 83.56 178 ASN A C 1
ATOM 1338 O O . ASN A 1 178 ? -17.607 -13.386 21.610 1.00 83.56 178 ASN A O 1
ATOM 1342 N N . VAL A 1 179 ? -17.678 -15.227 22.870 1.00 80.25 179 VAL A N 1
ATOM 1343 C CA . VAL A 1 179 ? -17.398 -16.163 21.764 1.00 80.25 179 VAL A CA 1
ATOM 1344 C C . VAL A 1 179 ? -18.428 -16.073 20.627 1.00 80.25 179 VAL A C 1
ATOM 1346 O O . VAL A 1 179 ? -18.100 -16.366 19.482 1.00 80.25 179 VAL A O 1
ATOM 1349 N N . THR A 1 180 ? -19.654 -15.625 20.923 1.00 83.56 180 THR A N 1
ATOM 1350 C CA . THR A 1 180 ? -20.702 -15.362 19.921 1.00 83.56 180 THR A CA 1
ATOM 1351 C C . THR A 1 180 ? -20.600 -13.989 19.253 1.00 83.56 180 THR A C 1
ATOM 1353 O O . THR A 1 180 ? -21.340 -13.730 18.313 1.00 83.56 180 THR A O 1
ATOM 1356 N N . GLU A 1 181 ? -19.734 -13.100 19.741 1.00 84.81 181 GLU A N 1
ATOM 1357 C CA . GLU A 1 181 ? -19.472 -11.786 19.154 1.00 84.81 181 GLU A CA 1
ATOM 1358 C C . GLU A 1 181 ? -18.221 -11.833 18.273 1.00 84.81 181 GLU A C 1
ATOM 1360 O O . GLU A 1 181 ? -17.190 -12.431 18.618 1.00 84.81 181 GLU A O 1
ATOM 1365 N N . LYS A 1 182 ? -18.300 -11.168 17.121 1.00 84.81 182 LYS A N 1
ATOM 1366 C CA . LYS A 1 182 ? -17.191 -11.042 16.185 1.00 84.81 182 LYS A CA 1
ATOM 1367 C C . LYS A 1 182 ? -16.243 -9.921 16.591 1.00 84.81 182 LYS A C 1
ATOM 1369 O O . LYS A 1 182 ? -16.662 -8.799 16.853 1.00 84.81 182 LYS A O 1
ATOM 1374 N N . VAL A 1 183 ? -14.947 -10.230 16.559 1.00 88.94 183 VAL A N 1
ATOM 1375 C CA . VAL A 1 183 ? -13.898 -9.215 16.425 1.00 88.94 183 VAL A CA 1
ATOM 1376 C C . VAL A 1 183 ? -13.684 -8.987 14.928 1.00 88.94 183 VAL A C 1
ATOM 1378 O O . VAL A 1 183 ? -13.313 -9.919 14.206 1.00 88.94 183 VAL A O 1
ATOM 1381 N N . PHE A 1 184 ? -13.953 -7.777 14.447 1.00 91.81 184 PHE A N 1
ATOM 1382 C CA . PHE A 1 184 ? -13.670 -7.375 13.069 1.00 91.81 184 PHE A CA 1
ATOM 1383 C C . PHE A 1 184 ? -12.159 -7.237 12.866 1.00 91.81 184 PHE A C 1
ATOM 1385 O O . PHE A 1 184 ? -11.453 -6.803 13.774 1.00 91.81 184 PHE A O 1
ATOM 1392 N N . SER A 1 185 ? -11.661 -7.606 11.686 1.00 91.94 185 SER A N 1
ATOM 1393 C CA . SER A 1 185 ? -10.251 -7.447 11.319 1.00 91.94 185 SER A CA 1
ATOM 1394 C C . SER A 1 185 ? -10.144 -6.467 10.166 1.00 91.94 185 SER A C 1
ATOM 1396 O O . SER A 1 185 ? -10.804 -6.647 9.143 1.00 91.94 185 SER A O 1
ATOM 1398 N N . TYR A 1 186 ? -9.296 -5.460 10.329 1.00 94.56 186 TYR A N 1
ATOM 1399 C CA . TYR A 1 186 ? -9.032 -4.425 9.345 1.00 94.56 186 TYR A CA 1
ATOM 1400 C C . TYR A 1 186 ? -7.534 -4.303 9.074 1.00 94.56 186 TYR A C 1
ATOM 1402 O O . TYR A 1 186 ? -6.685 -4.680 9.891 1.00 94.56 186 TYR A O 1
ATOM 1410 N N . TYR A 1 187 ? -7.219 -3.750 7.910 1.00 94.62 187 TYR A N 1
ATOM 1411 C CA . TYR A 1 187 ? -5.859 -3.534 7.453 1.00 94.62 187 TYR A CA 1
ATOM 1412 C C . TYR A 1 187 ? -5.737 -2.158 6.790 1.00 94.62 187 TYR A C 1
ATOM 1414 O O . TYR A 1 187 ? -6.631 -1.757 6.043 1.00 94.62 187 TYR A O 1
ATOM 1422 N N . GLN A 1 188 ? -4.635 -1.446 7.037 1.00 91.62 188 GLN A N 1
ATOM 1423 C CA . GLN A 1 188 ? -4.285 -0.224 6.309 1.00 91.62 188 GLN A CA 1
ATOM 1424 C C . GLN A 1 188 ? -2.796 -0.220 5.940 1.00 91.62 188 GLN A C 1
ATOM 1426 O O . GLN A 1 188 ? -1.931 -0.352 6.801 1.00 91.62 188 GLN A O 1
ATOM 1431 N N . GLY A 1 189 ? -2.498 0.009 4.664 1.00 90.69 189 GLY A N 1
ATOM 1432 C CA . GLY A 1 189 ? -1.140 0.170 4.154 1.00 90.69 189 GLY A CA 1
ATOM 1433 C C . GLY A 1 189 ? -1.141 0.873 2.798 1.00 90.69 189 GLY A C 1
ATOM 1434 O O . GLY A 1 189 ? -2.190 1.039 2.174 1.00 90.69 189 GLY A O 1
ATOM 1435 N N . CYS A 1 190 ? 0.032 1.314 2.352 1.00 92.12 190 CYS A N 1
ATOM 1436 C CA . CYS A 1 190 ? 0.254 1.912 1.036 1.00 92.12 190 CYS A CA 1
ATOM 1437 C C . CYS A 1 190 ? 1.681 1.586 0.569 1.00 92.12 190 CYS A C 1
ATOM 1439 O O . CYS A 1 190 ? 2.509 1.199 1.389 1.00 92.12 190 CYS A O 1
ATOM 1441 N N . SER A 1 191 ? 1.985 1.721 -0.727 1.00 90.69 191 SER A N 1
ATOM 1442 C CA . SER A 1 191 ? 3.256 1.258 -1.308 1.00 90.69 191 SER A CA 1
ATOM 1443 C C . SER A 1 191 ? 3.429 -0.255 -1.090 1.00 90.69 191 SER A C 1
ATOM 1445 O O . SER A 1 191 ? 2.511 -1.011 -1.412 1.00 90.69 191 SER A O 1
ATOM 1447 N N . GLU A 1 192 ? 4.537 -0.700 -0.498 1.00 91.19 192 GLU A N 1
ATOM 1448 C CA . GLU A 1 192 ? 4.724 -2.080 -0.026 1.00 91.19 192 GLU A CA 1
ATOM 1449 C C . GLU A 1 192 ? 3.607 -2.527 0.933 1.00 91.19 192 GLU A C 1
ATOM 1451 O O . GLU A 1 192 ? 3.026 -3.590 0.735 1.00 91.19 192 GLU A O 1
ATOM 1456 N N . GLY A 1 193 ? 3.156 -1.661 1.847 1.00 90.12 193 GLY A N 1
ATOM 1457 C CA . GLY A 1 193 ? 1.963 -1.910 2.658 1.00 90.12 193 GLY A CA 1
ATOM 1458 C C . GLY A 1 193 ? 0.680 -2.129 1.844 1.00 90.12 193 GLY A C 1
ATOM 1459 O O . GLY A 1 193 ? -0.256 -2.759 2.328 1.00 90.12 193 GLY A O 1
ATOM 1460 N N . GLY A 1 194 ? 0.615 -1.657 0.597 1.00 92.12 194 GLY A N 1
ATOM 1461 C CA . GLY A 1 194 ? -0.458 -1.999 -0.340 1.00 92.12 194 GLY A CA 1
ATOM 1462 C C . GLY A 1 194 ? -0.335 -3.431 -0.874 1.00 92.12 194 GLY A C 1
ATOM 1463 O O . GLY A 1 194 ? -1.337 -4.144 -0.942 1.00 92.12 194 GLY A O 1
ATOM 1464 N N . ARG A 1 195 ? 0.887 -3.876 -1.199 1.00 94.25 195 ARG A N 1
ATOM 1465 C CA . ARG A 1 195 ? 1.194 -5.254 -1.625 1.00 94.25 195 ARG A CA 1
ATOM 1466 C C . ARG A 1 195 ? 0.955 -6.255 -0.496 1.00 94.25 195 ARG A C 1
ATOM 1468 O O . ARG A 1 195 ? 0.283 -7.258 -0.712 1.00 94.25 195 ARG A O 1
ATOM 1475 N N . GLU A 1 196 ? 1.427 -5.960 0.712 1.00 93.62 196 GLU A N 1
ATOM 1476 C CA . GLU A 1 196 ? 1.158 -6.734 1.931 1.00 93.62 196 GLU A CA 1
ATOM 1477 C C . GLU A 1 196 ? -0.357 -6.953 2.128 1.00 93.62 196 GLU A C 1
ATOM 1479 O O . GLU A 1 196 ? -0.802 -8.087 2.317 1.00 93.62 196 GLU A O 1
ATOM 1484 N N . GLY A 1 197 ? -1.166 -5.893 1.981 1.00 93.12 197 GLY A N 1
ATOM 1485 C CA . GLY A 1 197 ? -2.630 -5.960 2.062 1.00 93.12 197 GLY A CA 1
ATOM 1486 C C . GLY A 1 197 ? -3.271 -6.826 0.971 1.00 93.12 197 GLY A C 1
ATOM 1487 O O . GLY A 1 197 ? -4.124 -7.662 1.274 1.00 93.12 197 GLY A O 1
ATOM 1488 N N . TRP A 1 198 ? -2.830 -6.695 -0.286 1.00 94.88 198 TRP A N 1
ATOM 1489 C CA . TRP A 1 198 ? -3.277 -7.575 -1.377 1.00 94.88 198 TRP A CA 1
ATOM 1490 C C . TRP A 1 198 ? -2.860 -9.035 -1.165 1.00 94.88 198 TRP A C 1
ATOM 1492 O O . TRP A 1 198 ? -3.652 -9.934 -1.443 1.00 94.88 198 TRP A O 1
ATOM 1502 N N . SER A 1 199 ? -1.676 -9.276 -0.593 1.00 93.75 199 SER A N 1
ATOM 1503 C CA . SER A 1 199 ? -1.205 -10.608 -0.198 1.00 93.75 199 SER A CA 1
ATOM 1504 C C . SER A 1 199 ? -2.139 -11.251 0.831 1.00 93.75 199 SER A C 1
ATOM 1506 O O . SER A 1 199 ? -2.544 -12.401 0.665 1.00 93.75 199 SER A O 1
ATOM 1508 N N . GLN A 1 200 ? -2.548 -10.498 1.862 1.00 93.81 200 GLN A N 1
ATOM 1509 C CA . GLN A 1 200 ? -3.510 -10.985 2.856 1.00 93.81 200 GLN A CA 1
ATOM 1510 C C . GLN A 1 200 ? -4.887 -11.265 2.245 1.00 93.81 200 GLN A C 1
ATOM 1512 O O . GLN A 1 200 ? -5.501 -12.282 2.559 1.00 93.81 200 GLN A O 1
ATOM 1517 N N . LEU A 1 201 ? -5.357 -10.401 1.343 1.00 92.50 201 LEU A N 1
ATOM 1518 C CA . LEU A 1 201 ? -6.656 -10.546 0.689 1.00 92.50 201 LEU A CA 1
ATOM 1519 C C . LEU A 1 201 ? -6.711 -11.798 -0.205 1.00 92.50 201 LEU A C 1
ATOM 1521 O O . LEU A 1 201 ? -7.646 -12.587 -0.089 1.00 92.50 201 LEU A O 1
ATOM 1525 N N . GLN A 1 202 ? -5.689 -12.006 -1.041 1.00 91.06 202 GLN A N 1
ATOM 1526 C CA . GLN A 1 202 ? -5.594 -13.134 -1.980 1.00 91.06 202 GLN A CA 1
ATOM 1527 C C . GLN A 1 202 ? -5.360 -14.491 -1.296 1.00 91.06 202 GLN A C 1
ATOM 1529 O O . GLN A 1 202 ? -5.715 -15.520 -1.862 1.00 91.06 202 GLN A O 1
ATOM 1534 N N . ARG A 1 203 ? -4.731 -14.515 -0.111 1.00 91.31 203 ARG A N 1
ATOM 1535 C CA . ARG A 1 203 ? -4.296 -15.759 0.559 1.00 91.31 203 ARG A CA 1
ATOM 1536 C C . ARG A 1 203 ? -5.122 -16.120 1.795 1.00 91.31 203 ARG A C 1
ATOM 1538 O O . ARG A 1 203 ? -5.203 -17.294 2.142 1.00 91.31 203 ARG A O 1
ATOM 1545 N N . PHE A 1 204 ? -5.704 -15.128 2.472 1.00 90.25 204 PHE A N 1
ATOM 1546 C CA . PHE A 1 204 ? -6.304 -15.265 3.807 1.00 90.25 204 PHE A CA 1
ATOM 1547 C C . PHE A 1 204 ? -7.606 -14.459 3.968 1.00 90.25 204 PHE A C 1
ATOM 1549 O O . PHE A 1 204 ? -7.939 -14.023 5.073 1.00 90.25 204 PHE A O 1
ATOM 1556 N N . GLY A 1 205 ? -8.356 -14.252 2.878 1.00 79.12 205 GLY A N 1
ATOM 1557 C CA . GLY A 1 205 ? -9.525 -13.365 2.835 1.00 79.12 205 GLY A CA 1
ATOM 1558 C C . GLY A 1 205 ? -10.579 -13.599 3.931 1.00 79.12 205 GLY A C 1
ATOM 1559 O O . GLY A 1 205 ? -11.152 -12.635 4.442 1.00 79.12 205 GLY A O 1
ATOM 1560 N N . GLU A 1 206 ? -10.774 -14.846 4.378 1.00 77.94 206 GLU A N 1
ATOM 1561 C CA . GLU A 1 206 ? -11.679 -15.203 5.486 1.00 77.94 206 GLU A CA 1
ATOM 1562 C C . GLU A 1 206 ? -11.391 -14.451 6.800 1.00 77.94 206 GLU A C 1
ATOM 1564 O O . GLU A 1 206 ? -12.316 -14.126 7.559 1.00 77.94 206 GLU A O 1
ATOM 1569 N N . ALA A 1 207 ? -10.121 -14.122 7.072 1.00 72.06 207 ALA A N 1
ATOM 1570 C CA . ALA A 1 207 ? -9.708 -13.425 8.291 1.00 72.06 207 ALA A CA 1
ATOM 1571 C C . ALA A 1 207 ? -10.335 -12.019 8.413 1.00 72.06 207 ALA A C 1
ATOM 1573 O O . ALA A 1 207 ? -10.596 -11.563 9.536 1.00 72.06 207 ALA A O 1
ATOM 1574 N N . TYR A 1 208 ? -10.641 -11.399 7.265 1.00 75.06 208 TYR A N 1
ATOM 1575 C CA . TYR A 1 208 ? -11.164 -10.038 7.070 1.00 75.06 208 TYR A CA 1
ATOM 1576 C C . TYR A 1 208 ? -12.663 -10.017 6.689 1.00 75.06 208 TYR A C 1
ATOM 1578 O O . TYR A 1 208 ? -13.170 -9.055 6.113 1.00 75.06 208 TYR A O 1
ATOM 1586 N N . SER A 1 209 ? -13.385 -11.094 7.013 1.00 62.28 209 SER A N 1
ATOM 1587 C CA . SER A 1 209 ? -14.823 -11.268 6.759 1.00 62.28 209 SER A CA 1
ATOM 1588 C C . SER A 1 209 ? -15.734 -10.262 7.487 1.00 62.28 209 SER A C 1
ATOM 1590 O O . SER A 1 209 ? -15.448 -9.876 8.622 1.00 62.28 209 SER A O 1
ATOM 1592 N N . CYS A 1 210 ? -16.906 -9.938 6.915 1.00 53.47 210 CYS A N 1
ATOM 1593 C CA . CYS A 1 210 ? -17.970 -9.162 7.591 1.00 53.47 210 CYS A CA 1
ATOM 1594 C C . CYS A 1 210 ? -19.021 -10.069 8.279 1.00 53.47 210 CYS A C 1
ATOM 1596 O O . CYS A 1 210 ? -18.767 -11.258 8.481 1.00 53.47 210 CYS A O 1
ATOM 1598 N N . GLU A 1 211 ? -20.169 -9.534 8.711 1.00 47.28 211 GLU A N 1
ATOM 1599 C CA . GLU A 1 211 ? -21.238 -10.302 9.376 1.00 47.28 211 GLU A CA 1
ATOM 1600 C C . GLU A 1 211 ? -22.617 -10.105 8.713 1.00 47.28 211 GLU A C 1
ATOM 1602 O O . GLU A 1 211 ? -22.911 -9.044 8.161 1.00 47.28 211 GLU A O 1
ATOM 1607 N N . ALA A 1 212 ? -23.482 -11.125 8.726 1.00 34.31 212 ALA A N 1
ATOM 1608 C CA . ALA A 1 212 ? -24.607 -11.258 7.790 1.00 34.31 212 ALA A CA 1
ATOM 1609 C C . ALA A 1 212 ? -26.018 -11.015 8.386 1.00 34.31 212 ALA A C 1
ATOM 1611 O O . ALA A 1 212 ? -26.896 -11.868 8.271 1.00 34.31 212 ALA A O 1
ATOM 1612 N N . THR A 1 213 ? -26.279 -9.827 8.950 1.00 34.44 213 THR A N 1
ATOM 1613 C CA . THR A 1 213 ? -27.645 -9.409 9.371 1.00 34.44 213 THR A CA 1
ATOM 1614 C C . THR A 1 213 ? -27.980 -7.939 9.049 1.00 34.44 213 THR A C 1
ATOM 1616 O O . THR A 1 213 ? -27.211 -7.260 8.366 1.00 34.44 213 THR A O 1
ATOM 1619 N N . THR A 1 214 ? -29.183 -7.473 9.405 1.00 28.36 214 THR A N 1
ATOM 1620 C CA . THR A 1 214 ? -29.905 -6.383 8.714 1.00 28.36 214 THR A CA 1
ATOM 1621 C C . THR A 1 214 ? -29.945 -5.015 9.419 1.00 28.36 214 THR A C 1
ATOM 1623 O O . THR A 1 214 ? -30.570 -4.901 10.470 1.00 28.36 214 THR A O 1
ATOM 1626 N N . GLY A 1 215 ? -29.493 -3.969 8.713 1.00 26.41 215 GLY A N 1
ATOM 1627 C CA . GLY A 1 215 ? -30.089 -2.618 8.724 1.00 26.41 215 GLY A CA 1
ATOM 1628 C C . GLY A 1 215 ? -29.702 -1.636 9.845 1.00 26.41 215 GLY A C 1
ATOM 1629 O O . GLY A 1 215 ? -29.626 -1.995 11.013 1.00 26.41 215 GLY A O 1
ATOM 1630 N N . GLY A 1 216 ? -29.552 -0.357 9.477 1.00 26.02 216 GLY A N 1
ATOM 1631 C CA . GLY A 1 216 ? -29.342 0.778 10.391 1.00 26.02 216 GLY A CA 1
ATOM 1632 C C . GLY A 1 216 ? -28.424 1.840 9.775 1.00 26.02 216 GLY A C 1
ATOM 1633 O O . GLY A 1 216 ? -27.354 1.500 9.288 1.00 26.02 216 GLY A O 1
ATOM 1634 N N . SER A 1 217 ? -28.840 3.111 9.749 1.00 27.03 217 SER A N 1
ATOM 1635 C CA . SER A 1 217 ? -28.192 4.165 8.947 1.00 27.03 217 SER A CA 1
ATOM 1636 C C . SER A 1 217 ? -27.601 5.322 9.762 1.00 27.03 217 SER A C 1
ATOM 1638 O O . SER A 1 217 ? -28.320 5.920 10.560 1.00 27.03 217 SER A O 1
ATOM 1640 N N . GLY A 1 218 ? -26.390 5.750 9.386 1.00 27.45 218 GLY A N 1
ATOM 1641 C CA . GLY A 1 218 ? -25.974 7.161 9.404 1.00 27.45 218 GLY A CA 1
ATOM 1642 C C . GLY A 1 218 ? -25.270 7.699 10.660 1.00 27.45 218 GLY A C 1
ATOM 1643 O O . GLY A 1 218 ? -25.702 7.478 11.788 1.00 27.45 218 GLY A O 1
ATOM 1644 N N . GLY A 1 219 ? -24.222 8.496 10.429 1.00 22.73 219 GLY A N 1
ATOM 1645 C CA . GLY A 1 219 ? -23.538 9.325 11.425 1.00 22.73 219 GLY A CA 1
ATOM 1646 C C . GLY A 1 219 ? -22.517 10.253 10.757 1.00 22.73 219 GLY A C 1
ATOM 1647 O O . GLY A 1 219 ? -21.634 9.779 10.052 1.00 22.73 219 GLY A O 1
ATOM 1648 N N . ASP A 1 220 ? -22.654 11.568 10.945 1.00 28.94 220 ASP A N 1
ATOM 1649 C CA . ASP A 1 220 ? -21.724 12.578 10.413 1.00 28.94 220 ASP A CA 1
ATOM 1650 C C . ASP A 1 220 ? -20.417 12.634 11.221 1.00 28.94 220 ASP A C 1
ATOM 1652 O O . ASP A 1 220 ? -20.451 12.612 12.453 1.00 28.94 220 ASP A O 1
ATOM 1656 N N . PHE A 1 221 ? -19.278 12.822 10.543 1.00 28.27 221 PHE A N 1
ATOM 1657 C CA . PHE A 1 221 ? -17.982 13.073 11.189 1.00 28.27 221 PHE A CA 1
ATOM 1658 C C . PHE A 1 221 ? -17.184 14.215 10.537 1.00 28.27 221 PHE A C 1
ATOM 1660 O O . PHE A 1 221 ? -17.239 14.450 9.326 1.00 28.27 221 PHE A O 1
ATOM 1667 N N . ALA A 1 222 ? -16.464 14.947 11.396 1.00 23.72 222 ALA A N 1
ATOM 1668 C CA . ALA A 1 222 ? -15.886 16.267 11.138 1.00 23.72 222 ALA A CA 1
ATOM 1669 C C . ALA A 1 222 ? -14.381 16.246 10.785 1.00 23.72 222 ALA A C 1
ATOM 1671 O O . ALA A 1 222 ? -13.729 15.204 10.801 1.00 23.72 222 ALA A O 1
ATOM 1672 N N . GLU A 1 223 ? -13.831 17.422 10.461 1.00 28.17 223 GLU A N 1
ATOM 1673 C CA . GLU A 1 223 ? -12.424 17.611 10.077 1.00 28.17 223 GLU A CA 1
ATOM 1674 C C . GLU A 1 223 ? -11.418 17.144 11.146 1.00 28.17 223 GLU A C 1
ATOM 1676 O O . GLU A 1 223 ? -11.539 17.471 12.327 1.00 28.17 223 GLU A O 1
ATOM 1681 N N . LEU A 1 224 ? -10.337 16.495 10.697 1.00 27.83 224 LEU A N 1
ATOM 1682 C CA . LEU A 1 224 ? -9.101 16.322 11.465 1.00 27.83 224 LEU A CA 1
ATOM 1683 C C . LEU A 1 224 ? -7.933 17.034 10.765 1.00 27.83 224 LEU A C 1
ATOM 1685 O O . LEU A 1 224 ? -7.893 17.175 9.543 1.00 27.83 224 LEU A O 1
ATOM 1689 N N . ALA A 1 225 ? -7.008 17.568 11.563 1.00 28.77 225 ALA A N 1
ATOM 1690 C CA . ALA A 1 225 ? -6.117 18.641 11.126 1.00 28.77 225 ALA A CA 1
ATOM 1691 C C . ALA A 1 225 ? -4.905 18.185 10.288 1.00 28.77 225 ALA A C 1
ATOM 1693 O O . ALA A 1 225 ? -4.323 17.117 10.476 1.00 28.77 225 ALA A O 1
ATOM 1694 N N . ARG A 1 226 ? -4.471 19.073 9.386 1.00 30.88 226 ARG A N 1
ATOM 1695 C CA . ARG A 1 226 ? -3.370 18.854 8.434 1.00 30.88 226 ARG A CA 1
ATOM 1696 C C . ARG A 1 226 ? -2.011 18.684 9.128 1.00 30.88 226 ARG A C 1
ATOM 1698 O O . ARG A 1 226 ? -1.554 19.593 9.818 1.00 30.88 226 ARG A O 1
ATOM 1705 N N . ARG A 1 227 ? -1.279 17.616 8.790 1.00 26.69 227 ARG A N 1
ATOM 1706 C CA . ARG A 1 227 ? 0.197 17.611 8.801 1.00 26.69 227 ARG A CA 1
ATOM 1707 C C . ARG A 1 227 ? 0.706 17.838 7.378 1.00 26.69 227 ARG A C 1
ATOM 1709 O O . ARG A 1 227 ? 0.379 17.070 6.482 1.00 26.69 227 ARG A O 1
ATOM 1716 N N . GLN A 1 228 ? 1.505 18.884 7.174 1.00 26.95 228 GLN A N 1
ATOM 1717 C CA . GLN A 1 228 ? 2.245 19.095 5.927 1.00 26.95 228 GLN A CA 1
ATOM 1718 C C . GLN A 1 228 ? 3.668 18.556 6.078 1.00 26.95 228 GLN A C 1
ATOM 1720 O O . GLN A 1 228 ? 4.376 18.937 7.010 1.00 26.95 228 GLN A O 1
ATOM 1725 N N . MET A 1 229 ? 4.096 17.713 5.139 1.00 26.80 229 MET A N 1
ATOM 1726 C CA . MET A 1 229 ? 5.509 17.371 4.960 1.00 26.80 229 MET A CA 1
ATOM 1727 C C . MET A 1 229 ? 6.194 18.477 4.135 1.00 26.80 229 MET A C 1
ATOM 1729 O O . MET A 1 229 ? 5.580 18.998 3.197 1.00 26.80 229 MET A O 1
ATOM 1733 N N . PRO A 1 230 ? 7.438 18.877 4.454 1.00 26.17 230 PRO A N 1
ATOM 1734 C CA . PRO A 1 230 ? 8.122 19.945 3.733 1.00 26.17 230 PRO A CA 1
ATOM 1735 C C . PRO A 1 230 ? 8.621 19.464 2.363 1.00 26.17 230 PRO A C 1
ATOM 1737 O O . PRO A 1 230 ? 9.494 18.606 2.275 1.00 26.17 230 PRO A O 1
ATOM 1740 N N . SER A 1 231 ? 8.115 20.076 1.291 1.00 35.44 231 SER A N 1
ATOM 1741 C CA . SER A 1 231 ? 8.608 19.892 -0.080 1.00 35.44 231 SER A CA 1
ATOM 1742 C C . SER A 1 231 ? 9.333 21.150 -0.565 1.00 35.44 231 SER A C 1
ATOM 1744 O O . SER A 1 231 ? 8.921 22.274 -0.261 1.00 35.44 231 SER A O 1
ATOM 1746 N N . ARG A 1 232 ? 10.421 20.985 -1.329 1.00 29.84 232 ARG A N 1
ATOM 1747 C CA . ARG A 1 232 ? 11.106 22.103 -1.996 1.00 29.84 232 ARG A CA 1
ATOM 1748 C C . ARG A 1 232 ? 10.311 22.507 -3.236 1.00 29.84 232 ARG A C 1
ATOM 1750 O O . ARG A 1 232 ? 10.284 21.770 -4.213 1.00 29.84 232 ARG A O 1
ATOM 1757 N N . ALA A 1 233 ? 9.722 23.700 -3.218 1.00 32.88 233 ALA A N 1
ATOM 1758 C CA . ALA A 1 233 ? 9.059 24.259 -4.390 1.00 32.88 233 ALA A CA 1
ATOM 1759 C C . ALA A 1 233 ? 10.070 24.533 -5.520 1.00 32.88 233 ALA A C 1
ATOM 1761 O O . ALA A 1 233 ? 10.873 25.465 -5.438 1.00 32.88 233 ALA A O 1
ATOM 1762 N N . THR A 1 234 ? 10.021 23.737 -6.587 1.00 40.69 234 THR A N 1
ATOM 1763 C CA . THR A 1 234 ? 10.754 24.000 -7.831 1.00 40.69 234 THR A CA 1
ATOM 1764 C C . THR A 1 234 ? 10.078 25.163 -8.573 1.00 40.69 234 THR A C 1
ATOM 1766 O O . THR A 1 234 ? 8.870 25.098 -8.810 1.00 40.69 234 THR A O 1
ATOM 1769 N N . PRO A 1 235 ? 10.796 26.238 -8.949 1.00 35.12 235 PRO A N 1
ATOM 1770 C CA . PRO A 1 235 ? 10.194 27.358 -9.670 1.00 35.12 235 PRO A CA 1
ATOM 1771 C C . PRO A 1 235 ? 9.767 26.954 -11.088 1.00 35.12 235 PRO A C 1
ATOM 1773 O O . PRO A 1 235 ? 10.296 25.997 -11.659 1.00 35.12 235 PRO A O 1
ATOM 1776 N N . ALA A 1 236 ? 8.834 27.711 -11.671 1.00 39.72 236 ALA A N 1
ATOM 1777 C CA . ALA A 1 236 ? 8.327 27.477 -13.022 1.00 39.72 236 ALA A CA 1
ATOM 1778 C C . ALA A 1 236 ? 9.469 27.437 -14.056 1.00 39.72 236 ALA A C 1
ATOM 1780 O O . ALA A 1 236 ? 10.189 28.418 -14.245 1.00 39.72 236 ALA A O 1
ATOM 1781 N N . GLN A 1 237 ? 9.632 26.291 -14.719 1.00 45.53 237 GLN A N 1
ATOM 1782 C CA . GLN A 1 237 ? 10.711 26.057 -15.676 1.00 45.53 237 GLN A CA 1
ATOM 1783 C C . GLN A 1 237 ? 10.359 26.666 -17.040 1.00 45.53 237 GLN A C 1
ATOM 1785 O O . GLN A 1 237 ? 9.637 26.062 -17.830 1.00 45.53 237 GLN A O 1
ATOM 1790 N N . SER A 1 238 ? 10.879 27.858 -17.338 1.00 46.78 238 SER A N 1
ATOM 1791 C CA . SER A 1 238 ? 10.871 28.413 -18.696 1.00 46.78 238 SER A CA 1
ATOM 1792 C C . SER A 1 238 ? 12.153 28.014 -19.429 1.00 46.78 238 SER A C 1
ATOM 1794 O O . SER A 1 238 ? 13.238 28.457 -19.050 1.00 46.78 238 SER A O 1
ATOM 1796 N N . GLY A 1 239 ? 12.045 27.208 -20.485 1.00 62.09 239 GLY A N 1
ATOM 1797 C CA . GLY A 1 239 ? 13.197 26.766 -21.270 1.00 62.09 239 GLY A CA 1
ATOM 1798 C C . GLY A 1 239 ? 12.811 25.987 -22.526 1.00 62.09 239 GLY A C 1
ATOM 1799 O O . GLY A 1 239 ? 11.685 25.509 -22.658 1.00 62.09 239 GLY A O 1
ATOM 1800 N N . THR A 1 240 ? 13.756 25.863 -23.457 1.00 74.00 240 THR A N 1
ATOM 1801 C CA . THR A 1 240 ? 13.567 25.140 -24.722 1.00 74.00 240 THR A CA 1
ATOM 1802 C C . THR A 1 240 ? 13.974 23.678 -24.554 1.00 74.00 240 THR A C 1
ATOM 1804 O O . THR A 1 240 ? 15.148 23.384 -24.338 1.00 74.00 240 THR A O 1
ATOM 1807 N N . VAL A 1 241 ? 13.026 22.746 -24.676 1.00 76.31 241 VAL A N 1
ATOM 1808 C CA . VAL A 1 241 ? 13.325 21.303 -24.647 1.00 76.31 241 VAL A CA 1
ATOM 1809 C C . VAL A 1 241 ? 14.017 20.894 -25.952 1.00 76.31 241 VAL A C 1
ATOM 1811 O O . VAL A 1 241 ? 13.576 21.264 -27.040 1.00 76.31 241 VAL A O 1
ATOM 1814 N N . THR A 1 242 ? 15.107 20.128 -25.864 1.00 84.50 242 THR A N 1
ATOM 1815 C CA . THR A 1 242 ? 15.830 19.635 -27.049 1.00 84.50 242 THR A CA 1
ATOM 1816 C C . THR A 1 242 ? 15.081 18.481 -27.721 1.00 84.50 242 THR A C 1
ATOM 1818 O O . THR A 1 242 ? 14.355 17.737 -27.064 1.00 84.50 242 THR A O 1
ATOM 1821 N N . ALA A 1 243 ? 15.307 18.256 -29.020 1.00 85.31 243 ALA A N 1
ATOM 1822 C CA . ALA A 1 243 ? 14.717 17.114 -29.726 1.00 85.31 243 ALA A CA 1
ATOM 1823 C C . ALA A 1 243 ? 15.113 15.760 -29.094 1.00 85.31 243 ALA A C 1
ATOM 1825 O O . ALA A 1 243 ? 14.253 14.900 -28.911 1.00 85.31 243 ALA A O 1
ATOM 1826 N N . LYS A 1 244 ? 16.382 15.599 -28.669 1.00 81.88 244 LYS A N 1
ATOM 1827 C CA . LYS A 1 244 ? 16.843 14.416 -27.910 1.00 81.88 244 LYS A CA 1
ATOM 1828 C C . LYS A 1 244 ? 16.049 14.258 -26.591 1.00 81.88 244 LYS A C 1
ATOM 1830 O O . LYS A 1 244 ? 15.621 13.152 -26.276 1.00 81.88 244 LYS A O 1
ATOM 1835 N N . GLY A 1 245 ? 15.771 15.352 -25.871 1.00 80.81 245 GLY A N 1
ATOM 1836 C CA . GLY A 1 245 ? 14.954 15.346 -24.647 1.00 80.81 245 GLY A CA 1
ATOM 1837 C C . GLY A 1 245 ? 13.472 15.015 -24.877 1.00 80.81 245 GLY A C 1
ATOM 1838 O O . GLY A 1 245 ? 12.896 14.230 -24.131 1.00 80.81 245 GLY A O 1
ATOM 1839 N N . ALA A 1 246 ? 12.859 15.541 -25.941 1.00 83.75 246 ALA A N 1
ATOM 1840 C CA . ALA A 1 246 ? 11.475 15.219 -26.300 1.00 83.75 246 ALA A CA 1
ATOM 1841 C C . ALA A 1 246 ? 11.303 13.731 -26.671 1.00 83.75 246 ALA A C 1
ATOM 1843 O O . ALA A 1 246 ? 10.344 13.090 -26.241 1.00 83.75 246 ALA A O 1
ATOM 1844 N N . ILE A 1 247 ? 12.267 13.159 -27.406 1.00 85.56 247 ILE A N 1
ATOM 1845 C CA . ILE A 1 247 ? 12.309 11.724 -27.733 1.00 85.56 247 ILE A CA 1
ATOM 1846 C C . ILE A 1 247 ? 12.479 10.877 -26.464 1.00 85.56 247 ILE A C 1
ATOM 1848 O O . ILE A 1 247 ? 11.787 9.869 -26.320 1.00 85.56 247 ILE A O 1
ATOM 1852 N N . LEU A 1 248 ? 13.341 11.291 -25.526 1.00 82.38 248 LEU A N 1
ATOM 1853 C CA . LEU A 1 248 ? 13.511 10.619 -24.233 1.00 82.38 248 LEU A CA 1
ATOM 1854 C C . LEU A 1 248 ? 12.202 10.600 -23.430 1.00 82.38 248 LEU A C 1
ATOM 1856 O O . LEU A 1 248 ? 11.801 9.536 -22.964 1.00 82.38 248 LEU A O 1
ATOM 1860 N N . MET A 1 249 ? 11.503 11.735 -23.324 1.00 82.56 249 MET A N 1
ATOM 1861 C CA . MET A 1 249 ? 10.238 11.803 -22.583 1.00 82.56 249 MET A CA 1
ATOM 1862 C C . MET A 1 249 ? 9.118 10.999 -23.247 1.00 82.56 249 MET A C 1
ATOM 1864 O O . MET A 1 249 ? 8.393 10.297 -22.545 1.00 82.56 249 MET A O 1
ATOM 1868 N N . LYS A 1 250 ? 9.011 11.005 -24.584 1.00 85.06 250 LYS A N 1
ATOM 1869 C CA . LYS A 1 250 ? 8.087 10.095 -25.281 1.00 85.06 250 LYS A CA 1
ATOM 1870 C C . LYS A 1 250 ? 8.436 8.635 -24.975 1.00 85.06 250 LYS A C 1
ATOM 1872 O O . LYS A 1 250 ? 7.571 7.870 -24.575 1.00 85.06 250 LYS A O 1
ATOM 1877 N N . SER A 1 251 ? 9.719 8.281 -25.055 1.00 83.31 251 SER A N 1
ATOM 1878 C CA . SER A 1 251 ? 10.220 6.930 -24.764 1.00 83.31 251 SER A CA 1
ATOM 1879 C C . SER A 1 251 ? 10.074 6.515 -23.295 1.00 83.31 251 SER A C 1
ATOM 1881 O O . SER A 1 251 ? 10.238 5.333 -22.991 1.00 83.31 251 SER A O 1
ATOM 1883 N N . PHE A 1 252 ? 9.798 7.453 -22.383 1.00 83.62 252 PHE A N 1
ATOM 1884 C CA . PHE A 1 252 ? 9.378 7.174 -21.011 1.00 83.62 252 PHE A CA 1
ATOM 1885 C C . PHE A 1 252 ? 7.876 6.861 -20.971 1.00 83.62 252 PHE A C 1
ATOM 1887 O O . PHE A 1 252 ? 7.512 5.768 -20.548 1.00 83.62 252 PHE A O 1
ATOM 1894 N N . PHE A 1 253 ? 7.011 7.742 -21.483 1.00 84.50 253 PHE A N 1
ATOM 1895 C CA . PHE A 1 253 ? 5.557 7.519 -21.468 1.00 84.50 253 PHE A CA 1
ATOM 1896 C C . PHE A 1 253 ? 5.093 6.331 -22.339 1.00 84.50 253 PHE A C 1
ATOM 1898 O O . PHE A 1 253 ? 4.128 5.667 -21.982 1.00 84.50 253 PHE A O 1
ATOM 1905 N N . ASP A 1 254 ? 5.816 5.989 -23.413 1.00 86.94 254 ASP A N 1
ATOM 1906 C CA . ASP A 1 254 ? 5.566 4.801 -24.254 1.00 86.94 254 ASP A CA 1
ATOM 1907 C C . ASP A 1 254 ? 5.794 3.451 -23.512 1.00 86.94 254 ASP A C 1
ATOM 1909 O O . ASP A 1 254 ? 5.501 2.389 -24.075 1.00 86.94 254 ASP A O 1
ATOM 1913 N N . GLY A 1 255 ? 6.330 3.476 -22.280 1.00 88.38 255 GLY A N 1
ATOM 1914 C CA . GLY A 1 255 ? 6.597 2.310 -21.422 1.00 88.38 255 GLY A CA 1
ATOM 1915 C C . GLY A 1 255 ? 8.005 1.706 -21.559 1.00 88.38 255 GLY A C 1
ATOM 1916 O O . GLY A 1 255 ? 8.835 2.136 -22.369 1.00 88.38 255 GLY A O 1
ATOM 1917 N N . LEU A 1 256 ? 8.314 0.679 -20.762 1.00 90.19 256 LEU A N 1
ATOM 1918 C CA . LEU A 1 256 ? 9.404 -0.252 -21.068 1.00 90.19 256 LEU A CA 1
ATOM 1919 C C . LEU A 1 256 ? 8.935 -1.171 -22.197 1.00 90.19 256 LEU A C 1
ATOM 1921 O O . LEU A 1 256 ? 7.972 -1.919 -22.040 1.00 90.19 256 LEU A O 1
ATOM 1925 N N . ARG A 1 257 ? 9.637 -1.107 -23.328 1.00 91.75 257 ARG A N 1
ATOM 1926 C CA . ARG A 1 257 ? 9.421 -1.961 -24.496 1.00 91.75 257 ARG A CA 1
ATOM 1927 C C . ARG A 1 257 ? 10.687 -2.735 -24.813 1.00 91.75 257 ARG A C 1
ATOM 1929 O O . ARG A 1 257 ? 11.775 -2.220 -24.559 1.00 91.75 257 ARG A O 1
ATOM 1936 N N . ASP A 1 258 ? 10.545 -3.949 -25.324 1.00 93.19 258 ASP A N 1
ATOM 1937 C CA . ASP A 1 258 ? 11.677 -4.802 -25.693 1.00 93.19 258 ASP A CA 1
ATOM 1938 C C . ASP A 1 258 ? 12.228 -4.489 -27.101 1.00 93.19 258 ASP A C 1
ATOM 1940 O O . ASP A 1 258 ? 11.781 -3.541 -27.751 1.00 93.19 258 ASP A O 1
ATOM 1944 N N . SER A 1 259 ? 13.223 -5.247 -27.581 1.00 94.25 259 SER A N 1
ATOM 1945 C CA . SER A 1 259 ? 13.807 -5.021 -28.917 1.00 94.25 259 SER A CA 1
ATOM 1946 C C . SER A 1 259 ? 12.873 -5.341 -30.092 1.00 94.25 259 SER A C 1
ATOM 1948 O O . SER A 1 259 ? 13.133 -4.879 -31.203 1.00 94.25 259 SER A O 1
ATOM 1950 N N . GLU A 1 260 ? 11.771 -6.061 -29.863 1.00 94.62 260 GLU A N 1
ATOM 1951 C CA . GLU A 1 260 ? 10.703 -6.287 -30.846 1.00 94.62 260 GLU A CA 1
ATOM 1952 C C . GLU A 1 260 ? 9.615 -5.190 -30.771 1.00 94.62 260 GLU A C 1
ATOM 1954 O O . GLU A 1 260 ? 8.714 -5.152 -31.607 1.00 94.62 260 GLU A O 1
ATOM 1959 N N . GLY A 1 261 ? 9.716 -4.258 -29.812 1.00 92.50 261 GLY A N 1
ATOM 1960 C CA . GLY A 1 261 ? 8.785 -3.144 -29.599 1.00 92.50 261 GLY A CA 1
ATOM 1961 C C . GLY A 1 261 ? 7.607 -3.462 -28.670 1.00 92.50 261 GLY A C 1
ATOM 1962 O O . GLY A 1 261 ? 6.773 -2.583 -28.422 1.00 92.50 261 GLY A O 1
ATOM 1963 N N . ARG A 1 262 ? 7.552 -4.683 -28.130 1.00 93.69 262 ARG A N 1
ATOM 1964 C CA . ARG A 1 262 ? 6.462 -5.196 -27.286 1.00 93.69 262 ARG A CA 1
ATOM 1965 C C . ARG A 1 262 ? 6.495 -4.576 -25.895 1.00 93.69 262 ARG A C 1
ATOM 1967 O O . ARG A 1 262 ? 7.580 -4.312 -25.376 1.00 93.69 262 ARG A O 1
ATOM 1974 N N . LEU A 1 263 ? 5.339 -4.337 -25.282 1.00 92.31 263 LEU A N 1
ATOM 1975 C CA . LEU A 1 263 ? 5.217 -3.744 -23.953 1.00 92.31 263 LEU A CA 1
ATOM 1976 C C . LEU A 1 263 ? 5.587 -4.759 -22.864 1.00 92.31 263 LEU A C 1
ATOM 1978 O O . LEU A 1 263 ? 4.948 -5.794 -22.692 1.00 92.31 263 LEU A O 1
ATOM 1982 N N . VAL A 1 264 ? 6.630 -4.419 -22.111 1.00 91.44 264 VAL A N 1
ATOM 1983 C CA . VAL A 1 264 ? 7.134 -5.178 -20.960 1.00 91.44 264 VAL A CA 1
ATOM 1984 C C . VAL A 1 264 ? 6.574 -4.593 -19.664 1.00 91.44 264 VAL A C 1
ATOM 1986 O O . VAL A 1 264 ? 6.131 -5.322 -18.786 1.00 91.44 264 VAL A O 1
ATOM 1989 N N . TYR A 1 265 ? 6.590 -3.263 -19.532 1.00 89.44 265 TYR A N 1
ATOM 1990 C CA . TYR A 1 265 ? 6.096 -2.593 -18.333 1.00 89.44 265 TYR A CA 1
ATOM 1991 C C . TYR A 1 265 ? 5.613 -1.168 -18.609 1.00 89.44 265 TYR A C 1
ATOM 1993 O O . TYR A 1 265 ? 6.094 -0.496 -19.524 1.00 89.44 265 TYR A O 1
ATOM 2001 N N . ILE A 1 266 ? 4.671 -0.697 -17.798 1.00 89.81 266 ILE A N 1
ATOM 2002 C CA . ILE A 1 266 ? 4.093 0.650 -17.873 1.00 89.81 266 ILE A CA 1
ATOM 2003 C C . ILE A 1 266 ? 4.875 1.649 -17.011 1.00 89.81 266 ILE A C 1
ATOM 2005 O O . ILE A 1 266 ? 5.500 1.285 -16.021 1.00 89.81 266 ILE A O 1
ATOM 2009 N N . ASN A 1 267 ? 4.832 2.930 -17.374 1.00 85.12 267 ASN A N 1
ATOM 2010 C CA . ASN A 1 267 ? 5.491 4.004 -16.627 1.00 85.12 267 ASN A CA 1
ATOM 2011 C C . ASN A 1 267 ? 4.468 4.990 -16.048 1.00 85.12 267 ASN A C 1
ATOM 2013 O O . ASN A 1 267 ? 3.286 4.955 -16.388 1.00 85.12 267 ASN A O 1
ATOM 2017 N N . ALA A 1 268 ? 4.937 5.847 -15.140 1.00 83.31 268 ALA A N 1
ATOM 2018 C CA . ALA A 1 268 ? 4.134 6.880 -14.496 1.00 83.31 268 ALA A CA 1
ATOM 2019 C C . ALA A 1 268 ? 3.448 7.812 -15.518 1.00 83.31 268 ALA A C 1
ATOM 2021 O O . ALA A 1 268 ? 4.011 8.120 -16.573 1.00 83.31 268 ALA A O 1
ATOM 2022 N N . GLN A 1 269 ? 2.229 8.255 -15.200 1.00 83.62 269 GLN A N 1
ATOM 2023 C CA . GLN A 1 269 ? 1.383 9.020 -16.119 1.00 83.62 269 GLN A CA 1
ATOM 2024 C C . GLN A 1 269 ? 1.872 10.470 -16.308 1.00 83.62 269 GLN A C 1
ATOM 2026 O O . GLN A 1 269 ? 2.578 11.019 -15.455 1.00 83.62 269 GLN A O 1
ATOM 2031 N N . PRO A 1 270 ? 1.487 11.145 -17.408 1.00 84.31 270 PRO A N 1
ATOM 2032 C CA . PRO A 1 270 ? 1.710 12.579 -17.568 1.00 84.31 270 PRO A CA 1
ATOM 2033 C C . PRO A 1 270 ? 1.090 13.376 -16.408 1.00 84.31 270 PRO A C 1
ATOM 2035 O O . PRO A 1 270 ? -0.125 13.412 -16.240 1.00 84.31 270 PRO A O 1
ATOM 2038 N N . GLY A 1 271 ? 1.938 14.027 -15.608 1.00 80.94 271 GLY A N 1
ATOM 2039 C CA . GLY A 1 271 ? 1.544 14.724 -14.376 1.00 80.94 271 GLY A CA 1
ATOM 2040 C C . GLY A 1 271 ? 2.288 14.225 -13.134 1.00 80.94 271 GLY A C 1
ATOM 2041 O O . GLY A 1 271 ? 2.436 14.993 -12.177 1.00 80.94 271 GLY A O 1
ATOM 2042 N N . SER A 1 272 ? 2.811 12.996 -13.172 1.00 84.31 272 SER A N 1
ATOM 2043 C CA . SER A 1 272 ? 3.810 12.502 -12.220 1.00 84.31 272 SER A CA 1
ATOM 2044 C C . SER A 1 272 ? 5.122 13.290 -12.317 1.00 84.31 272 SER A C 1
ATOM 2046 O O . SER A 1 272 ? 5.428 13.925 -13.329 1.00 84.31 272 SER A O 1
ATOM 2048 N N . SER A 1 273 ? 5.910 13.250 -11.243 1.00 77.69 273 SER A N 1
ATOM 2049 C CA . SER A 1 273 ? 7.254 13.833 -11.196 1.00 77.69 273 SER A CA 1
ATOM 2050 C C . SER A 1 273 ? 8.283 12.985 -11.968 1.00 77.69 273 SER A C 1
ATOM 2052 O O . SER A 1 273 ? 8.065 11.808 -12.251 1.00 77.69 273 SER A O 1
ATOM 2054 N N . PHE A 1 274 ? 9.428 13.591 -12.300 1.00 74.19 274 PHE A N 1
ATOM 2055 C CA . PHE A 1 274 ? 10.579 12.913 -12.915 1.00 74.19 274 PHE A CA 1
ATOM 2056 C C . PHE A 1 274 ? 11.755 12.743 -11.938 1.00 74.19 274 PHE A C 1
ATOM 2058 O O . PHE A 1 274 ? 12.907 12.667 -12.363 1.00 74.19 274 PHE A O 1
ATOM 2065 N N . SER A 1 275 ? 11.471 12.657 -10.632 1.00 67.56 275 SER A N 1
ATOM 2066 C CA . SER A 1 275 ? 12.412 12.207 -9.586 1.00 67.56 275 SER A CA 1
ATOM 2067 C C . SER A 1 275 ? 13.167 10.929 -9.998 1.00 67.56 275 SER A C 1
ATOM 2069 O O . SER A 1 275 ? 14.364 10.776 -9.751 1.00 67.56 275 SER A O 1
ATOM 2071 N N . ASP A 1 276 ? 12.466 10.058 -10.720 1.00 62.84 276 ASP A N 1
ATOM 2072 C CA . ASP A 1 276 ? 12.930 8.790 -11.266 1.00 62.84 276 ASP A CA 1
ATOM 2073 C C . ASP A 1 276 ? 13.848 8.879 -12.496 1.00 62.84 276 ASP A C 1
ATOM 2075 O O . ASP A 1 276 ? 14.511 7.905 -12.851 1.00 62.84 276 ASP A O 1
ATOM 2079 N N . ALA A 1 277 ? 13.932 10.049 -13.127 1.00 64.50 277 ALA A N 1
ATOM 2080 C CA . ALA A 1 277 ? 14.874 10.337 -14.207 1.00 64.50 277 ALA A CA 1
ATOM 2081 C C . ALA A 1 277 ? 16.006 11.285 -13.764 1.00 64.50 277 ALA A C 1
ATOM 2083 O O . ALA A 1 277 ? 16.764 11.768 -14.606 1.00 64.50 277 ALA A O 1
ATOM 2084 N N . ALA A 1 278 ? 16.128 11.564 -12.460 1.00 69.88 278 ALA A N 1
ATOM 2085 C CA . ALA A 1 278 ? 17.174 12.427 -11.928 1.00 69.88 278 ALA A CA 1
ATOM 2086 C C . ALA A 1 278 ? 18.577 11.854 -12.200 1.00 69.88 278 ALA A C 1
ATOM 2088 O O . ALA A 1 278 ? 18.867 10.693 -11.912 1.00 69.88 278 ALA A O 1
ATOM 2089 N N . THR A 1 279 ? 19.454 12.696 -12.739 1.00 74.88 279 THR A N 1
ATOM 2090 C CA . THR A 1 279 ? 20.889 12.439 -12.902 1.00 74.88 279 THR A CA 1
ATOM 2091 C C . THR A 1 279 ? 21.628 12.619 -11.576 1.00 74.88 279 THR A C 1
ATOM 2093 O O . THR A 1 279 ? 21.248 13.462 -10.762 1.00 74.88 279 THR A O 1
ATOM 2096 N N . THR A 1 280 ? 22.725 11.889 -11.385 1.00 74.00 280 THR A N 1
ATOM 2097 C CA . THR A 1 280 ? 23.675 12.108 -10.279 1.00 74.00 280 THR A CA 1
ATOM 2098 C C . THR A 1 280 ? 24.902 12.834 -10.830 1.00 74.00 280 THR A C 1
ATOM 2100 O O . THR A 1 280 ? 25.311 12.555 -11.953 1.00 74.00 280 THR A O 1
ATOM 2103 N N . PHE A 1 281 ? 25.470 13.786 -10.088 1.00 76.88 281 PHE A N 1
ATOM 2104 C CA . PHE A 1 281 ? 26.737 14.411 -10.474 1.00 76.88 281 PHE A CA 1
ATOM 2105 C C . PHE A 1 281 ? 27.903 13.535 -10.007 1.00 76.88 281 PHE A C 1
ATOM 2107 O O . PHE A 1 281 ? 27.927 13.110 -8.853 1.00 76.88 281 PHE A O 1
ATOM 2114 N N . ASP A 1 282 ? 28.829 13.261 -10.914 1.00 74.38 282 ASP A N 1
ATOM 2115 C CA . ASP A 1 282 ? 30.092 12.576 -10.670 1.00 74.38 282 ASP A CA 1
ATOM 2116 C C . ASP A 1 282 ? 31.172 13.645 -10.444 1.00 74.38 282 ASP A C 1
ATOM 2118 O O . ASP A 1 282 ? 31.452 14.447 -11.339 1.00 74.38 282 ASP A O 1
ATOM 2122 N N . GLU A 1 283 ? 31.727 13.700 -9.229 1.00 80.31 283 GLU A N 1
ATOM 2123 C CA . GLU A 1 283 ? 32.734 14.698 -8.846 1.00 80.31 283 GLU A CA 1
ATOM 2124 C C . GLU A 1 283 ? 34.129 14.386 -9.418 1.00 80.31 283 GLU A C 1
ATOM 2126 O O . GLU A 1 283 ? 34.881 15.321 -9.684 1.00 80.31 283 GLU A O 1
ATOM 2131 N N . ASP A 1 284 ? 34.461 13.113 -9.669 1.00 78.94 284 ASP A N 1
ATOM 2132 C CA . ASP A 1 284 ? 35.752 12.704 -10.247 1.00 78.94 284 ASP A CA 1
ATOM 2133 C C . ASP A 1 284 ? 35.780 12.921 -11.772 1.00 78.94 284 ASP A C 1
ATOM 2135 O O . ASP A 1 284 ? 36.825 13.235 -12.349 1.00 78.94 284 ASP A O 1
ATOM 2139 N N . ALA A 1 285 ? 34.630 12.765 -12.437 1.00 79.31 285 ALA A N 1
ATOM 2140 C CA . ALA A 1 285 ? 34.466 12.971 -13.877 1.00 79.31 285 ALA A CA 1
ATOM 2141 C C . ALA A 1 285 ? 33.904 14.358 -14.260 1.00 79.31 285 ALA A C 1
ATOM 2143 O O . ALA A 1 285 ? 33.687 14.603 -15.447 1.00 79.31 285 ALA A O 1
ATOM 2144 N N . GLU A 1 286 ? 33.606 15.228 -13.287 1.00 83.25 286 GLU A N 1
ATOM 2145 C CA . GLU A 1 286 ? 32.930 16.534 -13.436 1.00 83.25 286 GLU A CA 1
ATOM 2146 C C . GLU A 1 286 ? 31.656 16.510 -14.325 1.00 83.25 286 GLU A C 1
ATOM 2148 O O . GLU A 1 286 ? 31.328 17.484 -15.011 1.00 83.25 286 GLU A O 1
ATOM 2153 N N . THR A 1 287 ? 30.906 15.399 -14.346 1.00 79.00 287 THR A N 1
ATOM 2154 C CA . THR A 1 287 ? 29.790 15.183 -15.294 1.00 79.00 287 THR A CA 1
ATOM 2155 C C . THR A 1 287 ? 28.488 14.728 -14.637 1.00 79.00 287 THR A C 1
ATOM 2157 O O . THR A 1 287 ? 28.463 14.114 -13.578 1.00 79.00 287 THR A O 1
ATOM 2160 N N . TRP A 1 288 ? 27.357 15.021 -15.288 1.00 75.69 288 TRP A N 1
ATOM 2161 C CA . TRP A 1 288 ? 26.047 14.508 -14.874 1.00 75.69 288 TRP A CA 1
ATOM 2162 C C . TRP A 1 288 ? 25.805 13.119 -15.466 1.00 75.69 288 TRP A C 1
ATOM 2164 O O . TRP A 1 288 ? 25.491 12.975 -16.649 1.00 75.69 288 TRP A O 1
ATOM 2174 N N . GLY A 1 289 ? 25.957 12.103 -14.622 1.00 73.31 289 GLY A N 1
ATOM 2175 C CA . GLY A 1 289 ? 25.782 10.698 -14.948 1.00 73.31 289 GLY A CA 1
ATOM 2176 C C . GLY A 1 289 ? 24.367 10.163 -14.710 1.00 73.31 289 GLY A C 1
ATOM 2177 O O . GLY A 1 289 ? 23.480 10.801 -14.134 1.00 73.31 289 GLY A O 1
ATOM 2178 N N . VAL A 1 290 ? 24.175 8.924 -15.156 1.00 73.62 290 VAL A N 1
ATOM 2179 C CA . VAL A 1 290 ? 22.987 8.113 -14.874 1.00 73.62 290 VAL A CA 1
ATOM 2180 C C . VAL A 1 290 ? 22.922 7.758 -13.388 1.00 73.62 290 VAL A C 1
ATOM 2182 O O . VAL A 1 290 ? 23.886 7.245 -12.832 1.00 73.62 290 VAL A O 1
ATOM 2185 N N . SER A 1 291 ? 21.756 7.963 -12.772 1.00 74.50 291 SER A N 1
ATOM 2186 C CA . SER A 1 291 ? 21.472 7.490 -11.415 1.00 74.50 291 SER A CA 1
ATOM 2187 C C . SER A 1 291 ? 20.736 6.149 -11.457 1.00 74.50 291 SER A C 1
ATOM 2189 O O . SER A 1 291 ? 19.660 6.047 -12.053 1.00 74.50 291 SER A O 1
ATOM 2191 N N . ILE A 1 292 ? 21.294 5.123 -10.813 1.00 74.69 292 ILE A N 1
ATOM 2192 C CA . ILE A 1 292 ? 20.596 3.858 -10.546 1.00 74.69 292 ILE A CA 1
ATOM 2193 C C . ILE A 1 292 ? 19.807 4.048 -9.242 1.00 74.69 292 ILE A C 1
ATOM 2195 O O . ILE A 1 292 ? 20.367 4.485 -8.240 1.00 74.69 292 ILE A O 1
ATOM 2199 N N . SER A 1 293 ? 18.504 3.756 -9.233 1.00 68.44 293 SER A N 1
ATOM 2200 C CA . SER A 1 293 ? 17.719 3.752 -7.986 1.00 68.44 293 SER A CA 1
ATOM 2201 C C . SER A 1 293 ? 18.246 2.703 -7.015 1.00 68.44 293 SER A C 1
ATOM 2203 O O . SER A 1 293 ? 18.491 1.586 -7.465 1.00 68.44 293 SER A O 1
ATOM 2205 N N . GLY A 1 294 ? 18.253 3.005 -5.711 1.00 72.69 294 GLY A N 1
ATOM 2206 C CA . GLY A 1 294 ? 18.523 2.019 -4.654 1.00 72.69 294 GLY A CA 1
ATOM 2207 C C . GLY A 1 294 ? 17.687 0.751 -4.837 1.00 72.69 294 GLY A C 1
ATOM 2208 O O . GLY A 1 294 ? 18.219 -0.248 -5.299 1.00 72.69 294 GLY A O 1
ATOM 2209 N N . LEU A 1 295 ? 16.365 0.824 -4.623 1.00 78.69 295 LEU A N 1
ATOM 2210 C CA . LEU A 1 295 ? 15.474 -0.345 -4.726 1.00 78.69 295 LEU A CA 1
ATOM 2211 C C . LEU A 1 295 ? 15.641 -1.130 -6.042 1.00 78.69 295 LEU A C 1
ATOM 2213 O O . LEU A 1 295 ? 15.864 -2.332 -6.001 1.00 78.69 295 LEU A O 1
ATOM 2217 N N . GLY A 1 296 ? 15.594 -0.479 -7.211 1.00 80.88 296 GLY A N 1
ATOM 2218 C CA . GLY A 1 296 ? 15.710 -1.179 -8.502 1.00 80.88 296 GLY A CA 1
ATOM 2219 C C . GLY A 1 296 ? 17.094 -1.785 -8.788 1.00 80.88 296 GLY A C 1
ATOM 2220 O O . GLY A 1 296 ? 17.183 -2.852 -9.392 1.00 80.88 296 GLY A O 1
ATOM 2221 N N . GLY A 1 297 ? 18.181 -1.139 -8.348 1.00 86.44 297 GLY A N 1
ATOM 2222 C CA . GLY A 1 297 ? 19.542 -1.665 -8.495 1.00 86.44 297 GLY A CA 1
ATOM 2223 C C . GLY A 1 297 ? 19.828 -2.794 -7.506 1.00 86.44 297 GLY A C 1
ATOM 2224 O O . GLY A 1 297 ? 20.424 -3.809 -7.870 1.00 86.44 297 GLY A O 1
ATOM 2225 N N . GLU A 1 298 ? 19.366 -2.632 -6.271 1.00 90.50 298 GLU A N 1
ATOM 2226 C CA . GLU A 1 298 ? 19.439 -3.616 -5.198 1.00 90.50 298 GLU A CA 1
ATOM 2227 C C . GLU A 1 298 ? 18.626 -4.872 -5.524 1.00 90.50 298 GLU A C 1
ATOM 2229 O O . GLU A 1 298 ? 19.145 -5.979 -5.411 1.00 90.50 298 GLU A O 1
ATOM 2234 N N . TRP A 1 299 ? 17.392 -4.724 -6.019 1.00 90.50 299 TRP A N 1
ATOM 2235 C CA . TRP A 1 299 ? 16.531 -5.826 -6.466 1.00 90.50 299 TRP A CA 1
ATOM 2236 C C . TRP A 1 299 ? 17.272 -6.765 -7.427 1.00 90.50 299 TRP A C 1
ATOM 2238 O O . TRP A 1 299 ? 17.265 -7.989 -7.266 1.00 90.50 299 TRP A O 1
ATOM 2248 N N . VAL A 1 300 ? 18.012 -6.196 -8.381 1.00 93.62 300 VAL A N 1
ATOM 2249 C CA . VAL A 1 300 ? 18.843 -6.970 -9.306 1.00 93.62 300 VAL A CA 1
ATOM 2250 C C . VAL A 1 300 ? 20.068 -7.578 -8.605 1.00 93.62 300 VAL A C 1
ATOM 2252 O O . VAL A 1 300 ? 20.288 -8.783 -8.730 1.00 93.62 300 VAL A O 1
ATOM 2255 N N . ALA A 1 301 ? 20.862 -6.797 -7.868 1.00 93.50 301 ALA A N 1
ATOM 2256 C CA . ALA A 1 301 ? 22.101 -7.284 -7.249 1.00 93.50 301 ALA A CA 1
ATOM 2257 C C . ALA A 1 301 ? 21.847 -8.319 -6.135 1.00 93.50 301 ALA A C 1
ATOM 2259 O O . ALA A 1 301 ? 22.311 -9.461 -6.207 1.00 93.50 301 ALA A O 1
ATOM 2260 N N . ARG A 1 302 ? 21.056 -7.938 -5.132 1.00 94.31 302 ARG A N 1
ATOM 2261 C CA . ARG A 1 302 ? 20.783 -8.718 -3.926 1.00 94.31 302 ARG A CA 1
ATOM 2262 C C . ARG A 1 302 ? 19.816 -9.862 -4.181 1.00 94.31 302 ARG A C 1
ATOM 2264 O O . ARG A 1 302 ? 20.118 -10.990 -3.808 1.00 94.31 302 ARG A O 1
ATOM 2271 N N . TYR A 1 303 ? 18.720 -9.640 -4.904 1.00 94.50 303 TYR A N 1
ATOM 2272 C CA . TYR A 1 303 ? 17.626 -10.617 -4.965 1.00 94.50 303 TYR A CA 1
ATOM 2273 C C . TYR A 1 303 ? 17.579 -11.434 -6.264 1.00 94.50 303 TYR A C 1
ATOM 2275 O O . TYR A 1 303 ? 17.139 -12.589 -6.244 1.00 94.50 303 TYR A O 1
ATOM 2283 N N . LEU A 1 304 ? 18.075 -10.918 -7.396 1.00 95.12 304 LEU A N 1
ATOM 2284 C CA . LEU A 1 304 ? 18.271 -11.737 -8.602 1.00 95.12 304 LEU A CA 1
ATOM 2285 C C . LEU A 1 304 ? 19.640 -12.421 -8.609 1.00 95.12 304 LEU A C 1
ATOM 2287 O O . LEU A 1 304 ? 19.681 -13.645 -8.766 1.00 95.12 304 LEU A O 1
ATOM 2291 N N . GLN A 1 305 ? 20.721 -11.663 -8.402 1.00 94.94 305 GLN A N 1
ATOM 2292 C CA . GLN A 1 305 ? 22.106 -12.138 -8.529 1.00 94.94 305 GLN A CA 1
ATOM 2293 C C . GLN A 1 305 ? 22.728 -12.681 -7.224 1.00 94.94 305 GLN A C 1
ATOM 2295 O O . GLN A 1 305 ? 23.809 -13.263 -7.285 1.00 94.94 305 GLN A O 1
ATOM 2300 N N . LEU A 1 306 ? 22.044 -12.555 -6.077 1.00 96.25 306 LEU A N 1
ATOM 2301 C CA . LEU A 1 306 ? 22.471 -13.056 -4.755 1.00 96.25 306 LEU A CA 1
ATOM 2302 C C . LEU A 1 306 ? 23.819 -12.489 -4.269 1.00 96.25 306 LEU A C 1
ATOM 2304 O O . LEU A 1 306 ? 24.636 -13.190 -3.672 1.00 96.25 306 LEU A O 1
ATOM 2308 N N . GLN A 1 307 ? 24.050 -11.203 -4.532 1.00 95.12 307 GLN A N 1
ATOM 2309 C CA . GLN A 1 307 ? 25.215 -10.447 -4.065 1.00 95.12 307 GLN A CA 1
ATOM 2310 C C . GLN A 1 307 ? 24.829 -9.595 -2.855 1.00 95.12 307 GLN A C 1
ATOM 2312 O O . GLN A 1 307 ? 23.802 -8.926 -2.889 1.00 95.12 307 GLN A O 1
ATOM 2317 N N . ASP A 1 308 ? 25.650 -9.548 -1.806 1.00 92.62 308 ASP A N 1
ATOM 2318 C CA . ASP A 1 308 ? 25.419 -8.594 -0.715 1.00 92.62 308 ASP A CA 1
ATOM 2319 C C . ASP A 1 308 ? 25.859 -7.180 -1.138 1.00 92.62 308 ASP A C 1
ATOM 2321 O O . ASP A 1 308 ? 26.973 -6.734 -0.865 1.00 92.62 308 ASP A O 1
ATOM 2325 N N . ALA A 1 309 ? 25.000 -6.522 -1.920 1.00 91.31 309 ALA A N 1
ATOM 2326 C CA . ALA A 1 309 ? 25.228 -5.211 -2.510 1.00 91.31 309 ALA A CA 1
ATOM 2327 C C . ALA A 1 309 ? 23.903 -4.454 -2.689 1.00 91.31 309 ALA A C 1
ATOM 2329 O O . ALA A 1 309 ? 22.913 -5.009 -3.163 1.00 91.31 309 ALA A O 1
ATOM 2330 N N . ASN A 1 310 ? 23.911 -3.158 -2.372 1.00 87.50 310 ASN A N 1
ATOM 2331 C CA . ASN A 1 310 ? 22.753 -2.262 -2.476 1.00 87.50 310 ASN A CA 1
ATOM 2332 C C . ASN A 1 310 ? 22.527 -1.676 -3.889 1.00 87.50 310 ASN A C 1
ATOM 2334 O O . ASN A 1 310 ? 21.652 -0.837 -4.079 1.00 87.50 310 ASN A O 1
ATOM 2338 N N . THR A 1 311 ? 23.328 -2.072 -4.882 1.00 89.19 311 THR A N 1
ATOM 2339 C CA . THR A 1 311 ? 23.120 -1.760 -6.305 1.00 89.19 311 THR A CA 1
ATOM 2340 C C . THR A 1 311 ? 23.987 -2.657 -7.192 1.00 89.19 311 THR A C 1
ATOM 2342 O O . THR A 1 311 ? 25.001 -3.198 -6.750 1.00 89.19 311 THR A O 1
ATOM 2345 N N . ILE A 1 312 ? 23.628 -2.774 -8.473 1.00 88.56 312 ILE A N 1
ATOM 2346 C CA . ILE A 1 312 ? 24.528 -3.261 -9.527 1.00 88.56 312 ILE A CA 1
ATOM 2347 C C . ILE A 1 312 ? 25.598 -2.211 -9.869 1.00 88.56 312 ILE A C 1
ATOM 2349 O O . ILE A 1 312 ? 25.341 -1.009 -9.798 1.00 88.56 312 ILE A O 1
ATOM 2353 N N . ALA A 1 313 ? 26.791 -2.673 -10.259 1.00 86.38 313 ALA A N 1
ATOM 2354 C CA . ALA A 1 313 ? 27.977 -1.825 -10.426 1.00 86.38 313 ALA A CA 1
ATOM 2355 C C . ALA A 1 313 ? 27.901 -0.822 -11.597 1.00 86.38 313 ALA A C 1
ATOM 2357 O O . ALA A 1 313 ? 28.433 0.279 -11.486 1.00 86.38 313 ALA A O 1
ATOM 2358 N N . SER A 1 314 ? 27.256 -1.173 -12.715 1.00 85.69 314 SER A N 1
ATOM 2359 C CA . SER A 1 314 ? 26.954 -0.232 -13.805 1.00 85.69 314 SER A CA 1
ATOM 2360 C C . SER A 1 314 ? 25.795 -0.731 -14.678 1.00 85.69 314 SER A C 1
ATOM 2362 O O . SER A 1 314 ? 25.308 -1.850 -14.504 1.00 85.69 314 SER A O 1
ATOM 2364 N N . LEU A 1 315 ? 25.347 0.106 -15.625 1.00 84.69 315 LEU A N 1
ATOM 2365 C CA . LEU A 1 315 ? 24.345 -0.253 -16.644 1.00 84.69 315 LEU A CA 1
ATOM 2366 C C . LEU A 1 315 ? 24.967 -0.576 -18.016 1.00 84.69 315 LEU A C 1
ATOM 2368 O O . LEU A 1 315 ? 24.265 -0.598 -19.036 1.00 84.69 315 LEU A O 1
ATOM 2372 N N . ASP A 1 316 ? 26.282 -0.793 -18.075 1.00 86.81 316 ASP A N 1
ATOM 2373 C CA . ASP A 1 316 ? 26.957 -1.158 -19.318 1.00 86.81 316 ASP A CA 1
ATOM 2374 C C . ASP A 1 316 ? 26.469 -2.526 -19.805 1.00 86.81 316 ASP A C 1
ATOM 2376 O O . ASP A 1 316 ? 26.270 -3.459 -19.031 1.00 86.81 316 ASP A O 1
ATOM 2380 N N . ASN A 1 317 ? 26.232 -2.635 -21.113 1.00 86.56 317 ASN A N 1
ATOM 2381 C CA . ASN A 1 317 ? 25.645 -3.805 -21.783 1.00 86.56 317 ASN A CA 1
ATOM 2382 C C . ASN A 1 317 ? 24.226 -4.229 -21.335 1.00 86.56 317 ASN A C 1
ATOM 2384 O O . ASN A 1 317 ? 23.635 -5.067 -22.009 1.00 86.56 317 ASN A O 1
ATOM 2388 N N . VAL A 1 318 ? 23.627 -3.620 -20.304 1.00 90.00 318 VAL A N 1
ATOM 2389 C CA . VAL A 1 318 ? 22.220 -3.860 -19.929 1.00 90.00 318 VAL A CA 1
ATOM 2390 C C . VAL A 1 318 ? 21.300 -3.371 -21.053 1.00 90.00 318 VAL A C 1
ATOM 2392 O O . VAL A 1 318 ? 21.307 -2.184 -21.392 1.00 90.00 318 VAL A O 1
ATOM 2395 N N . THR A 1 319 ? 20.515 -4.269 -21.651 1.00 91.06 319 THR A N 1
ATOM 2396 C CA . THR A 1 319 ? 19.547 -3.949 -22.715 1.00 91.06 319 THR A CA 1
ATOM 2397 C C . THR A 1 319 ? 18.114 -3.930 -22.177 1.00 91.06 319 THR A C 1
ATOM 2399 O O . THR A 1 319 ? 17.858 -4.310 -21.037 1.00 91.06 319 THR A O 1
ATOM 2402 N N . LEU A 1 320 ? 17.153 -3.498 -23.000 1.00 88.56 320 LEU A N 1
ATOM 2403 C CA . LEU A 1 320 ? 15.732 -3.547 -22.636 1.00 88.56 320 LEU A CA 1
ATOM 2404 C C . LEU A 1 320 ? 15.231 -5.000 -22.504 1.00 88.56 320 LEU A C 1
ATOM 2406 O O . LEU A 1 320 ? 14.386 -5.281 -21.656 1.00 88.56 320 LEU A O 1
ATOM 2410 N N . ASP A 1 321 ? 15.815 -5.934 -23.262 1.00 93.56 321 ASP A N 1
ATOM 2411 C CA . ASP A 1 321 ? 15.594 -7.371 -23.084 1.00 93.56 321 ASP A CA 1
ATOM 2412 C C . ASP A 1 321 ? 16.204 -7.895 -21.782 1.00 93.56 321 ASP A C 1
ATOM 2414 O O . ASP A 1 321 ? 15.547 -8.670 -21.098 1.00 93.56 321 ASP A O 1
ATOM 2418 N N . THR A 1 322 ? 17.384 -7.414 -21.368 1.00 94.31 322 THR A N 1
ATOM 2419 C CA . THR A 1 322 ? 17.958 -7.750 -20.051 1.00 94.31 322 THR A CA 1
ATOM 2420 C C . THR A 1 322 ? 17.016 -7.348 -18.910 1.00 94.31 322 THR A C 1
ATOM 2422 O O . THR A 1 322 ? 16.877 -8.088 -17.940 1.00 94.31 322 THR A O 1
ATOM 2425 N N . LEU A 1 323 ? 16.316 -6.210 -19.031 1.00 91.38 323 LEU A N 1
ATOM 2426 C CA . LEU A 1 323 ? 15.321 -5.793 -18.034 1.00 91.38 323 LEU A CA 1
ATOM 2427 C C . LEU A 1 323 ? 14.094 -6.716 -18.028 1.00 91.38 323 LEU A C 1
ATOM 2429 O O . LEU A 1 323 ? 13.671 -7.159 -16.963 1.00 91.38 323 LEU A O 1
ATOM 2433 N N . LYS A 1 324 ? 13.566 -7.065 -19.209 1.00 92.25 324 LYS A N 1
ATOM 2434 C CA . LYS A 1 324 ? 12.486 -8.056 -19.373 1.00 92.25 324 LYS A CA 1
ATOM 2435 C C . LYS A 1 324 ? 12.868 -9.414 -18.767 1.00 92.25 324 LYS A C 1
ATOM 2437 O O . LYS A 1 324 ? 12.077 -10.000 -18.034 1.00 92.25 324 LYS A O 1
ATOM 2442 N N . GLU A 1 325 ? 14.081 -9.896 -19.027 1.00 93.56 325 GLU A N 1
ATOM 2443 C CA . GLU A 1 325 ? 14.611 -11.148 -18.473 1.00 93.56 325 GLU A CA 1
ATOM 2444 C C . GLU A 1 325 ? 14.750 -11.093 -16.946 1.00 93.56 325 GLU A C 1
ATOM 2446 O O . GLU A 1 325 ? 14.401 -12.060 -16.273 1.00 93.56 325 GLU A O 1
ATOM 2451 N N . TRP A 1 326 ? 15.185 -9.964 -16.378 1.00 94.38 326 TRP A N 1
ATOM 2452 C CA . TRP A 1 326 ? 15.238 -9.763 -14.926 1.00 94.38 326 TRP A CA 1
ATOM 2453 C C . TRP A 1 326 ? 13.851 -9.719 -14.272 1.00 94.38 326 TRP A C 1
ATOM 2455 O O . TRP A 1 326 ? 13.672 -10.324 -13.215 1.00 94.38 326 TRP A O 1
ATOM 2465 N N . MET A 1 327 ? 12.856 -9.090 -14.906 1.00 90.75 327 MET A N 1
ATOM 2466 C CA . MET A 1 327 ? 11.466 -9.110 -14.425 1.00 90.75 327 MET A CA 1
ATOM 2467 C C . MET A 1 327 ? 10.882 -10.530 -14.462 1.00 90.75 327 MET A C 1
ATOM 2469 O O . MET A 1 327 ? 10.378 -11.012 -13.450 1.00 90.75 327 MET A O 1
ATOM 2473 N N . ILE A 1 328 ? 11.041 -11.245 -15.582 1.00 90.25 328 ILE A N 1
ATOM 2474 C CA . ILE A 1 328 ? 10.615 -12.648 -15.724 1.00 90.25 328 ILE A CA 1
ATOM 2475 C C . ILE A 1 328 ? 11.341 -13.550 -14.711 1.00 90.25 328 ILE A C 1
ATOM 2477 O O . ILE A 1 328 ? 10.723 -14.446 -14.135 1.00 90.25 328 ILE A O 1
ATOM 2481 N N . LEU A 1 329 ? 12.632 -13.326 -14.448 1.00 93.12 329 LEU A N 1
ATOM 2482 C CA . LEU A 1 329 ? 13.384 -14.074 -13.437 1.00 93.12 329 LEU A CA 1
ATOM 2483 C C . LEU A 1 329 ? 12.865 -13.801 -12.019 1.00 93.12 329 LEU A C 1
ATOM 2485 O O . LEU A 1 329 ? 12.730 -14.746 -11.248 1.00 93.12 329 LEU A O 1
ATOM 2489 N N . GLY A 1 330 ? 12.557 -12.546 -11.678 1.00 91.00 330 GLY A N 1
ATOM 2490 C CA . GLY A 1 330 ? 11.952 -12.183 -10.393 1.00 91.00 330 GLY A CA 1
ATOM 2491 C C . GLY A 1 330 ? 10.596 -12.858 -10.193 1.00 91.00 330 GLY A C 1
ATOM 2492 O O . GLY A 1 330 ? 10.397 -13.545 -9.191 1.00 91.00 330 GLY A O 1
ATOM 2493 N N . GLN A 1 331 ? 9.720 -12.758 -11.195 1.00 86.69 331 GLN A N 1
ATOM 2494 C CA . GLN A 1 331 ? 8.386 -13.357 -11.178 1.00 86.69 331 GLN A CA 1
ATOM 2495 C C . GLN A 1 331 ? 8.421 -14.880 -11.015 1.00 86.69 331 GLN A C 1
ATOM 2497 O O . GLN A 1 331 ? 7.715 -15.431 -10.174 1.00 86.69 331 GLN A O 1
ATOM 2502 N N . ASN A 1 332 ? 9.289 -15.575 -11.755 1.00 89.00 332 ASN A N 1
ATOM 2503 C CA . ASN A 1 332 ? 9.430 -17.028 -11.620 1.00 89.00 332 ASN A CA 1
ATOM 2504 C C . ASN A 1 332 ? 10.137 -17.450 -10.318 1.00 89.00 332 ASN A C 1
ATOM 2506 O O . ASN A 1 332 ? 9.890 -18.551 -9.834 1.00 89.00 332 ASN A O 1
ATOM 2510 N N . LYS A 1 333 ? 11.017 -16.612 -9.750 1.00 92.56 333 LYS A N 1
ATOM 2511 C CA . LYS A 1 333 ? 11.741 -16.922 -8.504 1.00 92.56 333 LYS A CA 1
ATOM 2512 C C . LYS A 1 333 ? 10.871 -16.725 -7.255 1.00 92.56 333 LYS A C 1
ATOM 2514 O O . LYS A 1 333 ? 11.054 -17.467 -6.298 1.00 92.56 333 LYS A O 1
ATOM 2519 N N . TYR A 1 334 ? 9.946 -15.761 -7.266 1.00 92.31 334 TYR A N 1
ATOM 2520 C CA . TYR A 1 334 ? 9.157 -15.363 -6.088 1.00 92.31 334 TYR A CA 1
ATOM 2521 C C . TYR A 1 334 ? 7.631 -15.465 -6.277 1.00 92.31 334 TYR A C 1
ATOM 2523 O O . TYR A 1 334 ? 6.864 -14.890 -5.500 1.00 92.31 334 TYR A O 1
ATOM 2531 N N . GLY A 1 335 ? 7.183 -16.192 -7.307 1.00 87.38 335 GLY A N 1
ATOM 2532 C CA . GLY A 1 335 ? 5.771 -16.355 -7.678 1.00 87.38 335 GLY A CA 1
ATOM 2533 C C . GLY A 1 335 ? 4.873 -16.932 -6.582 1.00 87.38 335 GLY A C 1
ATOM 2534 O O . GLY A 1 335 ? 3.696 -16.596 -6.505 1.00 87.38 335 GLY A O 1
ATOM 2535 N N . ASP A 1 336 ? 5.427 -17.763 -5.701 1.00 85.94 336 ASP A N 1
ATOM 2536 C CA . ASP A 1 336 ? 4.720 -18.362 -4.567 1.00 85.94 336 ASP A CA 1
ATOM 2537 C C . ASP A 1 336 ? 4.610 -17.427 -3.351 1.00 85.94 336 ASP A C 1
ATOM 2539 O O . ASP A 1 336 ? 3.774 -17.652 -2.475 1.00 85.94 336 ASP A O 1
ATOM 2543 N N . SER A 1 337 ? 5.429 -16.376 -3.280 1.00 89.25 337 SER A N 1
ATOM 2544 C CA . SER A 1 337 ? 5.813 -15.731 -2.019 1.00 89.25 337 SER A CA 1
ATOM 2545 C C . SER A 1 337 ? 5.636 -14.216 -2.015 1.00 89.25 337 SER A C 1
ATOM 2547 O O . SER A 1 337 ? 4.977 -13.699 -1.115 1.00 89.25 337 SER A O 1
ATOM 2549 N N . LEU A 1 338 ? 6.188 -13.508 -3.004 1.00 88.62 338 LEU A N 1
ATOM 2550 C CA . LEU A 1 338 ? 6.161 -12.038 -3.064 1.00 88.62 338 LEU A CA 1
ATOM 2551 C C . LEU A 1 338 ? 5.178 -11.496 -4.102 1.00 88.62 338 LEU A C 1
ATOM 2553 O O . LEU A 1 338 ? 4.720 -10.367 -3.957 1.00 88.62 338 LEU A O 1
ATOM 2557 N N . GLN A 1 339 ? 4.857 -12.271 -5.141 1.00 86.69 339 GLN A N 1
ATOM 2558 C CA . GLN A 1 339 ? 3.889 -11.850 -6.156 1.00 86.69 339 GLN A CA 1
ATOM 2559 C C . GLN A 1 339 ? 2.466 -11.820 -5.585 1.00 86.69 339 GLN A C 1
ATOM 2561 O O . GLN A 1 339 ? 2.058 -12.716 -4.834 1.00 86.69 339 GLN A O 1
ATOM 2566 N N . THR A 1 340 ? 1.726 -10.768 -5.939 1.00 88.94 340 THR A N 1
ATOM 2567 C CA . THR A 1 340 ? 0.364 -10.499 -5.439 1.00 88.94 340 THR A CA 1
ATOM 2568 C C . THR A 1 340 ? -0.567 -10.046 -6.562 1.00 88.94 340 THR A C 1
ATOM 2570 O O . THR A 1 340 ? -1.293 -9.059 -6.442 1.00 88.94 340 THR A O 1
ATOM 2573 N N . THR A 1 341 ? -0.531 -10.759 -7.684 1.00 87.06 341 THR A N 1
ATOM 2574 C CA . THR A 1 341 ? -1.363 -10.517 -8.874 1.00 87.06 341 THR A CA 1
ATOM 2575 C C . THR A 1 341 ? -2.468 -11.558 -9.063 1.00 87.06 341 THR A C 1
ATOM 2577 O O . THR A 1 341 ? -3.117 -11.566 -10.107 1.00 87.06 341 THR A O 1
ATOM 2580 N N . TYR A 1 342 ? -2.720 -12.425 -8.071 1.00 88.88 342 TYR A N 1
ATOM 2581 C CA . TYR A 1 342 ? -3.754 -13.460 -8.165 1.00 88.88 342 TYR A CA 1
ATOM 2582 C C . TYR A 1 342 ? -5.155 -12.818 -8.284 1.00 88.88 342 TYR A C 1
ATOM 2584 O O . TYR A 1 342 ? -5.570 -12.114 -7.362 1.00 88.88 342 TYR A O 1
ATOM 2592 N N . PRO A 1 343 ? -5.876 -13.006 -9.408 1.00 92.00 343 PRO A N 1
ATOM 2593 C CA . PRO A 1 343 ? -7.049 -12.192 -9.731 1.00 92.00 343 PRO A CA 1
ATOM 2594 C C . PRO A 1 343 ? -8.387 -12.823 -9.319 1.00 92.00 343 PRO A C 1
ATOM 2596 O O . PRO A 1 343 ? -9.421 -12.173 -9.432 1.00 92.00 343 PRO A O 1
ATOM 2599 N N . ASP A 1 344 ? -8.400 -14.081 -8.877 1.00 92.38 344 ASP A N 1
ATOM 2600 C CA . ASP A 1 344 ? -9.608 -14.711 -8.346 1.00 92.38 344 ASP A CA 1
ATOM 2601 C C . ASP A 1 344 ? -9.718 -14.413 -6.846 1.00 92.38 344 ASP A C 1
ATOM 2603 O O . ASP A 1 344 ? -8.904 -14.867 -6.045 1.00 92.38 344 ASP A O 1
ATOM 2607 N N . LEU A 1 345 ? -10.713 -13.606 -6.478 1.00 94.81 345 LEU A N 1
ATOM 2608 C CA . LEU A 1 345 ? -10.964 -13.172 -5.103 1.00 94.81 345 LEU A CA 1
ATOM 2609 C C . LEU A 1 345 ? -12.251 -13.796 -4.535 1.00 94.81 345 LEU A C 1
ATOM 2611 O O . LEU A 1 345 ? -12.831 -13.247 -3.594 1.00 94.81 345 LEU A O 1
ATOM 2615 N N . ALA A 1 346 ? -12.717 -14.919 -5.101 1.00 91.00 346 ALA A N 1
ATOM 2616 C CA . ALA A 1 346 ? -13.975 -15.562 -4.721 1.00 91.00 346 ALA A CA 1
ATOM 2617 C C . ALA A 1 346 ? -14.072 -15.867 -3.217 1.00 91.00 346 ALA A C 1
ATOM 2619 O O . ALA A 1 346 ? -15.106 -15.585 -2.615 1.00 91.00 346 ALA A O 1
ATOM 2620 N N . ASP A 1 347 ? -12.997 -16.342 -2.581 1.00 89.56 347 ASP A N 1
ATOM 2621 C CA . ASP A 1 347 ? -12.994 -16.640 -1.141 1.00 89.56 347 ASP A CA 1
ATOM 2622 C C . ASP A 1 347 ? -13.132 -15.369 -0.281 1.00 89.56 347 ASP A C 1
ATOM 2624 O O . ASP A 1 347 ? -13.864 -15.360 0.708 1.00 89.56 347 ASP A O 1
ATOM 2628 N N . PHE A 1 348 ? -12.513 -14.251 -0.682 1.00 92.62 348 PHE A N 1
ATOM 2629 C CA . PHE A 1 348 ? -12.688 -12.954 -0.011 1.00 92.62 348 PHE A CA 1
ATOM 2630 C C . PHE A 1 348 ? -14.100 -12.380 -0.221 1.00 92.62 348 PHE A C 1
ATOM 2632 O O . PHE A 1 348 ? -14.690 -11.815 0.705 1.00 92.62 348 PHE A O 1
ATOM 2639 N N . GLN A 1 349 ? -14.675 -12.565 -1.415 1.00 92.19 349 GLN A N 1
ATOM 2640 C CA . GLN A 1 349 ? -16.056 -12.184 -1.713 1.00 92.19 349 GLN A CA 1
ATOM 2641 C C . GLN A 1 349 ? -17.061 -13.033 -0.913 1.00 92.19 349 GLN A C 1
ATOM 2643 O O . GLN A 1 349 ? -18.010 -12.481 -0.356 1.00 92.19 349 GLN A O 1
ATOM 2648 N N . ALA A 1 350 ? -16.840 -14.347 -0.800 1.00 89.19 350 ALA A N 1
ATOM 2649 C CA . ALA A 1 350 ? -17.669 -15.283 -0.035 1.00 89.19 350 ALA A CA 1
ATOM 2650 C C . ALA A 1 350 ? -17.558 -15.062 1.483 1.00 89.19 350 ALA A C 1
ATOM 2652 O O . ALA A 1 350 ? -18.556 -15.131 2.200 1.00 89.19 350 ALA A O 1
ATOM 2653 N N . ALA A 1 351 ? -16.369 -14.685 1.962 1.00 87.75 351 ALA A N 1
ATOM 2654 C CA . ALA A 1 351 ? -16.138 -14.136 3.297 1.00 87.75 351 ALA A CA 1
ATOM 2655 C C . ALA A 1 351 ? -16.844 -12.779 3.533 1.00 87.75 351 ALA A C 1
ATOM 2657 O O . ALA A 1 351 ? -16.837 -12.255 4.651 1.00 87.75 351 ALA A O 1
ATOM 2658 N N . CYS A 1 352 ? -17.455 -12.193 2.499 1.00 89.50 352 CYS A N 1
ATOM 2659 C CA . CYS A 1 352 ? -18.089 -10.876 2.497 1.00 89.50 352 CYS A CA 1
ATOM 2660 C C . CYS A 1 352 ? -17.138 -9.723 2.872 1.00 89.50 352 CYS A C 1
ATOM 2662 O O . CYS A 1 352 ? -17.595 -8.668 3.325 1.00 89.50 352 CYS A O 1
ATOM 2664 N N . GLY A 1 353 ? -15.828 -9.908 2.675 1.00 91.94 353 GLY A N 1
ATOM 2665 C CA . GLY A 1 353 ? -14.818 -8.869 2.865 1.00 91.94 353 GLY A CA 1
ATOM 2666 C C . GLY A 1 353 ? -15.032 -7.679 1.924 1.00 91.94 353 GLY A C 1
ATOM 2667 O O . GLY A 1 353 ? -15.736 -7.788 0.915 1.00 91.94 353 GLY A O 1
ATOM 2668 N N . LYS A 1 354 ? -14.458 -6.520 2.274 1.00 95.94 354 LYS A N 1
ATOM 2669 C CA . LYS A 1 354 ? -14.546 -5.268 1.501 1.00 95.94 354 LYS A CA 1
ATOM 2670 C C . LYS A 1 354 ? -13.175 -4.611 1.381 1.00 95.94 354 LYS A C 1
ATOM 2672 O O . LYS A 1 354 ? -12.434 -4.571 2.360 1.00 95.94 354 LYS A O 1
ATOM 2677 N N . VAL A 1 355 ? -12.846 -4.080 0.204 1.00 96.25 355 VAL A N 1
ATOM 2678 C CA . VAL A 1 355 ? -11.573 -3.395 -0.061 1.00 96.25 355 VAL A CA 1
ATOM 2679 C C . VAL A 1 355 ? -11.784 -2.079 -0.813 1.00 96.25 355 VAL A C 1
ATOM 2681 O O . VAL A 1 355 ? -12.458 -2.017 -1.844 1.00 96.25 355 VAL A O 1
ATOM 2684 N N . ILE A 1 356 ? -11.174 -1.020 -0.277 1.00 97.56 356 ILE A N 1
ATOM 2685 C CA . ILE A 1 356 ? -11.047 0.297 -0.906 1.00 97.56 356 ILE A CA 1
ATOM 2686 C C . ILE A 1 356 ? -9.591 0.435 -1.359 1.00 97.56 356 ILE A C 1
ATOM 2688 O O . ILE A 1 356 ? -8.690 0.594 -0.539 1.00 97.56 356 ILE A O 1
ATOM 2692 N N . HIS A 1 357 ? -9.360 0.354 -2.665 1.00 97.88 357 HIS A N 1
ATOM 2693 C CA . HIS A 1 357 ? -8.048 0.533 -3.288 1.00 97.88 357 HIS A CA 1
ATOM 2694 C C . HIS A 1 357 ? -7.913 2.001 -3.708 1.00 97.88 357 HIS A C 1
ATOM 2696 O O . HIS A 1 357 ? -8.802 2.528 -4.373 1.00 97.88 357 HIS A O 1
ATOM 2702 N N . VAL A 1 358 ? -6.820 2.670 -3.335 1.00 97.69 358 VAL A N 1
ATOM 2703 C CA . VAL A 1 358 ? -6.551 4.071 -3.705 1.00 97.69 358 VAL A CA 1
ATOM 2704 C C . VAL A 1 358 ? -5.202 4.169 -4.413 1.00 97.69 358 VAL A C 1
ATOM 2706 O O . VAL A 1 358 ? -4.235 3.572 -3.946 1.00 97.69 358 VAL A O 1
ATOM 2709 N N . HIS A 1 359 ? -5.120 4.932 -5.508 1.00 97.19 359 HIS A N 1
ATOM 2710 C CA . HIS A 1 359 ? -3.855 5.205 -6.206 1.00 97.19 359 HIS A CA 1
ATOM 2711 C C . HIS A 1 359 ? -3.781 6.665 -6.685 1.00 97.19 359 HIS A C 1
ATOM 2713 O O . HIS A 1 359 ? -4.749 7.195 -7.234 1.00 97.19 359 HIS A O 1
ATOM 2719 N N . GLY A 1 360 ? -2.634 7.323 -6.502 1.00 94.88 360 GLY A N 1
ATOM 2720 C CA . GLY A 1 360 ? -2.384 8.665 -7.036 1.00 94.88 360 GLY A CA 1
ATOM 2721 C C . GLY A 1 360 ? -2.132 8.649 -8.545 1.00 94.88 360 GLY A C 1
ATOM 2722 O O . GLY A 1 360 ? -1.216 7.982 -9.007 1.00 94.88 360 GLY A O 1
ATOM 2723 N N . GLU A 1 361 ? -2.892 9.403 -9.341 1.00 93.38 361 GLU A N 1
ATOM 2724 C CA . GLU A 1 361 ? -2.679 9.446 -10.801 1.00 93.38 361 GLU A CA 1
ATOM 2725 C C . GLU A 1 361 ? -1.348 10.103 -11.193 1.00 93.38 361 GLU A C 1
ATOM 2727 O O . GLU A 1 361 ? -0.843 9.863 -12.284 1.00 93.38 361 GLU A O 1
ATOM 2732 N N . ALA A 1 362 ? -0.777 10.912 -10.298 1.00 91.75 362 ALA A N 1
ATOM 2733 C CA . ALA A 1 362 ? 0.539 11.526 -10.419 1.00 91.75 362 ALA A CA 1
ATOM 2734 C C . ALA A 1 362 ? 1.587 10.847 -9.508 1.00 91.75 362 ALA A C 1
ATOM 2736 O O . ALA A 1 362 ? 2.577 11.483 -9.136 1.00 91.75 362 ALA A O 1
ATOM 2737 N N . ASP A 1 363 ? 1.371 9.581 -9.125 1.00 90.88 363 ASP A N 1
ATOM 2738 C CA . ASP A 1 363 ? 2.376 8.748 -8.460 1.00 90.88 363 ASP A CA 1
ATOM 2739 C C . ASP A 1 363 ? 3.596 8.597 -9.384 1.00 90.88 363 ASP A C 1
ATOM 2741 O O . ASP A 1 363 ? 3.488 8.240 -10.563 1.00 90.88 363 ASP A O 1
ATOM 2745 N N . ASP A 1 364 ? 4.761 8.995 -8.877 1.00 83.31 364 ASP A N 1
ATOM 2746 C CA . ASP A 1 364 ? 6.037 8.960 -9.578 1.00 83.31 364 ASP A CA 1
ATOM 2747 C C . ASP A 1 364 ? 6.907 7.765 -9.184 1.00 83.31 364 ASP A C 1
ATOM 2749 O O . ASP A 1 364 ? 7.928 7.549 -9.826 1.00 83.31 364 ASP A O 1
ATOM 2753 N N . SER A 1 365 ? 6.483 6.937 -8.228 1.00 83.44 365 SER A N 1
ATOM 2754 C CA . SER A 1 365 ? 7.111 5.654 -7.912 1.00 83.44 365 SER A CA 1
ATOM 2755 C C . SER A 1 365 ? 6.376 4.520 -8.627 1.00 83.44 365 SER A C 1
ATOM 2757 O O . SER A 1 365 ? 6.916 3.912 -9.556 1.00 83.44 365 SER A O 1
ATOM 2759 N N . ILE A 1 366 ? 5.108 4.298 -8.285 1.00 86.56 366 ILE A N 1
ATOM 2760 C CA . ILE A 1 366 ? 4.297 3.185 -8.778 1.00 86.56 366 ILE A CA 1
ATOM 2761 C C . ILE A 1 366 ? 3.350 3.696 -9.886 1.00 86.56 366 ILE A C 1
ATOM 2763 O O . ILE A 1 366 ? 2.693 4.715 -9.702 1.00 86.56 366 ILE A O 1
ATOM 2767 N N . PRO A 1 367 ? 3.269 3.065 -11.076 1.00 90.06 367 PRO A N 1
ATOM 2768 C CA . PRO A 1 367 ? 2.385 3.552 -12.137 1.00 90.06 367 PRO A CA 1
ATOM 2769 C C . PRO A 1 367 ? 0.910 3.249 -11.836 1.00 90.06 367 PRO A C 1
ATOM 2771 O O . PRO A 1 367 ? 0.522 2.090 -11.881 1.00 90.06 367 PRO A O 1
ATOM 2774 N N . ALA A 1 368 ? 0.048 4.256 -11.670 1.00 92.75 368 ALA A N 1
ATOM 2775 C CA . ALA A 1 368 ? -1.389 4.057 -11.392 1.00 92.75 368 ALA A CA 1
ATOM 2776 C C . ALA A 1 368 ? -2.144 3.133 -12.378 1.00 92.75 368 ALA A C 1
ATOM 2778 O O . ALA A 1 368 ? -3.160 2.531 -12.022 1.00 92.75 368 ALA A O 1
ATOM 2779 N N . GLY A 1 369 ? -1.634 2.978 -13.606 1.00 92.00 369 GLY A N 1
ATOM 2780 C CA . GLY A 1 369 ? -2.155 2.027 -14.591 1.00 92.00 369 GLY A CA 1
ATOM 2781 C C . GLY A 1 369 ? -2.103 0.560 -14.153 1.00 92.00 369 GLY A C 1
ATOM 2782 O O . GLY A 1 369 ? -2.874 -0.238 -14.673 1.00 92.00 369 GLY A O 1
ATOM 2783 N N . SER A 1 370 ? -1.264 0.197 -13.180 1.00 91.50 370 SER A N 1
ATOM 2784 C CA . SER A 1 370 ? -1.168 -1.170 -12.656 1.00 91.50 370 SER A CA 1
ATOM 2785 C C . SER A 1 370 ? -2.350 -1.540 -11.766 1.00 91.50 370 SER A C 1
ATOM 2787 O O . SER A 1 370 ? -2.857 -2.653 -11.859 1.00 91.50 370 SER A O 1
ATOM 2789 N N . SER A 1 371 ? -2.838 -0.604 -10.945 1.00 94.94 371 SER A N 1
ATOM 2790 C CA . SER A 1 371 ? -4.044 -0.803 -10.135 1.00 94.94 371 SER A CA 1
ATOM 2791 C C . SER A 1 371 ? -5.292 -0.904 -11.006 1.00 94.94 371 SER A C 1
ATOM 2793 O O . SER A 1 371 ? -6.171 -1.703 -10.694 1.00 94.94 371 SER A O 1
ATOM 2795 N N . VAL A 1 372 ? -5.350 -0.153 -12.115 1.00 94.88 372 VAL A N 1
ATOM 2796 C CA . VAL A 1 372 ? -6.408 -0.314 -13.125 1.00 94.88 372 VAL A CA 1
ATOM 2797 C C . VAL A 1 372 ? -6.289 -1.665 -13.825 1.00 94.88 372 VAL A C 1
ATOM 2799 O O . VAL A 1 372 ? -7.267 -2.404 -13.856 1.00 94.88 372 VAL A O 1
ATOM 2802 N N . HIS A 1 373 ? -5.097 -2.028 -14.311 1.00 93.19 373 HIS A N 1
ATOM 2803 C CA . HIS A 1 373 ? -4.847 -3.336 -14.922 1.00 93.19 373 HIS A CA 1
ATOM 2804 C C . HIS A 1 373 ? -5.293 -4.476 -14.002 1.00 93.19 373 HIS A C 1
ATOM 2806 O O . HIS A 1 373 ? -6.085 -5.308 -14.419 1.00 93.1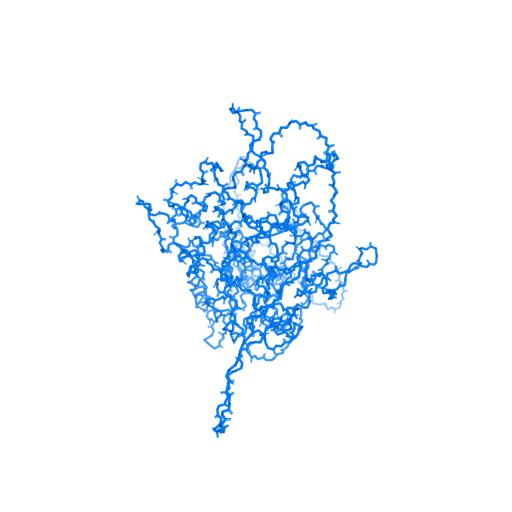9 373 HIS A O 1
ATOM 2812 N N . TYR A 1 374 ? -4.888 -4.457 -12.729 1.00 93.69 374 TYR A N 1
ATOM 2813 C CA . TYR A 1 374 ? -5.266 -5.472 -11.745 1.00 93.69 374 TYR A CA 1
ATOM 2814 C C . TYR A 1 374 ? -6.767 -5.462 -11.382 1.00 93.69 374 TYR A C 1
ATOM 2816 O O . TYR A 1 374 ? -7.359 -6.521 -11.181 1.00 93.69 374 TYR A O 1
ATOM 2824 N N . PHE A 1 375 ? -7.432 -4.301 -11.342 1.00 95.44 375 PHE A N 1
ATOM 2825 C CA . PHE A 1 375 ? -8.898 -4.243 -11.230 1.00 95.44 375 PHE A CA 1
ATOM 2826 C C . PHE A 1 375 ? -9.576 -4.942 -12.423 1.00 95.44 375 PHE A C 1
ATOM 2828 O O . PHE A 1 375 ? -10.506 -5.728 -12.242 1.00 95.44 375 PHE A O 1
ATOM 2835 N N . GLU A 1 376 ? -9.070 -4.721 -13.637 1.00 94.44 376 GLU A N 1
ATOM 2836 C CA . GLU A 1 376 ? -9.547 -5.377 -14.859 1.00 94.44 376 GLU A CA 1
ATOM 2837 C C . GLU A 1 376 ? -9.169 -6.870 -14.928 1.00 94.44 376 GLU A C 1
ATOM 2839 O O . GLU A 1 376 ? -9.949 -7.674 -15.452 1.00 94.44 376 GLU A O 1
ATOM 2844 N N . SER A 1 377 ? -8.043 -7.280 -14.329 1.00 93.38 377 SER A N 1
ATOM 2845 C CA . SER A 1 377 ? -7.690 -8.685 -14.085 1.00 93.38 377 SER A CA 1
ATOM 2846 C C . SER A 1 377 ? -8.779 -9.375 -13.273 1.00 93.38 377 SER A C 1
ATOM 2848 O O . SER A 1 377 ? -9.365 -10.354 -13.733 1.00 93.38 377 SER A O 1
ATOM 2850 N N . VAL A 1 378 ? -9.097 -8.828 -12.094 1.00 95.38 378 VAL A N 1
ATOM 2851 C CA . VAL A 1 378 ? -10.107 -9.390 -11.189 1.00 95.38 378 VAL A CA 1
ATOM 2852 C C . VAL A 1 378 ? -11.479 -9.406 -11.859 1.00 95.38 378 VAL A C 1
ATOM 2854 O O . VAL A 1 378 ? -12.139 -10.445 -11.891 1.00 95.38 378 VAL A O 1
ATOM 2857 N N . ARG A 1 379 ? -11.891 -8.293 -12.482 1.00 95.62 379 ARG A N 1
ATOM 2858 C CA . ARG A 1 379 ? -13.179 -8.203 -13.184 1.00 95.62 379 ARG A CA 1
ATOM 2859 C C . ARG A 1 379 ? -13.299 -9.245 -14.300 1.00 95.62 379 ARG A C 1
ATOM 2861 O O . ARG A 1 379 ? -14.333 -9.901 -14.406 1.00 95.62 379 ARG A O 1
ATOM 2868 N N . SER A 1 380 ? -12.271 -9.397 -15.138 1.00 93.69 380 SER A N 1
ATOM 2869 C CA . SER A 1 380 ? -12.309 -10.329 -16.276 1.00 93.69 380 SER A CA 1
ATOM 2870 C C . SER A 1 380 ? -12.206 -11.801 -15.869 1.00 93.69 380 SER A C 1
ATOM 2872 O O . SER A 1 380 ? -12.751 -12.644 -16.576 1.00 93.69 380 SER A O 1
ATOM 2874 N N . VAL A 1 381 ? -11.570 -12.121 -14.736 1.00 94.38 381 VAL A N 1
ATOM 2875 C CA . VAL A 1 381 ? -11.455 -13.503 -14.235 1.00 94.38 381 VAL A CA 1
ATOM 2876 C C . VAL A 1 381 ? -12.670 -13.931 -13.410 1.00 94.38 381 VAL A C 1
ATOM 2878 O O . VAL A 1 381 ? -13.159 -15.042 -13.609 1.00 94.38 381 VAL A O 1
ATOM 2881 N N . MET A 1 382 ? -13.195 -13.070 -12.532 1.00 93.81 382 MET A N 1
ATOM 2882 C CA . MET A 1 382 ? -14.362 -13.400 -11.699 1.00 93.81 382 MET A CA 1
ATOM 2883 C C . MET A 1 382 ? -15.694 -13.275 -12.453 1.00 93.81 382 MET A C 1
ATOM 2885 O O . MET A 1 382 ? -16.618 -14.045 -12.196 1.00 93.81 382 MET A O 1
ATOM 2889 N N . PHE A 1 383 ? -15.796 -12.351 -13.418 1.00 95.31 383 PHE A N 1
ATOM 2890 C CA . PHE A 1 383 ? -17.036 -12.073 -14.157 1.00 95.31 383 PHE A CA 1
ATOM 2891 C C . PHE A 1 383 ? -16.893 -12.219 -15.697 1.00 95.31 383 PHE A C 1
ATOM 2893 O O . PHE A 1 383 ? -17.269 -11.311 -16.440 1.00 95.31 383 PHE A O 1
ATOM 2900 N N . PRO A 1 384 ? -16.396 -13.361 -16.228 1.00 94.00 384 PRO A N 1
ATOM 2901 C CA . PRO A 1 384 ? -16.083 -13.541 -17.656 1.00 94.00 384 PRO A CA 1
ATOM 2902 C C . PRO A 1 384 ? -17.302 -13.719 -18.584 1.00 94.00 384 PRO A C 1
ATOM 2904 O O . PRO A 1 384 ? -17.139 -13.773 -19.802 1.00 94.00 384 PRO A O 1
ATOM 2907 N N . TYR A 1 385 ? -18.516 -13.865 -18.039 1.00 94.50 385 TYR A N 1
ATOM 2908 C CA . TYR A 1 385 ? -19.729 -14.231 -18.795 1.00 94.50 385 TYR A CA 1
ATOM 2909 C C . TYR A 1 385 ? -20.856 -13.182 -18.740 1.00 94.50 385 TYR A C 1
ATOM 2911 O O . TYR A 1 385 ? -22.005 -13.498 -19.050 1.00 94.50 385 TYR A O 1
ATOM 2919 N N . VAL A 1 386 ? -20.540 -11.945 -18.351 1.00 94.75 386 VAL A N 1
ATOM 2920 C CA . VAL A 1 386 ? -21.475 -10.805 -18.264 1.00 94.75 386 VAL A CA 1
ATOM 2921 C C . VAL A 1 386 ? -20.948 -9.608 -19.072 1.00 94.75 386 VAL A C 1
ATOM 2923 O O . VAL A 1 386 ? -19.874 -9.701 -19.670 1.00 94.75 386 VAL A O 1
ATOM 2926 N N . SER A 1 387 ? -21.688 -8.493 -19.143 1.00 94.00 387 SER A N 1
ATOM 2927 C CA . SER A 1 387 ? -21.167 -7.274 -19.786 1.00 94.00 387 SER A CA 1
ATOM 2928 C C . SER A 1 387 ? -20.014 -6.651 -18.985 1.00 94.00 387 SER A C 1
ATOM 2930 O O . SER A 1 387 ? -19.765 -7.014 -17.832 1.00 94.00 387 SER A O 1
ATOM 2932 N N . TYR A 1 388 ? -19.299 -5.695 -19.589 1.00 91.12 388 TYR A N 1
ATOM 2933 C CA . TYR A 1 388 ? -18.271 -4.934 -18.875 1.00 91.12 388 TYR A CA 1
ATOM 2934 C C . TYR A 1 388 ? -18.888 -4.216 -17.665 1.00 91.12 388 TYR A C 1
ATOM 2936 O O . TYR A 1 388 ? -18.375 -4.307 -16.553 1.00 91.12 388 TYR A O 1
ATOM 2944 N N . GLU A 1 389 ? -20.043 -3.592 -17.881 1.00 92.19 389 GLU A N 1
ATOM 2945 C CA . GLU A 1 389 ? -20.807 -2.810 -16.918 1.00 92.19 389 GLU A CA 1
ATOM 2946 C C . GLU A 1 389 ? -21.355 -3.677 -15.772 1.00 92.19 389 GLU A C 1
ATOM 2948 O O . GLU A 1 389 ? -21.183 -3.323 -14.606 1.00 92.19 389 GLU A O 1
ATOM 2953 N N . ASP A 1 390 ? -21.950 -4.836 -16.078 1.00 95.62 390 ASP A N 1
ATOM 2954 C CA . ASP A 1 390 ? -22.441 -5.788 -15.067 1.00 95.62 390 ASP A CA 1
ATOM 2955 C C . ASP A 1 390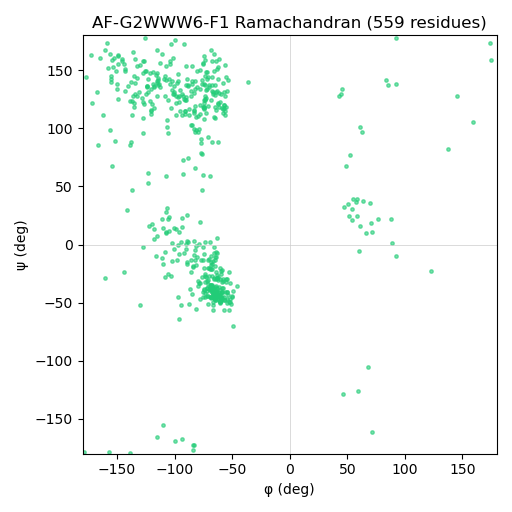 ? -21.285 -6.373 -14.238 1.00 95.62 390 ASP A C 1
ATOM 2957 O O . ASP A 1 390 ? -21.430 -6.620 -13.038 1.00 95.62 390 ASP A O 1
ATOM 2961 N N . GLY A 1 391 ? -20.133 -6.624 -14.872 1.00 95.88 391 GLY A N 1
ATOM 2962 C CA . GLY A 1 391 ? -18.930 -7.122 -14.204 1.00 95.88 391 GLY A CA 1
ATOM 2963 C C . GLY A 1 391 ? -18.285 -6.069 -13.302 1.00 95.88 391 GLY A C 1
ATOM 2964 O O . GLY A 1 391 ? -17.837 -6.397 -12.206 1.00 95.88 391 GLY A O 1
ATOM 2965 N N . VAL A 1 392 ? -18.280 -4.798 -13.721 1.00 95.12 392 VAL A N 1
ATOM 2966 C CA . VAL A 1 392 ? -17.885 -3.662 -12.871 1.00 95.12 392 VAL A CA 1
ATOM 2967 C C . VAL A 1 392 ? -18.806 -3.557 -11.657 1.00 95.12 392 VAL A C 1
ATOM 2969 O O . VAL A 1 392 ? -18.302 -3.440 -10.545 1.00 95.12 392 VAL A O 1
ATOM 2972 N N . GLN A 1 393 ? -20.129 -3.636 -11.838 1.00 94.50 393 GLN A N 1
ATOM 2973 C CA . GLN A 1 393 ? -21.092 -3.536 -10.731 1.00 94.50 393 GLN A CA 1
ATOM 2974 C C . GLN A 1 393 ? -20.888 -4.653 -9.694 1.00 94.50 393 GLN A C 1
ATOM 2976 O O . GLN A 1 393 ? -20.695 -4.361 -8.516 1.00 94.50 393 GLN A O 1
ATOM 2981 N N . GLN A 1 394 ? -20.821 -5.915 -10.134 1.00 95.75 394 GLN A N 1
ATOM 2982 C CA . GLN A 1 394 ? -20.581 -7.064 -9.244 1.00 95.75 394 GLN A CA 1
ATOM 2983 C C . GLN A 1 394 ? -19.207 -7.025 -8.555 1.00 95.75 394 GLN A C 1
ATOM 2985 O O . GLN A 1 394 ? -19.058 -7.544 -7.447 1.00 95.75 394 GLN A O 1
ATOM 2990 N N . LEU A 1 395 ? -18.198 -6.403 -9.176 1.00 95.88 395 LEU A N 1
ATOM 2991 C CA . LEU A 1 395 ? -16.908 -6.174 -8.529 1.00 95.88 395 LEU A CA 1
ATOM 2992 C C . LEU A 1 395 ? -16.999 -5.058 -7.476 1.00 95.88 395 LEU A C 1
ATOM 2994 O O . LEU A 1 395 ? -16.541 -5.236 -6.347 1.00 95.88 395 LEU A O 1
ATOM 2998 N N . GLN A 1 396 ? -17.656 -3.942 -7.802 1.00 95.69 396 GLN A N 1
ATOM 2999 C CA . GLN A 1 396 ? -17.852 -2.804 -6.898 1.00 95.69 396 GLN A CA 1
ATOM 3000 C C . GLN A 1 396 ? -18.717 -3.127 -5.663 1.00 95.69 396 GLN A C 1
ATOM 3002 O O . GLN A 1 396 ? -18.679 -2.363 -4.697 1.00 95.69 396 GLN A O 1
ATOM 3007 N N . ASP A 1 397 ? -19.423 -4.261 -5.621 1.00 94.12 397 ASP A N 1
ATOM 3008 C CA . ASP A 1 397 ? -20.070 -4.775 -4.401 1.00 94.12 397 ASP A CA 1
ATOM 3009 C C . ASP A 1 397 ? -19.071 -5.161 -3.291 1.00 94.12 397 ASP A C 1
ATOM 3011 O O . ASP A 1 397 ? -19.460 -5.275 -2.120 1.00 94.12 397 ASP A O 1
ATOM 3015 N N . PHE A 1 398 ? -17.784 -5.365 -3.609 1.00 95.31 398 PHE A N 1
ATOM 3016 C CA . PHE A 1 398 ? -16.760 -5.707 -2.611 1.00 95.31 398 PHE A CA 1
ATOM 3017 C C . PHE A 1 398 ? -15.360 -5.111 -2.835 1.00 95.31 398 PHE A C 1
ATOM 3019 O O . PHE A 1 398 ? -14.631 -4.936 -1.860 1.00 95.31 398 PHE A O 1
ATOM 3026 N N . TYR A 1 399 ? -14.990 -4.747 -4.063 1.00 97.06 399 TYR A N 1
ATOM 3027 C CA . TYR A 1 399 ? -13.725 -4.098 -4.411 1.00 97.06 399 TYR A CA 1
ATOM 3028 C C . TYR A 1 399 ? -14.012 -2.822 -5.211 1.00 97.06 399 TYR A C 1
ATOM 3030 O O . TYR A 1 399 ? -14.400 -2.867 -6.377 1.00 97.06 399 TYR A O 1
ATOM 3038 N N . ARG A 1 400 ? -13.788 -1.659 -4.585 1.00 97.69 400 ARG A N 1
ATOM 3039 C CA . ARG A 1 400 ? -13.835 -0.346 -5.251 1.00 97.69 400 ARG A CA 1
ATOM 3040 C C . ARG A 1 400 ? -12.423 0.230 -5.377 1.00 97.69 400 ARG A C 1
ATOM 3042 O O . ARG A 1 400 ? -11.688 0.302 -4.392 1.00 97.69 400 ARG A O 1
ATOM 3049 N N . LEU A 1 401 ? -12.048 0.630 -6.593 1.00 97.94 401 LEU A N 1
ATOM 3050 C CA . LEU A 1 401 ? -10.810 1.354 -6.896 1.00 97.94 401 LEU A CA 1
ATOM 3051 C C . LEU A 1 401 ? -11.123 2.843 -7.065 1.00 97.94 401 LEU A C 1
ATOM 3053 O O . LEU A 1 401 ? -11.996 3.199 -7.848 1.00 97.94 401 LEU A O 1
ATOM 3057 N N . PHE A 1 402 ? -10.380 3.707 -6.380 1.00 97.75 402 PHE A N 1
ATOM 3058 C CA . PHE A 1 402 ? -10.454 5.159 -6.510 1.00 97.75 402 PHE A CA 1
ATOM 3059 C C . PHE A 1 402 ? -9.100 5.699 -6.967 1.00 97.75 402 PHE A C 1
ATOM 3061 O O . PHE A 1 402 ? -8.080 5.528 -6.296 1.00 97.75 402 PHE A O 1
ATOM 3068 N N . LEU A 1 403 ? -9.089 6.374 -8.113 1.00 96.00 403 LEU A N 1
ATOM 3069 C CA . LEU A 1 403 ? -7.918 7.118 -8.565 1.00 96.00 403 LEU A CA 1
ATOM 3070 C C . LEU A 1 403 ? -7.981 8.551 -8.018 1.00 96.00 403 LEU A C 1
ATOM 3072 O O . LEU A 1 403 ? -9.063 9.133 -7.926 1.00 96.00 403 LEU A O 1
ATOM 3076 N N . VAL A 1 404 ? -6.831 9.115 -7.642 1.00 95.00 404 VAL A N 1
ATOM 3077 C CA . VAL A 1 404 ? -6.708 10.490 -7.128 1.00 95.00 404 VAL A CA 1
ATOM 3078 C C . VAL A 1 404 ? -6.060 11.372 -8.205 1.00 95.00 404 VAL A C 1
ATOM 3080 O O . VAL A 1 404 ? -4.833 11.331 -8.349 1.00 95.00 404 VAL A O 1
ATOM 3083 N N . PRO A 1 405 ? -6.822 12.190 -8.961 1.00 92.88 405 PRO A N 1
ATOM 3084 C CA . PRO A 1 405 ? -6.260 13.111 -9.947 1.00 92.88 405 PRO A CA 1
ATOM 3085 C C . PRO A 1 405 ? -5.264 14.074 -9.298 1.00 92.88 405 PRO A C 1
ATOM 3087 O O . PRO A 1 405 ? -5.616 14.855 -8.413 1.00 92.88 405 PRO A O 1
ATOM 3090 N N . GLY A 1 406 ? -3.999 14.003 -9.712 1.00 89.94 406 GLY A N 1
ATOM 3091 C CA . GLY A 1 406 ? -2.925 14.796 -9.110 1.00 89.94 406 GLY A CA 1
ATOM 3092 C C . GLY A 1 406 ? -2.512 14.371 -7.692 1.00 89.94 406 GLY A C 1
ATOM 3093 O O . GLY A 1 406 ? -1.749 15.096 -7.060 1.00 89.94 406 GLY A O 1
ATOM 3094 N N . GLY A 1 407 ? -2.963 13.222 -7.177 1.00 91.56 407 GLY A N 1
ATOM 3095 C CA . GLY A 1 407 ? -2.344 12.576 -6.012 1.00 91.56 407 GLY A CA 1
ATOM 3096 C C . GLY A 1 407 ? -0.988 11.970 -6.392 1.00 91.56 407 GLY A C 1
ATOM 3097 O O . GLY A 1 407 ? -0.844 11.471 -7.504 1.00 91.56 407 GLY A O 1
ATOM 3098 N N . ALA A 1 408 ? -0.002 12.033 -5.500 1.00 90.81 408 ALA A N 1
ATOM 3099 C CA . ALA A 1 408 ? 1.324 11.431 -5.668 1.00 90.81 408 ALA A CA 1
ATOM 3100 C C . ALA A 1 408 ? 1.415 10.086 -4.920 1.00 90.81 408 ALA A C 1
ATOM 3102 O O . ALA A 1 408 ? 0.403 9.565 -4.445 1.00 90.81 408 ALA A O 1
ATOM 3103 N N . HIS A 1 409 ? 2.627 9.539 -4.790 1.00 90.31 409 HIS A N 1
ATOM 3104 C CA . HIS A 1 409 ? 2.866 8.310 -4.039 1.00 90.31 409 HIS A CA 1
ATOM 3105 C C . HIS A 1 409 ? 2.408 8.438 -2.579 1.00 90.31 409 HIS A C 1
ATOM 3107 O O . HIS A 1 409 ? 2.960 9.227 -1.810 1.00 90.31 409 HIS A O 1
ATOM 3113 N N . CYS A 1 410 ? 1.374 7.674 -2.215 1.00 90.19 410 CYS A N 1
ATOM 3114 C CA . CYS A 1 410 ? 0.781 7.612 -0.874 1.00 90.19 410 CYS A CA 1
ATOM 3115 C C . CYS A 1 410 ? 0.402 8.967 -0.232 1.00 90.19 410 CYS A C 1
ATOM 3117 O O . CYS A 1 410 ? 0.332 9.070 0.994 1.00 90.19 410 CYS A O 1
ATOM 3119 N N . GLY A 1 411 ? 0.155 10.018 -1.022 1.00 90.38 411 GLY A N 1
ATOM 3120 C CA . GLY A 1 411 ? -0.094 11.351 -0.476 1.00 90.38 411 GLY A CA 1
ATOM 3121 C C . GLY A 1 411 ? -0.393 12.439 -1.506 1.00 90.38 411 GLY A C 1
ATOM 3122 O O . GLY A 1 411 ? -0.453 12.214 -2.713 1.00 90.38 411 GLY A O 1
ATOM 3123 N N . SER A 1 412 ? -0.587 13.665 -1.020 1.00 89.38 412 SER A N 1
ATOM 3124 C CA . SER A 1 412 ? -0.903 14.817 -1.866 1.00 89.38 412 SER A CA 1
ATOM 3125 C C . SER A 1 412 ? 0.333 15.365 -2.587 1.00 89.38 412 SER A C 1
ATOM 3127 O O . SER A 1 412 ? 1.391 15.577 -1.995 1.00 89.38 412 SER A O 1
ATOM 3129 N N . ASN A 1 413 ? 0.205 15.634 -3.889 1.00 87.81 413 ASN A N 1
ATOM 3130 C CA . ASN A 1 413 ? 1.312 16.146 -4.692 1.00 87.81 413 ASN A CA 1
ATOM 3131 C C . ASN A 1 413 ? 1.530 17.650 -4.445 1.00 87.81 413 ASN A C 1
ATOM 3133 O O . ASN A 1 413 ? 0.668 18.472 -4.759 1.00 87.81 413 ASN A O 1
ATOM 3137 N N . SER A 1 414 ? 2.715 18.044 -3.968 1.00 83.69 414 SER A N 1
ATOM 3138 C CA . SER A 1 414 ? 3.049 19.464 -3.761 1.00 83.69 414 SER A CA 1
ATOM 3139 C C . SER A 1 414 ? 3.082 20.305 -5.048 1.00 83.69 414 SER A C 1
ATOM 3141 O O . SER A 1 414 ? 2.888 21.517 -4.978 1.00 83.69 414 SER A O 1
ATOM 3143 N N . ALA A 1 415 ? 3.294 19.686 -6.216 1.00 83.69 415 ALA A N 1
ATOM 3144 C CA . ALA A 1 415 ? 3.220 20.347 -7.522 1.00 83.69 415 ALA A CA 1
ATOM 3145 C C . ALA A 1 415 ? 1.783 20.421 -8.076 1.00 83.69 415 ALA A C 1
ATOM 3147 O O . ALA A 1 415 ? 1.495 21.264 -8.924 1.00 83.69 415 ALA A O 1
ATOM 3148 N N . GLN A 1 416 ? 0.866 19.590 -7.565 1.00 86.62 416 GLN A N 1
ATOM 3149 C CA . GLN A 1 416 ? -0.563 19.622 -7.887 1.00 86.62 416 GLN A CA 1
ATOM 3150 C C . GLN A 1 416 ? -1.407 19.786 -6.604 1.00 86.62 416 GLN A C 1
ATOM 3152 O O . GLN A 1 416 ? -2.237 18.932 -6.292 1.00 86.62 416 GLN A O 1
ATOM 3157 N N . PRO A 1 417 ? -1.256 20.894 -5.844 1.00 80.44 417 PRO A N 1
ATOM 3158 C CA . PRO A 1 417 ? -1.816 21.040 -4.490 1.00 80.44 417 PRO A CA 1
ATOM 3159 C C . PRO A 1 417 ? -3.355 21.069 -4.422 1.00 80.44 417 PRO A C 1
ATOM 3161 O O . PRO A 1 417 ? -3.920 21.161 -3.337 1.00 80.44 417 PRO A O 1
ATOM 3164 N N . ARG A 1 418 ? -4.037 21.002 -5.573 1.00 86.12 418 ARG A N 1
ATOM 3165 C CA . ARG A 1 418 ? -5.492 20.845 -5.695 1.00 86.12 418 ARG A CA 1
ATOM 3166 C C . ARG A 1 418 ? -5.955 19.382 -5.736 1.00 86.12 418 ARG A C 1
ATOM 3168 O O . ARG A 1 418 ? -7.133 19.148 -5.502 1.00 86.12 418 ARG A O 1
ATOM 3175 N N . GLY A 1 419 ? -5.073 18.416 -6.006 1.00 86.38 419 GLY A N 1
ATOM 3176 C CA . GLY A 1 419 ? -5.436 16.992 -6.063 1.00 86.38 419 GLY A CA 1
ATOM 3177 C C . GLY A 1 419 ? -5.833 16.424 -4.698 1.00 86.38 419 GLY A C 1
ATOM 3178 O O . GLY A 1 419 ? -6.822 15.705 -4.587 1.00 86.38 419 GLY A O 1
ATOM 3179 N N . GLY A 1 420 ? -5.126 16.833 -3.640 1.00 90.38 420 GLY A N 1
ATOM 3180 C CA . GLY A 1 420 ? -5.377 16.371 -2.272 1.00 90.38 420 GLY A CA 1
ATOM 3181 C C . GLY A 1 420 ? -4.958 14.918 -2.032 1.00 90.38 420 GLY A C 1
ATOM 3182 O O . GLY A 1 420 ? -4.121 14.373 -2.751 1.00 90.38 420 GLY A O 1
ATOM 3183 N N . TRP A 1 421 ? -5.504 14.331 -0.969 1.00 92.25 421 TRP A N 1
ATOM 3184 C CA . TRP A 1 421 ? -5.461 12.897 -0.665 1.00 92.25 421 TRP A CA 1
ATOM 3185 C C . TRP A 1 421 ? -6.655 12.513 0.241 1.00 92.25 421 TRP A C 1
ATOM 3187 O O . TRP A 1 421 ? -7.010 13.315 1.118 1.00 92.25 421 TRP A O 1
ATOM 3197 N N . PRO A 1 422 ? -7.290 11.335 0.081 1.00 90.56 422 PRO A N 1
ATOM 3198 C CA . PRO A 1 422 ? -8.356 10.877 0.974 1.00 90.56 422 PRO A CA 1
ATOM 3199 C C . PRO A 1 422 ? -7.796 10.478 2.349 1.00 90.56 422 PRO A C 1
ATOM 3201 O O . PRO A 1 422 ? -6.786 9.786 2.442 1.00 90.56 422 PRO A O 1
ATOM 3204 N N . GLN A 1 423 ? -8.444 10.924 3.432 1.00 85.38 423 GLN A N 1
ATOM 3205 C CA . GLN A 1 423 ? -7.952 10.735 4.812 1.00 85.38 423 GLN A CA 1
ATOM 3206 C C . GLN A 1 423 ? -8.859 9.868 5.699 1.00 85.38 423 GLN A C 1
ATOM 3208 O O . GLN A 1 423 ? -8.449 9.493 6.792 1.00 85.38 423 GLN A O 1
ATOM 3213 N N . SER A 1 424 ? -10.069 9.528 5.244 1.00 85.06 424 SER A N 1
ATOM 3214 C CA . SER A 1 424 ? -11.049 8.727 5.992 1.00 85.06 424 SER A CA 1
ATOM 3215 C C . SER A 1 424 ? -11.178 7.279 5.501 1.00 85.06 424 SER A C 1
ATOM 3217 O O . SER A 1 424 ? -12.109 6.595 5.905 1.00 85.06 424 SER A O 1
ATOM 3219 N N . THR A 1 425 ? -10.280 6.790 4.637 1.00 91.38 425 THR A N 1
ATOM 3220 C CA . THR A 1 425 ? -10.402 5.486 3.943 1.00 91.38 425 THR A CA 1
ATOM 3221 C C . THR A 1 425 ? -10.708 4.306 4.868 1.00 91.38 425 THR A C 1
ATOM 3223 O O . THR A 1 425 ? -11.610 3.524 4.567 1.00 91.38 425 THR A O 1
ATOM 3226 N N . LEU A 1 426 ? -10.015 4.192 6.008 1.00 90.44 426 LEU A N 1
ATOM 3227 C CA . LEU A 1 426 ? -10.282 3.140 6.995 1.00 90.44 426 LEU A CA 1
ATOM 3228 C C . LEU A 1 426 ? -11.671 3.281 7.639 1.00 90.44 426 LEU A C 1
ATOM 3230 O O . LEU A 1 426 ? -12.388 2.296 7.776 1.00 90.44 426 LEU A O 1
ATOM 3234 N N . GLN A 1 427 ? -12.079 4.501 7.992 1.00 88.88 427 GLN A N 1
ATOM 3235 C CA . GLN A 1 427 ? -13.409 4.760 8.548 1.00 88.88 427 GLN A CA 1
ATOM 3236 C C . GLN A 1 427 ? -14.510 4.434 7.521 1.00 88.88 427 GLN A C 1
ATOM 3238 O O . GLN A 1 427 ? -15.504 3.800 7.862 1.00 88.88 427 GLN A O 1
ATOM 3243 N N . THR A 1 428 ? -14.288 4.754 6.245 1.00 91.88 428 THR A N 1
ATOM 3244 C CA . THR A 1 428 ? -15.218 4.445 5.152 1.00 91.88 428 THR A CA 1
ATOM 3245 C C . THR A 1 428 ? -15.317 2.939 4.858 1.00 91.88 428 THR A C 1
ATOM 3247 O O . THR A 1 428 ? -16.411 2.450 4.585 1.00 91.88 428 THR A O 1
ATOM 3250 N N . VAL A 1 429 ? -14.230 2.154 4.954 1.00 94.25 429 VAL A N 1
ATOM 3251 C CA . VAL A 1 429 ? -14.342 0.683 4.822 1.00 94.25 429 VAL A CA 1
ATOM 3252 C C . VAL A 1 429 ? -14.972 0.039 6.064 1.00 94.25 429 VAL A C 1
ATOM 3254 O O . VAL A 1 429 ? -15.730 -0.914 5.919 1.00 94.25 429 VAL A O 1
ATOM 3257 N N . ILE A 1 430 ? -14.762 0.595 7.263 1.00 92.38 430 ILE A N 1
ATOM 3258 C CA . ILE A 1 430 ? -15.495 0.214 8.485 1.00 92.38 430 ILE A CA 1
ATOM 3259 C C . ILE A 1 430 ? -17.006 0.442 8.304 1.00 92.38 430 ILE A C 1
ATOM 3261 O O . ILE A 1 430 ? -17.807 -0.453 8.567 1.00 92.38 430 ILE A O 1
ATOM 3265 N N . GLU A 1 431 ? -17.413 1.602 7.785 1.00 91.06 431 GLU A N 1
ATOM 3266 C CA . GLU A 1 431 ? -18.816 1.931 7.487 1.00 91.06 431 GLU A CA 1
ATOM 3267 C C . GLU A 1 431 ? -19.431 1.024 6.407 1.00 91.06 431 GLU A C 1
ATOM 3269 O O . GLU A 1 431 ? -20.626 0.726 6.455 1.00 91.06 431 GLU A O 1
ATOM 3274 N N . TRP A 1 432 ? -18.620 0.511 5.478 1.00 93.69 432 TRP A N 1
ATOM 3275 C CA . TRP A 1 432 ? -19.051 -0.456 4.466 1.00 93.69 432 TRP A CA 1
ATOM 3276 C C . TRP A 1 432 ? -19.146 -1.896 5.008 1.00 93.69 432 TRP A C 1
ATOM 3278 O O . TRP A 1 432 ? -20.057 -2.634 4.629 1.00 93.69 432 TRP A O 1
ATOM 3288 N N . VAL A 1 433 ? -18.250 -2.298 5.916 1.00 91.94 433 VAL A N 1
ATOM 3289 C CA . VAL A 1 433 ? -18.206 -3.639 6.535 1.00 91.94 433 VAL A CA 1
ATOM 3290 C C . VAL A 1 433 ? -19.262 -3.803 7.633 1.00 91.94 433 VAL A C 1
ATOM 3292 O O . VAL A 1 433 ? -19.979 -4.806 7.647 1.00 91.94 433 VAL A O 1
ATOM 3295 N N . GLU A 1 434 ? -19.379 -2.827 8.536 1.00 89.06 434 GLU A N 1
ATOM 3296 C CA . GLU A 1 434 ? -20.289 -2.856 9.691 1.00 89.06 434 GLU A CA 1
ATOM 3297 C C . GLU A 1 434 ? -21.625 -2.168 9.378 1.00 89.06 434 GLU A C 1
ATOM 3299 O O . GLU A 1 434 ? -22.689 -2.765 9.543 1.00 89.06 434 GLU A O 1
ATOM 3304 N N . GLY A 1 435 ? -21.578 -0.926 8.880 1.00 76.56 435 GLY A N 1
ATOM 3305 C CA . GLY A 1 435 ? -22.759 -0.106 8.566 1.00 76.56 435 GLY A CA 1
ATOM 3306 C C . GLY A 1 435 ? -23.403 -0.397 7.204 1.00 76.56 435 GLY A C 1
ATOM 3307 O O . GLY A 1 435 ? -24.443 0.175 6.880 1.00 76.56 435 GLY A O 1
ATOM 3308 N N . LYS A 1 436 ? -22.790 -1.273 6.394 1.00 70.06 436 LYS A N 1
ATOM 3309 C CA . LYS A 1 436 ? -23.270 -1.743 5.077 1.00 70.06 436 LYS A CA 1
ATOM 3310 C C . LYS A 1 436 ? -23.588 -0.636 4.070 1.00 70.06 436 LYS A C 1
ATOM 3312 O O . LYS A 1 436 ? -24.300 -0.866 3.095 1.00 70.06 436 LYS A O 1
ATOM 3317 N N . THR A 1 437 ? -23.027 0.549 4.286 1.00 82.94 437 THR A N 1
ATOM 3318 C CA . THR A 1 437 ? -23.176 1.703 3.401 1.00 82.94 437 THR A CA 1
ATOM 3319 C C . THR A 1 437 ? -22.000 1.701 2.433 1.00 82.94 437 THR A C 1
ATOM 3321 O O . THR A 1 437 ? -20.856 1.857 2.848 1.00 82.94 437 THR A O 1
ATOM 3324 N N . SER A 1 438 ? -22.261 1.440 1.151 1.00 87.81 438 SER A N 1
ATOM 3325 C CA . SER A 1 438 ? -21.199 1.364 0.146 1.00 87.81 438 SER A CA 1
ATOM 3326 C C . SER A 1 438 ? -20.778 2.771 -0.308 1.00 87.81 438 SER A C 1
ATOM 3328 O O . SER A 1 438 ? -21.653 3.609 -0.525 1.00 87.81 438 SER A O 1
ATOM 3330 N N . PRO A 1 439 ? -19.472 3.068 -0.438 1.00 91.00 439 PRO A N 1
ATOM 3331 C CA . PRO A 1 439 ? -19.007 4.404 -0.799 1.00 91.00 439 PRO A CA 1
ATOM 3332 C C . PRO A 1 439 ? -19.128 4.634 -2.308 1.00 91.00 439 PRO A C 1
ATOM 3334 O O . PRO A 1 439 ? -18.273 4.200 -3.083 1.00 91.00 439 PRO A O 1
ATOM 3337 N N . ASP A 1 440 ? -20.209 5.281 -2.743 1.00 92.00 440 ASP A N 1
ATOM 3338 C CA . ASP A 1 440 ? -20.431 5.645 -4.156 1.00 92.00 440 ASP A CA 1
ATOM 3339 C C . ASP A 1 440 ? -19.475 6.747 -4.643 1.00 92.00 440 ASP A C 1
ATOM 3341 O O . ASP A 1 440 ? -19.177 6.830 -5.833 1.00 92.00 440 ASP A O 1
ATOM 3345 N N . THR A 1 441 ? -18.907 7.512 -3.710 1.00 94.25 441 THR A N 1
ATOM 3346 C CA . THR A 1 441 ? -17.686 8.311 -3.877 1.00 94.25 441 THR A CA 1
ATOM 3347 C C . THR A 1 441 ? -16.787 8.154 -2.648 1.00 94.25 441 THR A C 1
ATOM 3349 O O . THR A 1 441 ? -17.221 7.649 -1.610 1.00 94.25 441 THR A O 1
ATOM 3352 N N . LEU A 1 442 ? -15.521 8.572 -2.754 1.00 94.88 442 LEU A N 1
ATOM 3353 C CA . LEU A 1 442 ? -14.573 8.584 -1.634 1.00 94.88 442 LEU A CA 1
ATOM 3354 C C . LEU A 1 442 ? -14.106 10.010 -1.308 1.00 94.88 442 LEU A C 1
ATOM 3356 O O . LEU A 1 442 ? -13.416 10.643 -2.112 1.00 94.88 442 LEU A O 1
ATOM 3360 N N . ARG A 1 443 ? -14.415 10.473 -0.091 1.00 93.06 443 ARG A N 1
ATOM 3361 C CA . ARG A 1 443 ? -14.083 11.819 0.395 1.00 93.06 443 ARG A CA 1
ATOM 3362 C C . ARG A 1 443 ? -12.581 12.116 0.346 1.00 93.06 443 ARG A C 1
ATOM 3364 O O . ARG A 1 443 ? -11.750 11.368 0.865 1.00 93.06 443 ARG A O 1
ATOM 3371 N N . ASN A 1 444 ? -12.244 13.272 -0.212 1.00 92.06 444 ASN A N 1
ATOM 3372 C CA . ASN A 1 444 ? -10.890 13.732 -0.488 1.00 92.06 444 ASN A CA 1
ATOM 3373 C C . ASN A 1 444 ? -10.659 15.177 -0.013 1.00 92.06 444 ASN A C 1
ATOM 3375 O O . ASN A 1 444 ? -11.574 15.989 0.065 1.00 92.06 444 ASN A O 1
ATOM 3379 N N . THR A 1 445 ? -9.403 15.508 0.289 1.00 90.12 445 THR A N 1
ATOM 3380 C CA . THR A 1 445 ? -8.986 16.837 0.781 1.00 90.12 445 THR A CA 1
ATOM 3381 C C . THR A 1 445 ? -8.628 17.841 -0.325 1.00 90.12 445 THR A C 1
ATOM 3383 O O . THR A 1 445 ? -8.172 18.949 -0.031 1.00 90.12 445 THR A O 1
ATOM 3386 N N . GLY A 1 446 ? -8.785 17.455 -1.595 1.00 86.25 446 GLY A N 1
ATOM 3387 C CA . GLY A 1 446 ? -8.515 18.291 -2.766 1.00 86.25 446 GLY A CA 1
ATOM 3388 C C . GLY A 1 446 ? -9.677 19.213 -3.148 1.00 86.25 446 GLY A C 1
ATOM 3389 O O . GLY A 1 446 ? -10.683 19.305 -2.452 1.00 86.25 446 GLY A O 1
ATOM 3390 N N . THR A 1 447 ? -9.561 19.886 -4.297 1.00 85.62 447 THR A N 1
ATOM 3391 C CA . THR A 1 447 ? -10.679 20.650 -4.879 1.00 85.62 447 THR A CA 1
ATOM 3392 C C . THR A 1 447 ? -11.739 19.744 -5.488 1.00 85.62 447 THR A C 1
ATOM 3394 O O . THR A 1 447 ? -12.893 20.149 -5.555 1.00 85.62 447 THR A O 1
ATOM 3397 N N . ASN A 1 448 ? -11.374 18.526 -5.911 1.00 84.88 448 ASN A N 1
ATOM 3398 C CA . ASN A 1 448 ? -12.365 17.467 -6.061 1.00 84.88 448 ASN A CA 1
ATOM 3399 C C . ASN A 1 448 ? -12.583 16.825 -4.688 1.00 84.88 448 ASN A C 1
ATOM 3401 O O . ASN A 1 448 ? -11.753 16.025 -4.251 1.00 84.88 4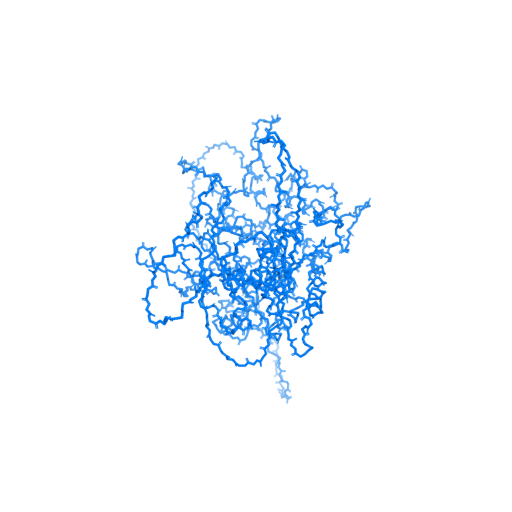48 ASN A O 1
ATOM 3405 N N . ALA A 1 449 ? -13.656 17.217 -4.003 1.00 86.69 449 ALA A N 1
ATOM 3406 C CA . ALA A 1 449 ? -13.950 16.763 -2.646 1.00 86.69 449 ALA A CA 1
ATOM 3407 C C . ALA A 1 449 ? -14.384 15.289 -2.579 1.00 86.69 449 ALA A C 1
ATOM 3409 O O . ALA A 1 449 ? -14.274 14.678 -1.522 1.00 86.69 449 ALA A O 1
ATOM 3410 N N . GLU A 1 450 ? -14.840 14.708 -3.691 1.00 92.62 450 GLU A N 1
ATOM 3411 C CA . GLU A 1 450 ? -15.381 13.349 -3.757 1.00 92.62 450 GLU A CA 1
ATOM 3412 C C . GLU A 1 450 ? -14.809 12.608 -4.978 1.00 92.62 450 GLU A C 1
ATOM 3414 O O . GLU A 1 450 ? -14.959 13.033 -6.124 1.00 92.62 450 GLU A O 1
ATOM 3419 N N . LEU A 1 451 ? -14.079 11.516 -4.746 1.00 95.00 451 LEU A N 1
ATOM 3420 C CA . LEU A 1 451 ? -13.417 10.745 -5.803 1.00 95.00 451 LEU A CA 1
ATOM 3421 C C . LEU A 1 451 ? -14.374 9.732 -6.429 1.00 95.00 451 LEU A C 1
ATOM 3423 O O . LEU A 1 451 ? -15.091 9.024 -5.723 1.00 95.00 451 LEU A O 1
ATOM 3427 N N . CYS A 1 452 ? -14.320 9.624 -7.754 1.00 96.00 452 CYS A N 1
ATOM 3428 C CA . CYS A 1 452 ? -15.125 8.680 -8.518 1.00 96.00 452 CYS A CA 1
ATOM 3429 C C . CYS A 1 452 ? -14.570 7.245 -8.414 1.00 96.00 452 CYS A C 1
ATOM 3431 O O . CYS A 1 452 ? -13.350 7.066 -8.522 1.00 96.00 452 CYS A O 1
ATOM 3433 N N . PRO A 1 453 ? -15.428 6.221 -8.258 1.00 96.19 453 PRO A N 1
ATOM 3434 C CA . PRO A 1 453 ? -15.012 4.828 -8.331 1.00 96.19 453 PRO A CA 1
ATOM 3435 C C . PRO A 1 453 ? -14.731 4.446 -9.790 1.00 96.19 453 PRO A C 1
ATOM 3437 O O . PRO A 1 453 ? -15.576 4.633 -10.667 1.00 96.19 453 PRO A O 1
ATOM 3440 N N . TRP A 1 454 ? -13.554 3.881 -10.058 1.00 96.31 454 TRP A N 1
ATOM 3441 C CA . TRP A 1 454 ? -13.179 3.358 -11.373 1.00 96.31 454 TRP A CA 1
ATOM 3442 C C . TRP A 1 454 ? -14.231 2.340 -11.857 1.00 96.31 454 TRP A C 1
ATOM 3444 O O . TRP A 1 454 ? -14.610 1.459 -11.076 1.00 96.31 454 TRP A O 1
ATOM 3454 N N . PRO A 1 455 ? -14.723 2.428 -13.109 1.00 95.81 455 PRO A N 1
ATOM 3455 C CA . PRO A 1 455 ? -14.192 3.195 -14.246 1.00 95.81 455 PRO A CA 1
ATOM 3456 C C . PRO A 1 455 ? -14.674 4.649 -14.391 1.00 95.81 455 PRO A C 1
ATOM 3458 O O . PRO A 1 455 ? -14.284 5.312 -15.353 1.00 95.81 455 PRO A O 1
ATOM 3461 N N . LEU A 1 456 ? -15.503 5.174 -13.483 1.00 95.62 456 LEU A N 1
ATOM 3462 C CA . LEU A 1 456 ? -16.001 6.548 -13.591 1.00 95.62 456 LEU A CA 1
ATOM 3463 C C . LEU A 1 456 ? -14.872 7.573 -13.403 1.00 95.62 456 LEU A C 1
ATOM 3465 O O . LEU A 1 456 ? -13.957 7.393 -12.594 1.00 95.62 456 LEU A O 1
ATOM 3469 N N . ARG A 1 457 ? -14.946 8.678 -14.148 1.00 92.06 457 ARG A N 1
ATOM 3470 C CA . ARG A 1 457 ? -13.936 9.746 -14.172 1.00 92.06 457 ARG A CA 1
ATOM 3471 C C . ARG A 1 457 ? -14.570 11.096 -13.814 1.00 92.06 457 ARG A C 1
ATOM 3473 O O . ARG A 1 457 ? -15.690 11.355 -14.252 1.00 92.06 457 ARG A O 1
ATOM 3480 N N . PRO A 1 458 ? -13.879 11.973 -13.060 1.00 91.50 458 PRO A N 1
ATOM 3481 C CA . PRO A 1 458 ? -14.392 13.301 -12.739 1.00 91.50 458 PRO A CA 1
ATOM 3482 C C . PRO A 1 458 ? -14.306 14.223 -13.962 1.00 91.50 458 PRO A C 1
ATOM 3484 O O . PRO A 1 458 ? -13.222 14.664 -14.352 1.00 91.50 458 PRO A O 1
ATOM 3487 N N . MET A 1 459 ? -15.457 14.528 -14.557 1.00 91.06 459 MET A N 1
ATOM 3488 C CA . MET A 1 459 ? -15.603 15.508 -15.629 1.00 91.06 459 MET A CA 1
ATOM 3489 C C . MET A 1 459 ? -15.909 16.880 -15.033 1.00 91.06 459 MET A C 1
ATOM 3491 O O . MET A 1 459 ? -16.863 17.033 -14.274 1.00 91.06 459 MET A O 1
ATOM 3495 N N . TRP A 1 460 ? -15.096 17.882 -15.372 1.00 88.19 460 TRP A N 1
ATOM 3496 C CA . TRP A 1 460 ? -15.198 19.218 -14.785 1.00 88.19 460 TRP A CA 1
ATOM 3497 C C . TRP A 1 460 ? -16.105 20.147 -15.598 1.00 88.19 460 TRP A C 1
ATOM 3499 O O . TRP A 1 460 ? -15.865 20.399 -16.781 1.00 88.19 460 TRP A O 1
ATOM 3509 N N . SER A 1 461 ? -17.099 20.724 -14.929 1.00 89.12 461 SER A N 1
ATOM 3510 C CA . SER A 1 461 ? -17.994 21.769 -15.433 1.00 89.12 461 SER A CA 1
ATOM 3511 C C . SER A 1 461 ? -17.786 23.075 -14.637 1.00 89.12 461 SER A C 1
ATOM 3513 O O .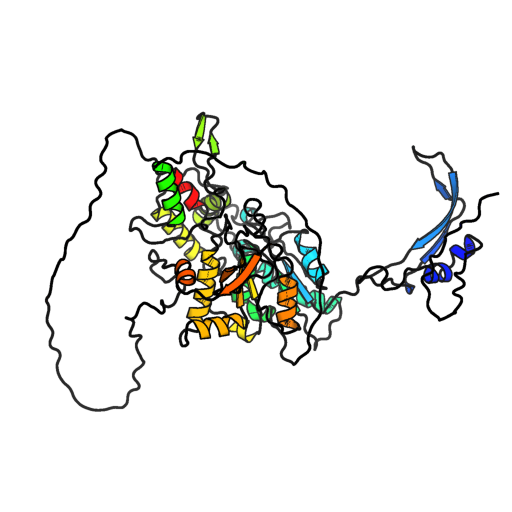 SER A 1 461 ? -16.752 23.262 -13.989 1.00 89.12 461 SER A O 1
ATOM 3515 N N . GLY A 1 462 ? -18.699 24.048 -14.745 1.00 84.75 462 GLY A N 1
ATOM 3516 C CA . GLY A 1 462 ? -18.688 25.260 -13.905 1.00 84.75 462 GLY A CA 1
ATOM 3517 C C . GLY A 1 462 ? -17.450 26.169 -14.016 1.00 84.75 462 GLY A C 1
ATOM 3518 O O . GLY A 1 462 ? -17.233 27.005 -13.147 1.00 84.75 462 GLY A O 1
ATOM 3519 N N . ASN A 1 463 ? -16.620 26.028 -15.061 1.00 82.62 463 ASN A N 1
ATOM 3520 C CA . ASN A 1 463 ? -15.267 26.617 -15.142 1.00 82.62 463 ASN A CA 1
ATOM 3521 C C . ASN A 1 463 ? -14.282 26.060 -14.077 1.00 82.62 463 ASN A C 1
ATOM 3523 O O . ASN A 1 463 ? -13.426 26.779 -13.563 1.00 82.62 463 ASN A O 1
ATOM 3527 N N . GLY A 1 464 ? -14.381 24.761 -13.771 1.00 78.44 464 GLY A N 1
ATOM 3528 C CA . GLY A 1 464 ? -13.460 24.039 -12.884 1.00 78.44 464 GLY A CA 1
ATOM 3529 C C . GLY A 1 464 ? -13.830 24.083 -11.398 1.00 78.44 464 GLY A C 1
ATOM 3530 O O . GLY A 1 464 ? -12.950 23.921 -10.555 1.00 78.44 464 GLY A O 1
ATOM 3531 N N . THR A 1 465 ? -15.101 24.334 -11.073 1.00 81.12 465 THR A N 1
ATOM 3532 C CA . THR A 1 465 ? -15.627 24.353 -9.691 1.00 81.12 465 THR A CA 1
ATOM 3533 C C . THR A 1 465 ? -16.551 23.184 -9.367 1.00 81.12 465 THR A C 1
ATOM 3535 O O . THR A 1 465 ? -16.803 22.921 -8.197 1.00 81.12 465 THR A O 1
ATOM 3538 N N . GLU A 1 466 ? -17.060 22.502 -10.389 1.00 84.44 466 GLU A N 1
ATOM 3539 C CA . GLU A 1 466 ? -18.015 21.398 -10.295 1.00 84.44 466 GLU A CA 1
ATOM 3540 C C . GLU A 1 466 ? -17.416 20.181 -11.008 1.00 84.44 466 GLU A C 1
ATOM 3542 O O . GLU A 1 466 ? -16.845 20.326 -12.092 1.00 84.44 466 GLU A O 1
ATOM 3547 N N . ALA A 1 467 ? -17.524 19.000 -10.400 1.00 89.00 467 ALA A N 1
ATOM 3548 C CA . ALA A 1 467 ? -17.043 17.738 -10.953 1.00 89.00 467 ALA A CA 1
ATOM 3549 C C . ALA A 1 467 ? -18.147 16.677 -10.861 1.00 89.00 467 ALA A C 1
ATOM 3551 O O . ALA A 1 467 ? -18.741 16.493 -9.801 1.00 89.00 467 ALA A O 1
ATOM 3552 N N . GLU A 1 468 ? -18.406 15.979 -11.965 1.00 91.88 468 GLU A N 1
ATOM 3553 C CA . GLU A 1 468 ? -19.388 14.893 -12.057 1.00 91.88 468 GLU A CA 1
ATOM 3554 C C . GLU A 1 468 ? -18.686 13.582 -12.432 1.00 91.88 468 GLU A C 1
ATOM 3556 O O . GLU A 1 468 ? -17.794 13.568 -13.282 1.00 91.88 468 GLU A O 1
ATOM 3561 N N . CYS A 1 469 ? -19.073 12.469 -11.805 1.00 94.56 469 CYS A N 1
ATOM 3562 C CA . CYS A 1 469 ? -18.506 11.153 -12.092 1.00 94.56 469 CYS A CA 1
ATOM 3563 C C . CYS A 1 469 ? -19.178 10.524 -13.317 1.00 94.56 469 CYS A C 1
ATOM 3565 O O . CYS A 1 469 ? -20.238 9.910 -13.206 1.00 94.56 469 CYS A O 1
ATOM 3567 N N . VAL A 1 470 ? -18.549 10.662 -14.485 1.00 94.25 470 VAL A N 1
ATOM 3568 C CA . VAL A 1 470 ? -19.086 10.184 -15.769 1.00 94.25 470 VAL A CA 1
ATOM 3569 C C . VAL A 1 470 ? -18.396 8.906 -16.239 1.00 94.25 470 VAL A C 1
ATOM 3571 O O . VAL A 1 470 ? -17.240 8.644 -15.901 1.00 94.25 470 VAL A O 1
ATOM 3574 N N . SER A 1 471 ? -19.094 8.124 -17.064 1.00 91.94 471 SER A N 1
ATOM 3575 C CA . SER A 1 471 ? -18.493 7.031 -17.834 1.00 91.94 471 SER A CA 1
ATOM 3576 C C . SER A 1 471 ? -18.078 7.540 -19.215 1.00 91.94 471 SER A C 1
ATOM 3578 O O . SER A 1 471 ? -18.890 8.133 -19.926 1.00 91.94 471 SER A O 1
ATOM 3580 N N . ASP A 1 472 ? -16.826 7.299 -19.600 1.00 89.25 472 ASP A N 1
ATOM 3581 C CA . ASP A 1 472 ? -16.283 7.618 -20.922 1.00 89.25 472 ASP A CA 1
ATOM 3582 C C . ASP A 1 472 ? -15.430 6.436 -21.405 1.00 89.25 472 ASP A C 1
ATOM 3584 O O . ASP A 1 472 ? -14.365 6.143 -20.858 1.00 89.25 472 ASP A O 1
ATOM 3588 N N . ALA A 1 473 ? -15.904 5.742 -22.443 1.00 88.50 473 ALA A N 1
ATOM 3589 C CA . ALA A 1 473 ? -15.242 4.555 -22.977 1.00 88.50 473 ALA A CA 1
ATOM 3590 C C . ALA A 1 473 ? -13.885 4.856 -23.642 1.00 88.50 473 ALA A C 1
ATOM 3592 O O . ALA A 1 473 ? -13.010 3.991 -23.648 1.00 88.50 473 ALA A O 1
ATOM 3593 N N . ALA A 1 474 ? -13.677 6.067 -24.174 1.00 88.62 474 ALA A N 1
ATOM 3594 C CA . ALA A 1 474 ? -12.380 6.475 -24.708 1.00 88.62 474 ALA A CA 1
ATOM 3595 C C . ALA A 1 474 ? -11.393 6.764 -23.569 1.00 88.62 474 ALA A C 1
ATOM 3597 O O . ALA A 1 474 ? -10.237 6.355 -23.656 1.00 88.62 474 ALA A O 1
ATOM 3598 N N . ALA A 1 475 ? -11.853 7.385 -22.477 1.00 86.94 475 ALA A N 1
ATOM 3599 C CA . ALA A 1 475 ? -11.045 7.574 -21.275 1.00 86.94 475 ALA A CA 1
ATOM 3600 C C . ALA A 1 475 ? -10.681 6.236 -20.609 1.00 86.94 475 ALA A C 1
ATOM 3602 O O . ALA A 1 475 ? -9.533 6.055 -20.223 1.00 86.94 475 ALA A O 1
ATOM 3603 N N . VAL A 1 476 ? -11.607 5.274 -20.517 1.00 88.56 476 VAL A N 1
ATOM 3604 C CA . VAL A 1 476 ? -11.306 3.914 -20.020 1.00 88.56 476 VAL A CA 1
ATOM 3605 C C . VAL A 1 476 ? -10.279 3.215 -20.917 1.00 88.56 476 VAL A C 1
ATOM 3607 O O . VAL A 1 476 ? -9.344 2.591 -20.413 1.00 88.56 476 VAL A O 1
ATOM 3610 N N . ALA A 1 477 ? -10.392 3.361 -22.241 1.00 88.94 477 ALA A N 1
ATOM 3611 C CA . ALA A 1 477 ? -9.484 2.719 -23.188 1.00 88.94 477 ALA A CA 1
ATOM 3612 C C . ALA A 1 477 ? -8.017 3.176 -23.064 1.00 88.94 477 ALA A C 1
ATOM 3614 O O . ALA A 1 477 ? -7.128 2.384 -23.369 1.00 88.94 477 ALA A O 1
ATOM 3615 N N . THR A 1 478 ? -7.719 4.390 -22.573 1.00 88.44 478 THR A N 1
ATOM 3616 C CA . THR A 1 478 ? -6.318 4.822 -22.362 1.00 88.44 478 THR A CA 1
ATOM 3617 C C . THR A 1 478 ? -5.647 4.192 -21.135 1.00 88.44 478 THR A C 1
ATOM 3619 O O . THR A 1 478 ? -4.475 4.464 -20.893 1.00 88.44 478 THR A O 1
ATOM 3622 N N . TRP A 1 479 ? -6.365 3.378 -20.354 1.00 89.62 479 TRP A N 1
ATOM 3623 C CA . TRP A 1 479 ? -5.824 2.635 -19.206 1.00 89.62 479 TRP A CA 1
ATOM 3624 C C . TRP A 1 479 ? -5.868 1.112 -19.407 1.00 89.62 479 TRP A C 1
ATOM 3626 O O . TRP A 1 479 ? -5.570 0.362 -18.480 1.00 89.62 479 TRP A O 1
ATOM 3636 N N . GLN A 1 480 ? -6.227 0.651 -20.608 1.00 86.06 480 GLN A N 1
ATOM 3637 C CA . GLN A 1 480 ? -6.153 -0.754 -21.002 1.00 86.06 480 GLN A CA 1
ATOM 3638 C C . GLN A 1 480 ? -4.775 -1.027 -21.619 1.00 86.06 480 GLN A C 1
ATOM 3640 O O . GLN A 1 480 ? -4.383 -0.363 -22.580 1.00 86.06 480 GLN A O 1
ATOM 3645 N N . TYR A 1 481 ? -4.041 -1.999 -21.076 1.00 85.81 481 TYR A N 1
ATOM 3646 C CA . TYR A 1 481 ? -2.678 -2.330 -21.502 1.00 85.81 481 TYR A CA 1
ATOM 3647 C C . TYR A 1 481 ? -2.599 -3.778 -21.987 1.00 85.81 481 TYR A C 1
ATOM 3649 O O . TYR A 1 481 ? -3.083 -4.689 -21.320 1.00 85.81 481 TYR A O 1
ATOM 3657 N N . ASP A 1 482 ? -1.956 -3.987 -23.135 1.00 85.44 482 ASP A N 1
ATOM 3658 C CA . ASP A 1 482 ? -1.595 -5.317 -23.628 1.00 85.44 482 ASP A CA 1
ATOM 3659 C C . ASP A 1 482 ? -0.100 -5.543 -23.377 1.00 85.44 482 ASP A C 1
ATOM 3661 O O . ASP A 1 482 ? 0.737 -4.793 -23.884 1.00 85.44 482 ASP A O 1
ATOM 3665 N N . PHE A 1 483 ? 0.232 -6.536 -22.553 1.00 89.50 483 PHE A N 1
ATOM 3666 C CA . PHE A 1 483 ? 1.605 -6.893 -22.185 1.00 89.50 483 PHE A CA 1
ATOM 3667 C C . PHE A 1 483 ? 2.135 -7.985 -23.123 1.00 89.50 483 PHE A C 1
ATOM 3669 O O . PHE A 1 483 ? 2.489 -9.092 -22.710 1.00 89.50 483 PHE A O 1
ATOM 3676 N N . ASP A 1 484 ? 2.183 -7.659 -24.414 1.00 90.69 484 ASP A N 1
ATOM 3677 C CA . ASP A 1 484 ? 2.496 -8.577 -25.513 1.00 90.69 484 ASP A CA 1
ATOM 3678 C C . ASP A 1 484 ? 3.927 -9.153 -25.469 1.00 90.69 484 ASP A C 1
ATOM 3680 O O . ASP A 1 484 ? 4.233 -10.125 -26.162 1.00 90.69 484 ASP A O 1
ATOM 3684 N N . ALA A 1 485 ? 4.806 -8.624 -24.608 1.00 91.50 485 ALA A N 1
ATOM 3685 C CA . ALA A 1 485 ? 6.142 -9.175 -24.371 1.00 91.50 485 ALA A CA 1
ATOM 3686 C C . ALA A 1 485 ? 6.153 -10.519 -23.606 1.00 91.50 485 ALA A C 1
ATOM 3688 O O . ALA A 1 485 ? 7.196 -11.184 -23.567 1.00 91.50 485 ALA A O 1
ATOM 3689 N N . TYR A 1 486 ? 5.032 -10.932 -23.000 1.00 87.81 486 TYR A N 1
ATOM 3690 C CA . TYR A 1 486 ? 4.934 -12.132 -22.161 1.00 87.81 486 TYR A CA 1
ATOM 3691 C C . TYR A 1 486 ? 4.234 -13.287 -22.884 1.00 87.81 486 TYR A C 1
ATOM 3693 O O . TYR A 1 486 ? 3.211 -13.126 -23.540 1.00 87.81 486 TYR A O 1
ATOM 3701 N N . ARG A 1 487 ? 4.772 -14.505 -22.731 1.00 85.19 487 ARG A N 1
ATOM 3702 C CA . ARG A 1 487 ? 4.203 -15.731 -23.336 1.00 85.19 487 ARG A CA 1
ATOM 3703 C C . ARG A 1 487 ? 3.023 -16.322 -22.559 1.00 85.19 487 ARG A C 1
ATOM 3705 O O . ARG A 1 487 ? 2.373 -17.240 -23.049 1.00 85.19 487 ARG A O 1
ATOM 3712 N N . VAL A 1 488 ? 2.789 -15.830 -21.347 1.00 80.31 488 VAL A N 1
ATOM 3713 C CA . VAL A 1 488 ? 1.652 -16.163 -20.486 1.00 80.31 488 VAL A CA 1
ATOM 3714 C C . VAL A 1 488 ? 0.961 -14.836 -20.170 1.00 80.31 488 VAL A C 1
ATOM 3716 O O . VAL A 1 488 ? 1.670 -13.897 -19.804 1.00 80.31 488 VAL A O 1
ATOM 3719 N N . PRO A 1 489 ? -0.371 -14.714 -20.317 1.00 77.56 489 PRO A N 1
ATOM 3720 C CA . PRO A 1 489 ? -1.061 -13.463 -20.025 1.00 77.56 489 PRO A CA 1
ATOM 3721 C C . PRO A 1 489 ? -0.863 -13.043 -18.567 1.00 77.56 489 PRO A C 1
ATOM 3723 O O . PRO A 1 489 ? -1.157 -13.819 -17.658 1.00 77.56 489 PRO A O 1
ATOM 3726 N N . LEU A 1 490 ? -0.454 -11.793 -18.341 1.00 76.75 490 LEU A N 1
ATOM 3727 C CA . LEU A 1 490 ? -0.384 -11.167 -17.013 1.00 76.75 490 LEU A CA 1
ATOM 3728 C C . LEU A 1 490 ? -1.787 -10.762 -16.508 1.00 76.75 490 LEU A C 1
ATOM 3730 O O . LEU A 1 490 ? -2.007 -9.634 -16.085 1.00 76.75 490 LEU A O 1
ATOM 3734 N N . ALA A 1 491 ? -2.747 -11.683 -16.621 1.00 62.19 491 ALA A N 1
ATOM 3735 C CA . ALA A 1 491 ? -4.156 -11.556 -16.252 1.00 62.19 491 ALA A CA 1
ATOM 3736 C C . ALA A 1 491 ? -4.912 -10.333 -16.828 1.00 62.19 491 ALA A C 1
ATOM 3738 O O . ALA A 1 491 ? -5.264 -9.416 -16.102 1.00 62.19 491 ALA A O 1
ATOM 3739 N N . VAL A 1 492 ? -5.298 -10.375 -18.106 1.00 56.84 492 VAL A N 1
ATOM 3740 C CA . VAL A 1 492 ? -6.598 -9.838 -18.574 1.00 56.84 492 VAL A CA 1
ATOM 3741 C C . VAL A 1 492 ? -7.164 -10.860 -19.557 1.00 56.84 492 VAL A C 1
ATOM 3743 O O . VAL A 1 492 ? -6.495 -11.217 -20.529 1.00 56.84 492 VAL A O 1
ATOM 3746 N N . VAL A 1 493 ? -8.375 -11.369 -19.317 1.00 44.03 493 VAL A N 1
ATOM 3747 C CA . VAL A 1 493 ? -8.960 -12.439 -20.149 1.00 44.03 493 VAL A CA 1
ATOM 3748 C C . VAL A 1 493 ? -9.819 -11.850 -21.270 1.00 44.03 493 VAL A C 1
ATOM 3750 O O . VAL A 1 493 ? -11.043 -11.938 -21.267 1.00 44.03 493 VAL A O 1
ATOM 3753 N N . GLY A 1 494 ? -9.138 -11.269 -22.260 1.00 42.53 494 GLY A N 1
ATOM 3754 C CA . GLY A 1 494 ? -9.733 -10.796 -23.512 1.00 42.53 494 GLY A CA 1
ATOM 3755 C C . GLY A 1 494 ? -10.327 -9.384 -23.452 1.00 42.53 494 GLY A C 1
ATOM 3756 O O . GLY A 1 494 ? -11.038 -9.009 -22.523 1.00 42.53 494 GLY A O 1
ATOM 3757 N N . SER A 1 495 ? -10.063 -8.599 -24.498 1.00 36.88 495 SER A N 1
ATOM 3758 C CA . SER A 1 495 ? -10.729 -7.312 -24.708 1.00 36.88 495 SER A CA 1
ATOM 3759 C C . SER A 1 495 ? -12.176 -7.532 -25.173 1.00 36.88 495 SER A C 1
ATOM 3761 O O . SER A 1 495 ? -12.387 -8.334 -26.090 1.00 36.88 495 SER A O 1
ATOM 3763 N N . PRO A 1 496 ? -13.169 -6.776 -24.662 1.00 40.38 496 PRO A N 1
ATOM 3764 C CA . PRO A 1 496 ? -14.541 -6.822 -25.176 1.00 40.38 496 PRO A CA 1
ATOM 3765 C C . PRO A 1 496 ? -14.664 -6.350 -26.640 1.00 40.38 496 PRO A C 1
ATOM 3767 O O . PRO A 1 496 ? -15.729 -6.492 -27.237 1.00 40.38 496 PRO A O 1
ATOM 3770 N N . PHE A 1 497 ? -13.588 -5.824 -27.244 1.00 41.19 497 PHE A N 1
ATOM 3771 C CA . PHE A 1 497 ? -13.570 -5.316 -28.619 1.00 41.19 497 PHE A CA 1
ATOM 3772 C C . PHE A 1 497 ? -12.798 -6.187 -29.630 1.00 41.19 497 PHE A C 1
ATOM 3774 O O . PHE A 1 497 ? -12.893 -5.931 -30.832 1.00 41.19 497 PHE A O 1
ATOM 3781 N N . SER A 1 498 ? -12.089 -7.249 -29.219 1.00 33.38 498 SER A N 1
ATOM 3782 C CA . SER A 1 498 ? -11.424 -8.170 -30.163 1.00 33.38 498 SER A CA 1
ATOM 3783 C C . SER A 1 498 ? -12.357 -9.304 -30.608 1.00 33.38 498 SER A C 1
ATOM 3785 O O . SER A 1 498 ? -12.231 -10.457 -30.192 1.00 33.38 498 SER A O 1
ATOM 3787 N N . GLY A 1 499 ? -13.305 -8.967 -31.484 1.00 33.66 499 GLY A N 1
ATOM 3788 C CA . GLY A 1 499 ? -14.316 -9.874 -32.036 1.00 33.66 499 GLY A CA 1
ATOM 3789 C C . GLY A 1 499 ? -13.802 -10.956 -33.000 1.00 33.66 499 GLY A C 1
ATOM 3790 O O . GLY A 1 499 ? -14.280 -11.018 -34.125 1.00 33.66 499 GLY A O 1
ATOM 3791 N N . HIS A 1 500 ? -12.882 -11.830 -32.570 1.00 34.62 500 HIS A N 1
ATOM 3792 C CA . HIS A 1 500 ? -12.529 -13.091 -33.249 1.00 34.62 500 HIS A CA 1
ATOM 3793 C C . HIS A 1 500 ? -11.961 -14.144 -32.269 1.00 34.62 500 HIS A C 1
ATOM 3795 O O . HIS A 1 500 ? -10.803 -14.543 -32.353 1.00 34.62 500 HIS A O 1
ATOM 3801 N N . GLY A 1 501 ? -12.800 -14.644 -31.354 1.00 29.38 501 GLY A N 1
ATOM 3802 C CA . GLY A 1 501 ? -12.441 -15.729 -30.430 1.00 29.38 501 GLY A CA 1
ATOM 3803 C C . GLY A 1 501 ? -13.557 -16.762 -30.267 1.00 29.38 501 GLY A C 1
ATOM 3804 O O . GLY A 1 501 ? -14.378 -16.645 -29.363 1.00 29.38 501 GLY A O 1
ATOM 3805 N N . GLN A 1 502 ? -13.599 -17.799 -31.116 1.00 29.20 502 GLN A N 1
ATOM 3806 C CA . GLN A 1 502 ? -14.478 -18.951 -30.866 1.00 29.20 502 GLN A CA 1
ATOM 3807 C C . GLN A 1 502 ? -13.872 -19.856 -29.789 1.00 29.20 502 GLN A C 1
ATOM 3809 O O . GLN A 1 502 ? -13.167 -20.820 -30.087 1.00 29.20 502 GLN A O 1
ATOM 3814 N N . ILE A 1 503 ? -14.175 -19.551 -28.526 1.00 33.19 503 ILE A N 1
ATOM 3815 C CA . ILE A 1 503 ? -13.887 -20.452 -27.407 1.00 33.19 503 ILE A CA 1
ATOM 3816 C C . ILE A 1 503 ? -14.716 -21.733 -27.583 1.00 33.19 503 ILE A C 1
ATOM 3818 O O . ILE A 1 503 ? -15.916 -21.701 -27.871 1.00 33.19 503 ILE A O 1
ATOM 3822 N N . TYR A 1 504 ? -14.044 -22.874 -27.449 1.00 26.53 504 TYR A N 1
ATOM 3823 C CA . TYR A 1 504 ? -14.576 -24.194 -27.770 1.00 26.53 504 TYR A CA 1
ATOM 3824 C C . TYR A 1 504 ? -15.728 -24.568 -26.821 1.00 26.53 504 TYR A C 1
ATOM 3826 O O . TYR A 1 504 ? -15.505 -24.857 -25.646 1.00 26.53 504 TYR A O 1
ATOM 3834 N N . ARG A 1 505 ? -16.972 -24.610 -27.320 1.00 28.59 505 ARG A N 1
ATOM 3835 C CA . ARG A 1 505 ? -18.080 -25.218 -26.563 1.00 28.59 505 ARG A CA 1
ATOM 3836 C C . ARG A 1 505 ? -17.841 -26.729 -26.443 1.00 28.59 505 ARG A C 1
ATOM 3838 O O . ARG A 1 505 ? -17.666 -27.373 -27.483 1.00 28.59 505 ARG A O 1
ATOM 3845 N N . PRO A 1 506 ? -17.913 -27.328 -25.239 1.00 26.64 506 PRO A N 1
ATOM 3846 C CA . PRO A 1 506 ? -18.010 -28.776 -25.102 1.00 26.64 506 PRO A CA 1
ATOM 3847 C C . PRO A 1 506 ? -19.242 -29.267 -25.867 1.00 26.64 506 PRO A C 1
ATOM 3849 O O . PRO A 1 506 ? -20.365 -28.834 -25.602 1.00 26.64 506 PRO A O 1
ATOM 3852 N N . ARG A 1 507 ? -19.039 -30.138 -26.858 1.00 27.12 507 ARG A N 1
ATOM 3853 C CA . ARG A 1 507 ? -20.143 -30.715 -27.625 1.00 27.12 507 ARG A CA 1
ATOM 3854 C C . ARG A 1 507 ? -20.756 -31.848 -26.807 1.00 27.12 507 ARG A C 1
ATOM 3856 O O . ARG A 1 507 ? -20.133 -32.890 -26.655 1.00 27.12 507 ARG A O 1
ATOM 3863 N N . THR A 1 508 ? -21.973 -31.648 -26.311 1.00 32.06 508 THR A N 1
ATOM 3864 C CA . THR A 1 508 ? -22.805 -32.736 -25.783 1.00 32.06 508 THR A CA 1
ATOM 3865 C C . THR A 1 508 ? -23.039 -33.765 -26.887 1.00 32.06 508 THR A C 1
ATOM 3867 O O . THR A 1 508 ? -23.619 -33.430 -27.922 1.00 32.06 508 THR A O 1
ATOM 3870 N N . GLU A 1 509 ? -22.569 -34.995 -26.695 1.00 28.33 509 GLU A N 1
ATOM 3871 C CA . GLU A 1 509 ? -22.760 -36.071 -27.666 1.00 28.33 509 GLU A CA 1
ATOM 3872 C C . GLU A 1 509 ? -24.140 -36.720 -27.499 1.00 28.33 509 GLU A C 1
ATOM 3874 O O . GLU A 1 509 ? -24.423 -37.337 -26.476 1.00 28.33 509 GLU A O 1
ATOM 3879 N N . GLU A 1 510 ? -24.963 -36.655 -28.547 1.00 28.75 510 GLU A N 1
ATOM 3880 C CA . GLU A 1 510 ? -25.936 -37.710 -28.849 1.00 28.75 510 GLU A CA 1
ATOM 3881 C C . GLU A 1 510 ? -25.548 -38.379 -30.186 1.00 28.75 510 GLU A C 1
ATOM 3883 O O . GLU A 1 510 ? -25.042 -37.705 -31.091 1.00 28.75 510 GLU A O 1
ATOM 3888 N N . PRO A 1 511 ? -25.728 -39.706 -30.334 1.00 33.34 511 PRO A N 1
ATOM 3889 C CA . PRO A 1 511 ? -25.164 -40.456 -31.457 1.00 33.34 511 PRO A CA 1
ATOM 3890 C C . PRO A 1 511 ? -26.032 -40.387 -32.728 1.00 33.34 511 PRO A C 1
ATOM 3892 O O . PRO A 1 511 ? -27.128 -40.944 -32.770 1.00 33.34 511 PRO A O 1
ATOM 3895 N N . GLY A 1 512 ? -25.514 -39.783 -33.809 1.00 27.03 512 GLY A N 1
ATOM 3896 C CA . GLY A 1 512 ? -26.268 -39.593 -35.060 1.00 27.03 512 GLY A CA 1
ATOM 3897 C C . GLY A 1 512 ? -25.442 -39.539 -36.358 1.00 27.03 512 GLY A C 1
ATOM 3898 O O . GLY A 1 512 ? -25.087 -38.464 -36.815 1.00 27.03 512 GLY A O 1
ATOM 3899 N N . ALA A 1 513 ? -25.215 -40.713 -36.959 1.00 26.64 513 ALA A N 1
ATOM 3900 C CA . ALA A 1 513 ? -25.031 -41.011 -38.395 1.00 26.64 513 ALA A CA 1
ATOM 3901 C C . ALA A 1 513 ? -24.123 -40.156 -39.341 1.00 26.64 513 ALA A C 1
ATOM 3903 O O . ALA A 1 513 ? -24.343 -38.983 -39.614 1.00 26.64 513 ALA A O 1
ATOM 3904 N N . SER A 1 514 ? -23.247 -40.887 -40.053 1.00 26.41 514 SER A N 1
ATOM 3905 C CA . SER A 1 514 ? -22.824 -40.687 -41.463 1.00 26.41 514 SER A CA 1
ATOM 3906 C C . SER A 1 514 ? -22.091 -39.403 -41.919 1.00 26.41 514 SER A C 1
ATOM 3908 O O . SER A 1 514 ? -22.696 -38.451 -42.394 1.00 26.41 514 SER A O 1
ATOM 3910 N N . SER A 1 515 ? -20.755 -39.510 -41.969 1.00 24.94 515 SER A N 1
ATOM 3911 C CA . SER A 1 515 ? -19.890 -39.299 -43.159 1.00 24.94 515 SER A CA 1
ATOM 3912 C C . SER A 1 515 ? -20.126 -38.123 -44.134 1.00 24.94 515 SER A C 1
ATOM 3914 O O . SER A 1 515 ? -21.112 -38.124 -44.868 1.00 24.94 515 SER A O 1
ATOM 3916 N N . LEU A 1 516 ? -19.068 -37.334 -44.399 1.00 24.27 516 LEU A N 1
ATOM 3917 C CA . LEU A 1 516 ? -18.238 -37.466 -45.622 1.00 24.27 516 LEU A CA 1
ATOM 3918 C C . LEU A 1 516 ? -17.038 -36.488 -45.655 1.00 24.27 516 LEU A C 1
ATOM 3920 O O . LEU A 1 516 ? -17.168 -35.343 -45.252 1.00 24.27 516 LEU A O 1
ATOM 3924 N N . LYS A 1 517 ? -15.920 -36.978 -46.220 1.00 23.75 517 LYS A N 1
ATOM 3925 C CA . LYS A 1 517 ? -14.785 -36.285 -46.884 1.00 23.75 517 LYS A CA 1
ATOM 3926 C C . LYS A 1 517 ? -14.123 -35.033 -46.272 1.00 23.75 517 LYS A C 1
ATOM 3928 O O . LYS A 1 517 ? -14.746 -34.012 -46.024 1.00 23.75 517 LYS A O 1
ATOM 3933 N N . ALA A 1 518 ? -12.788 -35.072 -46.273 1.00 24.83 518 ALA A N 1
ATOM 3934 C CA . ALA A 1 518 ? -11.932 -33.889 -46.338 1.00 24.83 518 ALA A CA 1
ATOM 3935 C C . ALA A 1 518 ? -11.475 -33.638 -47.789 1.00 24.83 518 ALA A C 1
ATOM 3937 O O . ALA A 1 518 ? -11.225 -34.593 -48.520 1.00 24.83 518 ALA A O 1
ATOM 3938 N N . GLU A 1 519 ? -11.313 -32.369 -48.158 1.00 23.52 519 GLU A N 1
ATOM 3939 C CA . GLU A 1 519 ? -10.572 -31.846 -49.317 1.00 23.52 519 GLU A CA 1
ATOM 3940 C C . GLU A 1 519 ? -10.070 -30.440 -48.902 1.00 23.52 519 GLU A C 1
ATOM 3942 O O . GLU A 1 519 ? -10.691 -29.798 -48.053 1.00 23.52 519 GLU A O 1
ATOM 3947 N N . GLY A 1 520 ? -8.926 -29.973 -49.415 1.00 21.55 520 GLY A N 1
ATOM 3948 C CA . GLY A 1 520 ? -8.287 -28.726 -48.962 1.00 21.55 520 GLY A CA 1
ATOM 3949 C C . GLY A 1 520 ? -7.510 -28.021 -50.073 1.00 21.55 520 GLY A C 1
ATOM 3950 O O . GLY A 1 520 ? -7.100 -28.662 -51.039 1.00 21.55 520 GLY A O 1
ATOM 3951 N N . VAL A 1 521 ? -7.330 -26.701 -49.948 1.00 22.95 521 VAL A N 1
ATOM 3952 C CA . VAL A 1 521 ? -6.755 -25.828 -50.988 1.00 22.95 521 VAL A CA 1
ATOM 3953 C C . VAL A 1 521 ? -5.875 -24.738 -50.356 1.00 22.95 521 VAL A C 1
ATOM 3955 O O . VAL A 1 521 ? -6.300 -24.066 -49.420 1.00 22.95 521 VAL A O 1
ATOM 3958 N N . PHE A 1 522 ? -4.664 -24.557 -50.892 1.00 21.17 522 PHE A N 1
ATOM 3959 C CA . PHE A 1 522 ? -3.854 -23.334 -50.767 1.00 21.17 522 PHE A CA 1
ATOM 3960 C C . PHE A 1 522 ? -4.282 -22.339 -51.858 1.00 21.17 522 PHE A C 1
ATOM 3962 O O . PHE A 1 522 ? -4.481 -22.786 -52.984 1.00 21.17 522 PHE A O 1
ATOM 3969 N N . ASP A 1 523 ? -4.356 -21.034 -51.565 1.00 21.45 523 ASP A N 1
ATOM 3970 C CA . ASP A 1 523 ? -3.463 -19.978 -52.110 1.00 21.45 523 ASP A CA 1
ATOM 3971 C C . ASP A 1 523 ? -3.935 -18.567 -51.666 1.00 21.45 523 ASP A C 1
ATOM 3973 O O . ASP A 1 523 ? -5.025 -18.434 -51.108 1.00 21.45 523 ASP A O 1
ATOM 3977 N N . GLY A 1 524 ? -3.161 -17.510 -51.959 1.00 21.50 524 GLY A N 1
ATOM 3978 C CA . GLY A 1 524 ? -3.688 -16.132 -52.021 1.00 21.50 524 GLY A CA 1
ATOM 3979 C C . GLY A 1 524 ? -2.838 -15.024 -51.384 1.00 21.50 524 GLY A C 1
ATOM 3980 O O . GLY A 1 524 ? -3.135 -14.563 -50.286 1.00 21.50 524 GLY A O 1
ATOM 3981 N N . VAL A 1 525 ? -1.835 -14.517 -52.108 1.00 20.45 525 VAL A N 1
ATOM 3982 C CA . VAL A 1 525 ? -1.075 -13.302 -51.738 1.00 20.45 525 VAL A CA 1
ATOM 3983 C C . VAL A 1 525 ? -1.737 -12.037 -52.300 1.00 20.45 525 VAL A C 1
ATOM 3985 O O . VAL A 1 525 ? -2.057 -11.994 -53.488 1.00 20.45 525 VAL A O 1
ATOM 3988 N N . SER A 1 526 ? -1.818 -10.957 -51.514 1.00 21.36 526 SER A N 1
ATOM 3989 C CA . SER A 1 526 ? -1.884 -9.591 -52.061 1.00 21.36 526 SER A CA 1
ATOM 3990 C C . SER A 1 526 ? -1.243 -8.545 -51.136 1.00 21.36 526 SER A C 1
ATOM 3992 O O . SER A 1 526 ? -1.589 -8.405 -49.966 1.00 21.36 526 SER A O 1
ATOM 3994 N N . THR A 1 527 ? -0.286 -7.791 -51.680 1.00 19.44 527 THR A N 1
ATOM 3995 C CA . THR A 1 527 ? 0.390 -6.671 -51.006 1.00 19.44 527 THR A CA 1
ATOM 3996 C C . THR A 1 527 ? -0.265 -5.352 -51.411 1.00 19.44 527 THR A C 1
ATOM 3998 O O . THR A 1 527 ? -0.545 -5.155 -52.593 1.00 19.44 527 THR A O 1
ATOM 4001 N N . ILE A 1 528 ? -0.419 -4.405 -50.481 1.00 21.61 528 ILE A N 1
ATOM 4002 C CA . ILE A 1 528 ? -0.692 -2.993 -50.796 1.00 21.61 528 ILE A CA 1
ATOM 4003 C C . ILE A 1 528 ? 0.385 -2.122 -50.139 1.00 21.61 528 ILE A C 1
ATOM 4005 O O . ILE A 1 528 ? 0.746 -2.335 -48.984 1.00 21.61 528 ILE A O 1
ATOM 4009 N N . VAL A 1 529 ? 0.904 -1.147 -50.891 1.00 19.70 529 VAL A N 1
ATOM 4010 C CA . VAL A 1 529 ? 1.928 -0.188 -50.450 1.00 19.70 529 VAL A CA 1
ATOM 4011 C C . VAL A 1 529 ? 1.442 1.230 -50.740 1.00 19.70 529 VAL A C 1
ATOM 4013 O O . VAL A 1 529 ? 1.172 1.556 -51.892 1.00 19.70 529 VAL A O 1
ATOM 4016 N N . SER A 1 530 ? 1.373 2.064 -49.702 1.00 20.98 530 SER A N 1
ATOM 4017 C CA . SER A 1 530 ? 1.341 3.533 -49.775 1.00 20.98 530 SER A CA 1
ATOM 4018 C C . SER A 1 530 ? 1.600 4.059 -48.356 1.00 20.98 530 SER A C 1
ATOM 4020 O O . SER A 1 530 ? 0.696 4.070 -47.532 1.00 20.98 530 SER A O 1
ATOM 4022 N N . SER A 1 531 ? 2.846 4.218 -47.915 1.00 21.08 531 SER A N 1
ATOM 4023 C CA . SER A 1 531 ? 3.712 5.374 -48.192 1.00 21.08 531 SER A CA 1
ATOM 4024 C C . SER A 1 531 ? 3.151 6.704 -47.678 1.00 21.08 531 SER A C 1
ATOM 4026 O O . SER A 1 531 ? 2.371 7.351 -48.368 1.00 21.08 531 SER A O 1
ATOM 4028 N N . ASP A 1 532 ? 3.674 7.152 -46.539 1.00 21.52 532 ASP A N 1
ATOM 4029 C CA . ASP A 1 532 ? 3.938 8.570 -46.303 1.00 21.52 532 ASP A CA 1
ATOM 4030 C C . ASP A 1 532 ? 5.292 8.691 -45.592 1.00 21.52 532 ASP A C 1
ATOM 4032 O O . ASP A 1 532 ? 5.544 8.026 -44.587 1.00 21.52 532 ASP A O 1
ATOM 4036 N N . VAL A 1 533 ? 6.217 9.461 -46.173 1.00 22.48 533 VAL A N 1
ATOM 4037 C CA . VAL A 1 533 ? 7.624 9.523 -45.739 1.00 22.48 533 VAL A CA 1
ATOM 4038 C C . VAL A 1 533 ? 8.020 10.975 -45.510 1.00 22.48 533 VAL A C 1
ATOM 4040 O O . VAL A 1 533 ? 8.436 11.678 -46.433 1.00 22.48 533 VAL A O 1
ATOM 4043 N N . VAL A 1 534 ? 7.951 11.417 -44.255 1.00 23.14 534 VAL A N 1
ATOM 4044 C CA . VAL A 1 534 ? 8.474 12.728 -43.852 1.00 23.14 534 VAL A CA 1
ATOM 4045 C C . VAL A 1 534 ? 9.998 12.647 -43.746 1.00 23.14 534 VAL A C 1
ATOM 4047 O O . VAL A 1 534 ? 10.562 12.332 -42.700 1.00 23.14 534 VAL A O 1
ATOM 4050 N N . ARG A 1 535 ? 10.686 12.941 -44.854 1.00 21.55 535 ARG A N 1
ATOM 4051 C CA . ARG A 1 535 ? 12.122 13.245 -44.832 1.00 21.55 535 ARG A CA 1
ATOM 4052 C C . ARG A 1 535 ? 12.344 14.614 -44.190 1.00 21.55 535 ARG A C 1
ATOM 4054 O O . ARG A 1 535 ? 11.959 15.625 -44.769 1.00 21.55 535 ARG A O 1
ATOM 4061 N N . LEU A 1 536 ? 13.078 14.646 -43.084 1.00 25.70 536 LEU A N 1
ATOM 4062 C CA . LEU A 1 536 ? 13.859 15.813 -42.678 1.00 25.70 536 LEU A CA 1
ATOM 4063 C C . LEU A 1 536 ? 15.322 15.385 -42.593 1.00 25.70 536 LEU A C 1
ATOM 4065 O O . LEU A 1 536 ? 15.672 14.517 -41.800 1.00 25.70 536 LEU A O 1
ATOM 4069 N N . GLY A 1 537 ? 16.153 15.961 -43.459 1.00 21.25 537 GLY A N 1
ATOM 4070 C CA . GLY A 1 537 ? 17.592 15.735 -43.487 1.00 21.25 537 GLY A CA 1
ATOM 4071 C C . GLY A 1 537 ? 18.330 17.053 -43.307 1.00 21.25 537 GLY A C 1
ATOM 4072 O O . GLY A 1 537 ? 18.126 17.982 -44.085 1.00 21.25 537 GLY A O 1
ATOM 4073 N N . ALA A 1 538 ? 19.179 17.107 -42.289 1.00 25.89 538 ALA A N 1
ATOM 4074 C CA . ALA A 1 538 ? 20.250 18.078 -42.118 1.00 25.89 538 ALA A CA 1
ATOM 4075 C C . ALA A 1 538 ? 21.360 17.372 -41.325 1.00 25.89 538 ALA A C 1
ATOM 4077 O O . ALA A 1 538 ? 21.068 16.649 -40.373 1.00 25.89 538 ALA A O 1
ATOM 4078 N N . GLU A 1 539 ? 22.605 17.517 -41.766 1.00 26.23 539 GLU A N 1
ATOM 4079 C CA . GLU A 1 539 ? 23.758 16.790 -41.225 1.00 26.23 539 GLU A CA 1
ATOM 4080 C C . GLU A 1 539 ? 24.336 17.498 -39.987 1.00 26.23 539 GLU A C 1
ATOM 4082 O O . GLU A 1 539 ? 24.205 18.714 -39.837 1.00 26.23 539 GLU A O 1
ATOM 4087 N N . GLY A 1 540 ? 24.981 16.739 -39.098 1.00 25.44 540 GLY A N 1
ATOM 4088 C CA . GLY A 1 540 ? 25.617 17.262 -37.886 1.00 25.44 540 GLY A CA 1
ATOM 4089 C C . GLY A 1 540 ? 25.823 16.172 -36.837 1.00 25.44 540 GLY A C 1
ATOM 4090 O O . GLY A 1 540 ? 24.864 15.726 -36.206 1.00 25.44 540 GLY A O 1
ATOM 4091 N N . ASP A 1 541 ? 27.067 15.729 -36.672 1.00 26.06 541 ASP A N 1
ATOM 4092 C CA . ASP A 1 541 ? 27.436 14.648 -35.758 1.00 26.06 541 ASP A CA 1
ATOM 4093 C C . ASP A 1 541 ? 27.142 14.987 -34.285 1.00 26.06 541 ASP A C 1
ATOM 4095 O O . ASP A 1 541 ? 27.492 16.054 -33.790 1.00 26.06 541 ASP A O 1
ATOM 4099 N N . GLU A 1 542 ? 26.506 14.065 -33.559 1.00 28.77 542 GLU A N 1
ATOM 4100 C CA . GLU A 1 542 ? 27.216 13.190 -32.610 1.00 28.77 542 GLU A CA 1
ATOM 4101 C C . GLU A 1 542 ? 26.241 12.306 -31.806 1.00 28.77 542 GLU A C 1
ATOM 4103 O O . GLU A 1 542 ? 25.036 12.579 -31.680 1.00 28.77 542 GLU A O 1
ATOM 4108 N N . ASN A 1 543 ? 26.800 11.211 -31.279 1.00 27.95 543 ASN A N 1
ATOM 4109 C CA . ASN A 1 543 ? 26.133 10.041 -30.706 1.00 27.95 543 ASN A CA 1
ATOM 4110 C C . ASN A 1 543 ? 24.835 10.319 -29.915 1.00 27.95 543 ASN A C 1
ATOM 4112 O O . ASN A 1 543 ? 24.709 11.252 -29.114 1.00 27.95 543 ASN A O 1
ATOM 4116 N N . VAL A 1 544 ? 23.847 9.444 -30.109 1.00 30.61 544 VAL A N 1
ATOM 4117 C CA . VAL A 1 544 ? 22.701 9.318 -29.201 1.00 30.61 544 VAL A CA 1
ATOM 4118 C C . VAL A 1 544 ? 23.127 8.373 -28.086 1.00 30.61 544 VAL A C 1
ATOM 4120 O O . VAL A 1 544 ? 23.185 7.165 -28.307 1.00 30.61 544 VAL A O 1
ATOM 4123 N N . ASP A 1 545 ? 23.446 8.902 -26.902 1.00 37.72 545 ASP A N 1
ATOM 4124 C CA . ASP A 1 545 ? 23.712 8.030 -25.759 1.00 37.72 545 ASP A CA 1
ATOM 4125 C C . ASP A 1 545 ? 22.395 7.440 -25.229 1.00 37.72 545 ASP A C 1
ATOM 4127 O O . ASP A 1 545 ? 21.482 8.146 -24.800 1.00 37.72 545 ASP A O 1
ATOM 4131 N N . ILE A 1 546 ? 22.302 6.114 -25.295 1.00 36.12 546 ILE A N 1
ATOM 4132 C CA . ILE A 1 546 ? 21.129 5.327 -24.913 1.00 36.12 546 ILE A CA 1
ATOM 4133 C C . ILE A 1 546 ? 21.098 5.104 -23.382 1.00 36.12 546 ILE A C 1
ATOM 4135 O O . ILE A 1 546 ? 20.056 4.722 -22.847 1.00 36.12 546 ILE A O 1
ATOM 4139 N N . ARG A 1 547 ? 22.194 5.378 -22.648 1.00 38.28 547 ARG A N 1
ATOM 4140 C CA . ARG A 1 547 ? 22.310 5.172 -21.187 1.00 38.28 547 ARG A CA 1
ATOM 4141 C C . ARG A 1 547 ? 21.166 5.810 -20.390 1.00 38.28 547 ARG A C 1
ATOM 4143 O O . ARG A 1 547 ? 20.540 5.127 -19.581 1.00 38.28 547 ARG A O 1
ATOM 4150 N N . THR A 1 548 ? 20.838 7.080 -20.638 1.00 38.50 548 THR A N 1
ATOM 4151 C CA . THR A 1 548 ? 19.845 7.825 -19.834 1.00 38.50 548 THR A CA 1
ATOM 4152 C C . THR A 1 548 ? 18.431 7.242 -19.938 1.00 38.50 548 THR A C 1
ATOM 4154 O O . THR A 1 548 ? 17.677 7.278 -18.970 1.00 38.50 548 THR A O 1
ATOM 4157 N N . ALA A 1 549 ? 18.084 6.623 -21.073 1.00 38.97 549 ALA A N 1
ATOM 4158 C CA . ALA A 1 549 ? 16.798 5.947 -21.267 1.00 38.97 549 ALA A CA 1
ATOM 4159 C C . ALA A 1 549 ? 16.710 4.562 -20.591 1.00 38.97 549 ALA A C 1
ATOM 4161 O O . ALA A 1 549 ? 15.616 4.007 -20.486 1.00 38.97 549 ALA A O 1
ATOM 4162 N N . ARG A 1 550 ? 17.840 3.990 -20.149 1.00 47.97 550 ARG A N 1
ATOM 4163 C CA . ARG A 1 550 ? 17.896 2.717 -19.403 1.00 47.97 550 ARG A CA 1
ATOM 4164 C C . ARG A 1 550 ? 17.717 2.946 -17.903 1.00 47.97 550 ARG A C 1
ATOM 4166 O O . ARG A 1 550 ? 17.016 2.178 -17.254 1.00 47.97 550 ARG A O 1
ATOM 4173 N N . ALA A 1 551 ? 18.295 4.030 -17.384 1.00 38.47 551 ALA A N 1
ATOM 4174 C CA . ALA A 1 551 ? 18.270 4.406 -15.970 1.00 38.47 551 ALA A CA 1
ATOM 4175 C C . ALA A 1 551 ? 16.854 4.450 -15.372 1.00 38.47 551 ALA A C 1
ATOM 4177 O O . ALA A 1 551 ? 16.542 3.720 -14.434 1.00 38.47 551 ALA A O 1
ATOM 4178 N N . SER A 1 552 ? 15.973 5.251 -15.975 1.00 41.97 552 SER A N 1
ATOM 4179 C CA . SER A 1 552 ? 14.594 5.452 -15.509 1.00 41.97 552 SER A CA 1
ATOM 4180 C C . SER A 1 552 ? 13.702 4.216 -15.666 1.00 41.97 552 SER A C 1
ATOM 4182 O O . SER A 1 552 ? 12.699 4.090 -14.968 1.00 41.97 552 SER A O 1
ATOM 4184 N N . LYS A 1 553 ? 14.075 3.277 -16.546 1.00 44.78 553 LYS A N 1
ATOM 4185 C CA . LYS A 1 553 ? 13.346 2.016 -16.760 1.00 44.78 553 LYS A CA 1
ATOM 4186 C C . LYS A 1 553 ? 13.758 0.912 -15.785 1.00 44.78 553 LYS A C 1
ATOM 4188 O O . LYS A 1 553 ? 12.959 0.028 -15.503 1.00 44.78 553 LYS A O 1
ATOM 4193 N N . LEU A 1 554 ? 14.962 0.995 -15.220 1.00 41.84 554 LEU A N 1
ATOM 4194 C CA . LEU A 1 554 ? 15.451 0.074 -14.188 1.00 41.84 554 LEU A CA 1
ATOM 4195 C C . LEU A 1 554 ? 14.819 0.311 -12.811 1.00 41.84 554 LEU A C 1
ATOM 4197 O O . LEU A 1 554 ? 14.786 -0.594 -11.984 1.00 41.84 554 LEU A O 1
ATOM 4201 N N . ARG A 1 555 ? 14.268 1.507 -12.580 1.00 47.50 555 ARG A N 1
ATOM 4202 C CA . ARG A 1 555 ? 13.629 1.881 -11.312 1.00 47.50 555 ARG A CA 1
ATOM 4203 C C . ARG A 1 555 ? 12.321 1.141 -11.002 1.00 47.50 555 ARG A C 1
ATOM 4205 O O . ARG A 1 555 ? 11.884 1.154 -9.858 1.00 47.50 555 ARG A O 1
ATOM 4212 N N . ARG A 1 556 ? 11.687 0.526 -12.008 1.00 47.75 556 ARG A N 1
ATOM 4213 C CA . ARG A 1 556 ? 10.251 0.169 -12.001 1.00 47.75 556 ARG A CA 1
ATOM 4214 C C . ARG A 1 556 ? 9.940 -1.322 -12.099 1.00 47.75 556 ARG A C 1
ATOM 4216 O O . ARG A 1 556 ? 8.798 -1.688 -12.334 1.00 47.75 556 ARG A O 1
ATOM 4223 N N . ALA A 1 557 ? 10.923 -2.198 -11.908 1.00 36.75 557 ALA A N 1
ATOM 4224 C CA . ALA A 1 557 ? 10.723 -3.650 -11.997 1.00 36.75 557 ALA A CA 1
ATOM 4225 C C . ALA A 1 557 ? 9.862 -4.255 -10.855 1.00 36.75 557 ALA A C 1
ATOM 4227 O O . ALA A 1 557 ? 9.737 -5.476 -10.778 1.00 36.75 557 ALA A O 1
ATOM 4228 N N . MET A 1 558 ? 9.357 -3.418 -9.935 1.00 33.44 558 MET A N 1
ATOM 4229 C CA . MET A 1 558 ? 8.700 -3.716 -8.648 1.00 33.44 558 MET A CA 1
ATOM 4230 C C . MET A 1 558 ? 7.807 -2.514 -8.283 1.00 33.44 558 MET A C 1
ATOM 4232 O O . MET A 1 558 ? 7.969 -1.445 -8.868 1.00 33.44 558 MET A O 1
ATOM 4236 N N . VAL A 1 559 ? 6.844 -2.571 -7.361 1.00 31.14 559 VAL A N 1
ATOM 4237 C CA . VAL A 1 559 ? 6.412 -3.603 -6.384 1.00 31.14 559 VAL A CA 1
ATOM 4238 C C . VAL A 1 559 ? 5.356 -4.569 -6.977 1.00 31.14 559 VAL A C 1
ATOM 4240 O O . VAL A 1 559 ? 4.514 -5.122 -6.282 1.00 31.14 559 VAL A O 1
ATOM 4243 N N . GLN A 1 560 ? 5.345 -4.736 -8.306 1.00 32.47 560 GLN A N 1
ATOM 4244 C CA . GLN A 1 560 ? 4.143 -5.173 -9.025 1.00 32.47 560 GLN A CA 1
ATOM 4245 C C . GLN A 1 560 ? 4.408 -6.193 -10.139 1.00 32.47 560 GLN A C 1
ATOM 4247 O O . GLN A 1 560 ? 4.499 -5.830 -11.312 1.00 32.47 560 GLN A O 1
ATOM 4252 N N . MET A 1 561 ? 4.452 -7.468 -9.746 1.00 29.36 561 MET A N 1
ATOM 4253 C CA . MET A 1 561 ? 4.070 -8.644 -10.545 1.00 29.36 561 MET A CA 1
ATOM 4254 C C . MET A 1 561 ? 3.480 -9.719 -9.623 1.00 29.36 561 MET A C 1
ATOM 4256 O O . MET A 1 561 ? 3.499 -9.521 -8.385 1.00 29.36 561 MET A O 1
#

Mean predicted aligned error: 15.63 Å

Secondary structure (DSSP, 8-state):
--PPP---------S----------SSHHHHTSHHHHHHTSPPTTSSTT-EEEEEEEEEEEEEEEEE--SSS--EEEEEEEEEEEEE-----SEEEEE--BTTBS--TTTTTHHHHHTTEEEE---TTSSSTT--THHHHEETTTEE-HHHHHIIIIIHHHHHHHHHHHHHHHHTT--TTSPPEEEEE--THHHHHHHHHHHHHGGGG----------------PPPPPP---PPP------HHHHHHHHHHHT-EE-TT--EEE----BTB--GGGPPEEETTTTEEEPPPPHHHHHIIIIIIS--S-SS-S--TT--HHHHHHHHHHHHHHHTTTT-------HHHHHTT--EEEEEETT-SSS-THHHHHHHHHHHHHH-TTS-HHHHHHHHHTTEEEEEETTEETTEE-TTSTTS---S-HHHHHHHHHTS----SSEE-SSSS-EEPBTT-EEEEETTTTEEEEE--HHHHHTT----TT-SS-SS----TT-------------------------------------------------HHHHHHHHTTS-S--

Organism: Verticillium dahliae (strain VdLs.17 / ATCC MYA-4575 / FGSC 10137) (NCBI:txid498257)

Foldseek 3Di:
DDDDDDDDDDDDDDDDPPPPPLDDDPDQVSCQDLVNVLVPDDDQVPPPQKGWDSVQKHKDKAAQDWDDDPVGHIDTDIHIDIDTDMDRPQAPLEAEEEADAQQQGHPPPPCQVVQVVNNHHYDGDRLPQVDSPGGLLSVQADPVLDGPVSSLQSLQEDVVVCGLVVRSVCSCVVVVPDPPDHRAYYYDYFHSRLLRVLSCLLPPLLSRFFDDDDDDDDDDDDDDDDDDDDDDDDDDDDDDQDPLRVVLVVLQQLALAAPVRFHLGGAADVLADVPLLAFDQDPVVRDTHFDADQSLQQCCQCVVVSHSDSGDPACPPPHSVNLSVSLVSNCVVQVPGQANLPQASPVNVVSVAADEAEEESRARQAHPLQVLQSLLLNLCVVPVPDDPVVSLVVCLSHYWYWYQHCAYRVFHHPVCNQSFAQDCRRVQSVCCRHVVDRQCWGAGPHLPRTTHTPPWDWDADPVRNDTDGDDDPVSSVVSDDDRVVDPDGSGRDDDPPPPDDDDDDDDDDDDDDDDDDDDDDDDDDDDDDDDDDDDDDDDDDDDSDCRSSVNSNSSHSDPHD

Solvent-accessible surface area (backbone atoms only — not comparable to full-atom values): 34003 Å² total; per-residue (Å²): 139,79,84,83,89,81,83,84,83,82,86,81,88,82,93,73,92,72,81,80,75,75,82,71,68,88,42,71,69,51,52,31,30,51,70,49,47,50,74,65,56,77,61,66,70,76,47,85,69,40,42,68,42,65,85,56,49,45,52,46,76,46,70,75,46,71,52,66,55,100,90,43,74,79,45,71,46,68,52,60,48,76,50,64,50,67,48,63,87,42,77,67,50,33,24,26,38,48,29,17,46,84,54,30,63,32,54,63,81,75,54,48,57,60,22,52,77,73,15,19,52,52,53,75,55,39,46,84,53,84,36,72,84,39,36,52,75,84,50,34,57,39,102,82,56,42,78,30,60,66,46,48,38,21,65,22,46,47,35,62,52,52,46,52,54,54,47,43,53,46,48,32,64,75,71,63,53,50,92,91,55,76,67,42,44,48,76,52,51,45,71,43,6,38,44,42,50,43,27,43,44,62,74,45,18,60,70,39,30,49,75,97,78,86,88,67,84,91,83,91,85,80,92,78,84,90,83,83,80,94,74,85,83,78,74,89,85,83,76,85,82,48,72,72,54,52,52,50,53,49,55,44,64,75,20,44,42,35,92,89,65,31,35,68,43,80,44,45,40,96,74,26,62,62,77,58,63,46,64,38,77,37,82,92,76,76,38,82,39,76,36,75,42,53,69,34,23,16,47,46,21,35,72,70,68,44,37,101,41,69,43,56,93,70,70,79,91,64,45,54,50,54,51,48,52,51,41,54,49,49,46,72,74,29,53,94,37,65,43,57,67,76,39,68,51,61,62,20,54,73,28,51,22,73,46,81,46,75,40,19,44,14,5,46,75,57,34,42,56,52,60,48,39,50,51,46,14,25,32,32,64,70,36,70,89,58,53,73,66,59,18,49,51,67,36,52,75,33,47,38,43,31,59,31,66,39,5,15,69,90,36,55,19,84,92,34,71,52,27,16,48,63,83,52,64,70,61,53,50,46,36,33,50,75,52,64,47,75,76,80,47,47,61,30,68,19,75,57,45,58,29,28,42,62,81,30,41,74,47,71,39,84,92,73,77,40,71,44,70,40,82,48,73,70,68,50,51,78,48,65,81,74,57,70,61,49,99,59,80,90,51,63,71,72,65,97,78,65,91,81,74,89,74,84,74,84,76,83,84,73,96,77,83,82,89,81,86,88,87,87,84,90,87,88,89,85,89,86,87,84,89,85,81,90,83,83,88,82,89,79,94,74,85,84,77,63,64,65,72,48,32,45,56,47,50,54,76,52,96,74,80

InterPro domains:
  IPR011118 Tannase/feruloyl esterase [PF07519] (207-472)
  IPR011118 Tannase/feruloyl esterase [PTHR33938] (206-465)

Radius of gyration: 31.67 Å; Cα contacts (8 Å, |Δi|>4): 845; chains: 1; bounding box: 71×80×108 Å

Sequence (561 aa):
MAPPWKFTCALWALASTVSCAAAQATSLTELCSTSFAQSSLPAADFFPGLTIDADSVETTLVRNASASSEWYPTASFDYCNITFAYSHDAFKNRYVSTGGGGLAINSQKADIPTGVIVGALSGIADGGFGSFDSQWDSVFLLANNTINWQSVYMFGYQAHHELATLGKEFARNLYAVNVTEKVFSYYQGCSEGGREGWSQLQRFGEAYSCEATTGGSGGDFAELARRQMPSRATPAQSGTVTAKGAILMKSFFDGLRDSEGRLVYINAQPGSSFSDAATTFDEDAETWGVSISGLGGEWVARYLQLQDANTIASLDNVTLDTLKEWMILGQNKYGDSLQTTYPDLADFQAACGKVIHVHGEADDSIPAGSSVHYFESVRSVMFPYVSYEDGVQQLQDFYRLFLVPGGAHCGSNSAQPRGGWPQSTLQTVIEWVEGKTSPDTLRNTGTNAELCPWPLRPMWSGNGTEAECVSDAAAVATWQYDFDAYRVPLAVVGSPFSGHGQIYRPRTEEPGASSLKAEGVFDGVSTIVSSDVVRLGAEGDENVDIRTARASKLRRAMVQM

pLDDT: mean 75.35, std 24.32, range [19.44, 97.94]

Nearest PDB structures (foldseek):
  7k4o-assembly1_A  TM=7.752E-01  e=1.454E-46  Aspergillus niger
  6u6y-assembly2_C  TM=3.765E-01  e=4.405E+00  Homo sapiens
  1p1h-assembly1_D  TM=3.049E-01  e=5.230E+00  Saccharomyces cerevisiae